Protein AF-A0A819R466-F1 (afdb_monomer)

Structure (mmCIF, N/CA/C/O backbone):
data_AF-A0A819R466-F1
#
_entry.id   AF-A0A819R466-F1
#
loop_
_atom_site.group_PDB
_atom_site.id
_atom_site.type_symbol
_atom_site.label_atom_id
_atom_site.label_alt_id
_atom_site.label_comp_id
_atom_site.label_asym_id
_atom_site.label_entity_id
_atom_site.label_seq_id
_atom_site.pdbx_PDB_ins_code
_atom_site.Cartn_x
_atom_site.Cartn_y
_atom_site.Cartn_z
_atom_site.occupancy
_atom_site.B_iso_or_equiv
_atom_site.auth_seq_id
_atom_site.auth_comp_id
_atom_site.auth_asym_id
_atom_site.auth_atom_id
_atom_site.pdbx_PDB_model_num
ATOM 1 N N . MET A 1 1 ? 31.190 7.623 -62.936 1.00 30.92 1 MET A N 1
ATOM 2 C CA . MET A 1 1 ? 31.562 7.771 -61.512 1.00 30.92 1 MET A CA 1
ATOM 3 C C . MET A 1 1 ? 30.711 8.898 -60.920 1.00 30.92 1 MET A C 1
ATOM 5 O O . MET A 1 1 ? 31.070 10.056 -61.054 1.00 30.92 1 MET A O 1
ATOM 9 N N . ARG A 1 2 ? 29.511 8.604 -60.396 1.00 23.11 2 ARG A N 1
ATOM 10 C CA . ARG A 1 2 ? 28.681 9.605 -59.698 1.00 23.11 2 ARG A CA 1
ATOM 11 C C . ARG A 1 2 ? 28.936 9.449 -58.200 1.00 23.11 2 ARG A C 1
ATOM 13 O O . ARG A 1 2 ? 28.529 8.449 -57.615 1.00 23.11 2 ARG A O 1
ATOM 20 N N . GLN A 1 3 ? 29.655 10.401 -57.609 1.00 28.00 3 GLN A N 1
ATOM 21 C CA . GLN A 1 3 ? 29.701 10.578 -56.160 1.00 28.00 3 GLN A CA 1
ATOM 22 C C . GLN A 1 3 ? 28.304 11.005 -55.702 1.00 28.00 3 GLN A C 1
ATOM 24 O O . GLN A 1 3 ? 27.872 12.122 -55.964 1.00 28.00 3 GLN A O 1
ATOM 29 N N . PHE A 1 4 ? 27.582 10.095 -55.056 1.00 26.78 4 PHE A N 1
ATOM 30 C CA . PHE A 1 4 ? 26.364 10.436 -54.332 1.00 26.78 4 PHE A CA 1
ATOM 31 C C . PHE A 1 4 ? 26.754 10.831 -52.909 1.00 26.78 4 PHE A C 1
ATOM 33 O O . PHE A 1 4 ? 27.153 9.983 -52.106 1.00 26.78 4 PHE A O 1
ATOM 40 N N . PHE A 1 5 ? 26.673 12.132 -52.636 1.00 25.42 5 PHE A N 1
ATOM 41 C CA . PHE A 1 5 ? 26.693 12.686 -51.290 1.00 25.42 5 PHE A CA 1
ATOM 42 C C . PHE A 1 5 ? 25.450 12.197 -50.541 1.00 25.42 5 PHE A C 1
ATOM 44 O O . PHE A 1 5 ? 24.325 12.371 -51.006 1.00 25.42 5 PHE A O 1
ATOM 51 N N . LEU A 1 6 ? 25.661 11.555 -49.392 1.00 30.84 6 LEU A N 1
ATOM 52 C CA . LEU A 1 6 ? 24.593 11.226 -48.459 1.00 30.84 6 LEU A CA 1
ATOM 53 C C . LEU A 1 6 ? 24.305 12.495 -47.650 1.00 30.84 6 LEU A C 1
ATOM 55 O O . LEU A 1 6 ? 25.136 12.919 -46.848 1.00 30.84 6 LEU A O 1
ATOM 59 N N . TYR A 1 7 ? 23.149 13.111 -47.878 1.00 25.81 7 TYR A N 1
ATOM 60 C CA . TYR A 1 7 ? 22.618 14.115 -46.965 1.00 25.81 7 TYR A CA 1
ATOM 61 C C . TYR A 1 7 ? 22.241 13.404 -45.659 1.00 25.81 7 TYR A C 1
ATOM 63 O O . TYR A 1 7 ? 21.220 12.721 -45.594 1.00 25.81 7 TYR A O 1
ATOM 71 N N . LEU A 1 8 ? 23.043 13.578 -44.606 1.00 32.59 8 LEU A N 1
ATOM 72 C CA . LEU A 1 8 ? 22.478 13.601 -43.259 1.00 32.59 8 LEU A CA 1
ATOM 73 C C . LEU A 1 8 ? 21.580 14.840 -43.231 1.00 32.59 8 LEU A C 1
ATOM 75 O O . LEU A 1 8 ? 22.066 15.968 -43.153 1.00 32.59 8 LEU A O 1
ATOM 79 N N . LEU A 1 9 ? 20.275 14.639 -43.420 1.00 27.42 9 LEU A N 1
ATOM 80 C CA . LEU A 1 9 ? 19.294 15.700 -43.244 1.00 27.42 9 LEU A CA 1
ATOM 81 C C . LEU A 1 9 ? 19.503 16.322 -41.862 1.00 27.42 9 LEU A C 1
ATOM 83 O O . LEU A 1 9 ? 19.554 15.629 -40.847 1.00 27.42 9 LEU A O 1
ATOM 87 N N . VAL A 1 10 ? 19.650 17.642 -41.887 1.00 26.00 10 VAL A N 1
ATOM 88 C CA . VAL A 1 10 ? 19.719 18.560 -40.757 1.00 26.00 10 VAL A CA 1
ATOM 89 C C . VAL A 1 10 ? 18.804 18.080 -39.626 1.00 26.00 10 VAL A C 1
ATOM 91 O O . VAL A 1 10 ? 17.595 17.929 -39.794 1.00 26.00 10 VAL A O 1
ATOM 94 N N . PHE A 1 11 ? 19.410 17.813 -38.472 1.00 33.75 11 PHE A N 1
ATOM 95 C CA . PHE A 1 11 ? 18.768 17.350 -37.249 1.00 33.75 11 PHE A CA 1
ATOM 96 C C . PHE A 1 11 ? 17.707 18.346 -36.742 1.00 33.75 11 PHE A C 1
ATOM 98 O O . PHE A 1 11 ? 18.005 19.206 -35.918 1.00 33.75 11 PHE A O 1
ATOM 105 N N . SER A 1 12 ? 16.449 18.206 -37.165 1.00 27.16 12 SER A N 1
ATOM 106 C CA . SER A 1 12 ? 15.299 18.842 -36.496 1.00 27.16 12 SER A CA 1
ATOM 107 C C . SER A 1 12 ? 14.375 17.840 -35.795 1.00 27.16 12 SER A C 1
ATOM 109 O O . SER A 1 12 ? 13.474 18.243 -35.062 1.00 27.16 12 SER A O 1
ATOM 111 N N . SER A 1 13 ? 14.587 16.526 -35.945 1.00 31.91 13 SER A N 1
ATOM 112 C CA . SER A 1 13 ? 13.724 15.507 -35.323 1.00 31.91 13 SER A CA 1
ATOM 113 C C . SER A 1 13 ? 14.481 14.202 -35.049 1.00 31.91 13 SER A C 1
ATOM 115 O O . SER A 1 13 ? 14.438 13.267 -35.849 1.00 31.91 13 SER A O 1
ATOM 117 N N . VAL A 1 14 ? 15.200 14.146 -33.923 1.00 33.19 14 VAL A N 1
ATOM 118 C CA . VAL A 1 14 ? 15.726 12.888 -33.359 1.00 33.19 14 VAL A CA 1
ATOM 119 C C . VAL A 1 14 ? 14.929 12.545 -32.124 1.00 33.19 14 VAL A C 1
ATOM 121 O O . VAL A 1 14 ? 14.734 13.396 -31.257 1.00 33.19 14 VAL A O 1
ATOM 124 N N . TYR A 1 15 ? 14.469 11.302 -32.091 1.00 39.06 15 TYR A N 1
ATOM 125 C CA . TYR A 1 15 ? 13.592 10.756 -31.073 1.00 39.06 15 TYR A CA 1
ATOM 126 C C . TYR A 1 15 ? 14.402 9.940 -30.073 1.00 39.06 15 TYR A C 1
ATOM 128 O O . TYR A 1 15 ? 15.310 9.207 -30.466 1.00 39.06 15 TYR A O 1
ATOM 136 N N . PHE A 1 16 ? 14.085 10.098 -28.786 1.00 40.47 16 PHE A N 1
ATOM 137 C CA . PHE A 1 16 ? 14.688 9.304 -27.718 1.00 40.47 16 PHE A CA 1
ATOM 138 C C . PHE A 1 16 ? 14.243 7.836 -27.865 1.00 40.47 16 PHE A C 1
ATOM 140 O O . PHE A 1 16 ? 13.286 7.587 -28.581 1.00 40.47 16 PHE A O 1
ATOM 147 N N . SER A 1 17 ? 14.913 6.851 -27.263 1.00 44.97 17 SER A N 1
ATOM 148 C CA . SER A 1 17 ? 14.400 5.458 -27.247 1.00 44.97 17 SER A CA 1
ATOM 149 C C . SER A 1 17 ? 14.129 4.939 -25.834 1.00 44.97 17 SER A C 1
ATOM 151 O O . SER A 1 17 ? 13.893 3.752 -25.622 1.00 44.97 17 SER A O 1
ATOM 153 N N . SER A 1 18 ? 14.219 5.796 -24.837 1.00 46.72 18 SER A N 1
ATOM 154 C CA . SER A 1 18 ? 13.922 5.467 -23.454 1.00 46.72 18 SER A CA 1
ATOM 155 C C . SER A 1 18 ? 13.869 6.777 -22.698 1.00 46.72 18 SER A C 1
ATOM 157 O O . SER A 1 18 ? 14.590 7.721 -23.038 1.00 46.72 18 SER A O 1
ATOM 159 N N . ASN A 1 19 ? 13.029 6.844 -21.671 1.00 52.81 19 ASN A N 1
ATOM 160 C CA . ASN A 1 19 ? 13.079 7.924 -20.699 1.00 52.81 19 ASN A CA 1
ATOM 161 C C . ASN A 1 19 ? 14.421 7.831 -19.969 1.00 52.81 19 ASN A C 1
ATOM 163 O O . ASN A 1 19 ? 14.511 7.250 -18.901 1.00 52.81 19 ASN A O 1
ATOM 167 N N . ASN A 1 20 ? 15.495 8.381 -20.538 1.00 54.16 20 ASN A N 1
ATOM 168 C CA . ASN A 1 20 ? 16.818 8.387 -19.902 1.00 54.16 20 ASN A CA 1
ATOM 169 C C . ASN A 1 20 ? 16.851 9.281 -18.654 1.00 54.16 20 ASN A C 1
ATOM 171 O O . ASN A 1 20 ? 17.826 9.280 -17.908 1.00 54.16 20 ASN A O 1
ATOM 175 N N . ALA A 1 21 ? 15.753 9.994 -18.398 1.00 53.75 21 ALA A N 1
ATOM 176 C CA . ALA A 1 21 ? 15.408 10.611 -17.133 1.00 53.75 21 ALA A CA 1
ATOM 177 C C . ALA A 1 21 ? 14.287 9.824 -16.420 1.00 53.75 21 ALA A C 1
ATOM 179 O O . ALA A 1 21 ? 13.226 10.383 -16.146 1.00 53.75 21 ALA A O 1
ATOM 180 N N . ILE A 1 22 ? 14.500 8.539 -16.109 1.00 63.03 22 ILE A N 1
ATOM 181 C CA . ILE A 1 22 ? 13.562 7.783 -15.265 1.00 63.03 22 ILE A CA 1
ATOM 182 C C . ILE A 1 22 ? 13.498 8.493 -13.902 1.00 63.03 22 ILE A C 1
ATOM 184 O O . ILE A 1 22 ? 14.496 8.568 -13.177 1.00 63.03 22 ILE A O 1
ATOM 188 N N . LYS A 1 23 ? 12.338 9.066 -13.557 1.00 63.47 23 LYS A N 1
ATOM 189 C CA . LYS A 1 23 ? 12.085 9.638 -12.222 1.00 63.47 23 LYS A CA 1
ATOM 190 C C . LYS A 1 23 ? 12.341 8.561 -11.159 1.00 63.47 23 LYS A C 1
ATOM 192 O O . LYS A 1 23 ? 12.247 7.386 -11.479 1.00 63.47 23 LYS A O 1
ATOM 197 N N . VAL A 1 24 ? 12.682 8.961 -9.929 1.00 62.78 24 VAL A N 1
ATOM 198 C CA . VAL A 1 24 ? 13.004 8.054 -8.805 1.00 62.78 24 VAL A CA 1
ATOM 199 C C . VAL A 1 24 ? 12.184 6.761 -8.870 1.00 62.78 24 VAL A C 1
ATOM 201 O O . VAL A 1 24 ? 10.961 6.799 -8.732 1.00 62.78 24 VAL A O 1
ATOM 204 N N . GLY A 1 25 ? 12.848 5.640 -9.142 1.00 59.53 25 GLY A N 1
ATOM 205 C CA . GLY A 1 25 ? 12.200 4.347 -9.266 1.00 59.53 25 GLY A CA 1
ATOM 206 C C . GLY A 1 25 ? 11.762 3.822 -7.901 1.00 59.53 25 GLY A C 1
ATOM 207 O O . GLY A 1 25 ? 12.145 4.329 -6.843 1.00 59.53 25 GLY A O 1
ATOM 208 N N . CYS A 1 26 ? 10.938 2.780 -7.910 1.00 72.31 26 CYS A N 1
ATOM 209 C CA . CYS A 1 26 ? 10.247 2.345 -6.705 1.00 72.31 26 CYS A CA 1
ATOM 210 C C . CYS A 1 26 ? 10.959 1.201 -5.998 1.00 72.31 26 CYS A C 1
ATOM 212 O O . CYS A 1 26 ? 11.387 0.222 -6.607 1.00 72.31 26 CYS A O 1
ATOM 214 N N . ARG A 1 27 ? 11.018 1.285 -4.665 1.00 69.50 27 ARG A N 1
ATOM 215 C CA . ARG A 1 27 ? 11.611 0.226 -3.834 1.00 69.50 27 ARG A CA 1
ATOM 216 C C . ARG A 1 27 ? 10.704 -0.988 -3.644 1.00 69.50 27 ARG A C 1
ATOM 218 O O . ARG A 1 27 ? 11.173 -2.031 -3.205 1.00 69.50 27 ARG A O 1
ATOM 225 N N . SER A 1 28 ? 9.421 -0.855 -3.967 1.00 71.25 28 SER A N 1
ATOM 226 C CA . SER A 1 28 ? 8.444 -1.941 -3.949 1.00 71.25 28 SER A CA 1
ATOM 227 C C . SER A 1 28 ? 7.397 -1.711 -5.036 1.00 71.25 28 SER A C 1
ATOM 229 O O . SER A 1 28 ? 7.090 -0.564 -5.374 1.00 71.25 28 SER A O 1
ATOM 231 N N . TYR A 1 29 ? 6.843 -2.799 -5.558 1.00 76.75 29 TYR A N 1
ATOM 232 C CA . TYR A 1 29 ? 5.811 -2.811 -6.593 1.00 76.75 29 TYR A CA 1
ATOM 233 C C . TYR A 1 29 ? 4.640 -3.707 -6.172 1.00 76.75 29 TYR A C 1
ATOM 235 O O . TYR A 1 29 ? 4.771 -4.516 -5.252 1.00 76.75 29 TYR A O 1
ATOM 243 N N . GLU A 1 30 ? 3.493 -3.563 -6.844 1.00 73.81 30 GLU A N 1
ATOM 244 C CA . GLU A 1 30 ? 2.370 -4.510 -6.734 1.00 73.81 30 GLU A CA 1
ATOM 245 C C . GLU A 1 30 ? 2.868 -5.969 -6.878 1.00 73.81 30 GLU A C 1
ATOM 247 O O . GLU A 1 30 ? 3.672 -6.253 -7.768 1.00 73.81 30 GLU A O 1
ATOM 252 N N . PRO A 1 31 ? 2.402 -6.924 -6.049 1.00 65.56 31 PRO A N 1
ATOM 253 C CA . PRO A 1 31 ? 2.847 -8.319 -6.144 1.00 65.56 31 PRO A CA 1
ATOM 254 C C . PRO A 1 31 ? 2.406 -8.987 -7.456 1.00 65.56 31 PRO A C 1
ATOM 256 O O . PRO A 1 31 ? 3.050 -9.927 -7.927 1.00 65.56 31 PRO A O 1
ATOM 259 N N . THR A 1 32 ? 1.330 -8.488 -8.072 1.00 71.62 32 THR A N 1
ATOM 260 C CA . THR A 1 32 ? 0.786 -8.973 -9.342 1.00 71.62 32 THR A CA 1
ATOM 261 C C . THR A 1 32 ? 0.703 -7.845 -10.361 1.00 71.62 32 THR A C 1
ATOM 263 O O . THR A 1 32 ? 0.022 -6.850 -10.127 1.00 71.62 32 THR A O 1
ATOM 266 N N . GLY A 1 33 ? 1.344 -8.020 -11.517 1.00 78.56 33 GLY A N 1
ATOM 267 C CA . GLY A 1 33 ? 1.248 -7.065 -12.617 1.00 78.56 33 GLY A CA 1
ATOM 268 C C . GLY A 1 33 ? -0.075 -7.200 -13.373 1.00 78.56 33 GLY A C 1
ATOM 269 O O . GLY A 1 33 ? -0.581 -8.307 -13.572 1.00 78.56 33 GLY A O 1
ATOM 270 N N . LYS A 1 34 ? -0.624 -6.077 -13.838 1.00 85.38 34 LYS A N 1
ATOM 271 C CA . LYS A 1 34 ? -1.797 -6.044 -14.722 1.00 85.38 34 LYS A CA 1
ATOM 272 C C . LYS A 1 34 ? -1.356 -6.237 -16.172 1.00 85.38 34 LYS A C 1
ATOM 274 O O . LYS A 1 34 ? -0.475 -5.519 -16.633 1.00 85.38 34 LYS A O 1
ATOM 279 N N . ILE A 1 35 ? -1.996 -7.139 -16.918 1.00 86.88 35 ILE A N 1
ATOM 280 C CA . ILE A 1 35 ? -1.770 -7.255 -18.369 1.00 86.88 35 ILE A CA 1
ATOM 281 C C . ILE A 1 35 ? -2.273 -5.974 -19.048 1.00 86.88 35 ILE A C 1
ATOM 283 O O . ILE A 1 35 ? -3.430 -5.587 -18.873 1.00 86.88 35 ILE A O 1
ATOM 287 N N . VAL A 1 36 ? -1.392 -5.311 -19.795 1.00 90.00 36 VAL A N 1
ATOM 288 C CA . VAL A 1 36 ? -1.672 -4.051 -20.508 1.00 90.00 36 VAL A CA 1
ATOM 289 C C . VAL A 1 36 ? -1.484 -4.157 -22.022 1.00 90.00 36 VAL A C 1
ATOM 291 O O . VAL A 1 36 ? -1.984 -3.303 -22.742 1.00 90.00 36 VAL A O 1
ATOM 294 N N . ALA A 1 37 ? -0.818 -5.206 -22.508 1.00 89.50 37 ALA A N 1
ATOM 295 C CA . ALA A 1 37 ? -0.760 -5.555 -23.925 1.00 89.50 37 ALA A CA 1
ATOM 296 C C . ALA A 1 37 ? -0.530 -7.064 -24.098 1.00 89.50 37 ALA A C 1
ATOM 298 O O . ALA A 1 37 ? 0.047 -7.716 -23.219 1.00 89.50 37 ALA A O 1
ATOM 299 N N . GLY A 1 38 ? -0.940 -7.597 -25.249 1.00 84.88 38 GLY A N 1
ATOM 300 C CA . GLY A 1 38 ? -0.800 -9.013 -25.596 1.00 84.88 38 GLY A CA 1
ATOM 301 C C . GLY A 1 38 ? -1.982 -9.885 -25.196 1.00 84.88 38 GLY A C 1
ATOM 302 O O . GLY A 1 38 ? -3.013 -9.403 -24.723 1.00 84.88 38 GLY A O 1
ATOM 303 N N . GLY A 1 39 ? -1.848 -11.178 -25.459 1.00 76.38 39 GLY A N 1
ATOM 304 C CA . GLY A 1 39 ? -2.935 -12.143 -25.371 1.00 76.38 39 GLY A CA 1
ATOM 305 C C . GLY A 1 39 ? -2.435 -13.581 -25.437 1.00 76.38 39 GLY A C 1
ATOM 306 O O . GLY A 1 39 ? -1.250 -13.853 -25.283 1.00 76.38 39 GLY A O 1
ATOM 307 N N . ASP A 1 40 ? -3.359 -14.510 -25.619 1.00 72.31 40 ASP A N 1
ATOM 308 C CA . ASP A 1 40 ? -3.102 -15.939 -25.795 1.00 72.31 40 ASP A CA 1
ATOM 309 C C . ASP A 1 40 ? -3.417 -16.401 -27.231 1.00 72.31 40 ASP A C 1
ATOM 311 O O . ASP A 1 40 ? -3.771 -15.613 -28.116 1.00 72.31 40 ASP A O 1
ATOM 315 N N . SER A 1 41 ? -3.336 -17.711 -27.465 1.00 67.31 41 SER A N 1
ATOM 316 C CA . SER A 1 41 ? -3.661 -18.332 -28.753 1.00 67.31 41 SER A CA 1
ATOM 317 C C . SER A 1 41 ? -5.119 -18.134 -29.204 1.00 67.31 41 SER A C 1
ATOM 319 O O . SER A 1 41 ? -5.410 -18.329 -30.386 1.00 67.31 41 SER A O 1
ATOM 321 N N . ASN A 1 42 ? -6.024 -17.659 -28.341 1.00 75.62 42 ASN A N 1
ATOM 322 C CA . ASN A 1 42 ? -7.417 -17.342 -28.679 1.00 75.62 42 ASN A CA 1
ATOM 323 C C . ASN A 1 42 ? -7.650 -15.846 -28.944 1.00 75.62 42 ASN A C 1
ATOM 325 O O . ASN A 1 42 ? -8.718 -15.457 -29.410 1.00 75.62 42 ASN A O 1
ATOM 329 N N . SER A 1 43 ? -6.651 -15.001 -28.693 1.00 79.44 43 SER A N 1
ATOM 330 C CA . SER A 1 43 ? -6.768 -13.547 -28.820 1.00 79.44 43 SER A CA 1
ATOM 331 C C . SER A 1 43 ? -6.792 -13.061 -30.286 1.00 79.44 43 SER A C 1
ATOM 333 O O . SER A 1 43 ? -6.409 -13.808 -31.198 1.00 79.44 43 SER A O 1
ATOM 335 N N . PRO A 1 44 ? -7.221 -11.808 -30.556 1.00 84.00 44 PRO A N 1
ATOM 336 C CA . PRO A 1 44 ? -7.125 -11.204 -31.888 1.00 84.00 44 PRO A CA 1
ATOM 337 C C . PRO A 1 44 ? -5.689 -11.222 -32.431 1.00 84.00 44 PRO A C 1
ATOM 339 O O . PRO A 1 44 ? -4.731 -11.185 -31.662 1.00 84.00 44 PRO A O 1
ATOM 342 N N . LEU A 1 45 ? -5.523 -11.225 -33.759 1.00 82.69 45 LEU A N 1
ATOM 343 C CA . LEU A 1 45 ? -4.208 -11.332 -34.414 1.00 82.69 45 LEU A CA 1
ATOM 344 C C . LEU A 1 45 ? -3.210 -10.247 -33.973 1.00 82.69 45 LEU A C 1
ATOM 346 O O . LEU A 1 45 ? -2.013 -10.513 -33.877 1.00 82.69 45 LEU A O 1
ATOM 350 N N . LEU A 1 46 ? -3.695 -9.035 -33.690 1.00 85.25 46 LEU A N 1
ATOM 351 C CA . LEU A 1 46 ? -2.852 -7.938 -33.206 1.00 85.25 46 LEU A CA 1
ATOM 352 C C . LEU A 1 46 ? -2.396 -8.142 -31.757 1.00 85.25 46 LEU A C 1
ATOM 354 O O . LEU A 1 46 ? -1.379 -7.589 -31.378 1.00 85.25 46 LEU A O 1
ATOM 358 N N . ASN A 1 47 ? -3.069 -8.987 -30.973 1.00 87.06 47 ASN A N 1
ATOM 359 C CA . ASN A 1 47 ? -2.665 -9.330 -29.605 1.00 87.06 47 ASN A CA 1
ATOM 360 C C . ASN A 1 47 ? -1.810 -10.607 -29.535 1.00 87.06 47 ASN A C 1
ATOM 362 O O . ASN A 1 47 ? -1.307 -10.935 -28.463 1.00 87.06 47 ASN A O 1
ATOM 366 N N . LYS A 1 48 ? -1.641 -11.314 -30.658 1.00 84.25 48 LYS A N 1
ATOM 367 C CA . LYS A 1 48 ? -0.797 -12.507 -30.791 1.00 84.25 48 LYS A CA 1
ATOM 368 C C . LYS A 1 48 ? 0.571 -12.108 -31.301 1.00 84.25 48 LYS A C 1
ATOM 370 O O . LYS A 1 48 ? 0.706 -11.784 -32.483 1.00 84.25 48 LYS A O 1
ATOM 375 N N . PHE A 1 49 ? 1.573 -12.122 -30.433 1.00 79.62 49 PHE A N 1
ATOM 376 C CA . PHE A 1 49 ? 2.910 -11.676 -30.793 1.00 79.62 49 PHE A CA 1
ATOM 377 C C . PHE A 1 49 ? 4.019 -12.406 -30.044 1.00 79.62 49 PHE A C 1
ATOM 379 O O . PHE A 1 49 ? 3.849 -12.852 -28.910 1.00 79.62 49 PHE A O 1
ATOM 386 N N . ILE A 1 50 ? 5.188 -12.471 -30.681 1.00 78.31 50 ILE A N 1
ATOM 387 C CA . ILE A 1 50 ? 6.469 -12.713 -30.015 1.00 78.31 50 ILE A CA 1
ATOM 388 C C . ILE A 1 50 ? 7.230 -11.401 -30.118 1.00 78.31 50 ILE A C 1
ATOM 390 O O . ILE A 1 50 ? 7.823 -11.097 -31.150 1.00 78.31 50 ILE A O 1
ATOM 394 N N . ALA A 1 51 ? 7.134 -10.583 -29.075 1.00 77.06 51 ALA A N 1
ATOM 395 C CA . ALA A 1 51 ? 7.794 -9.296 -29.066 1.00 77.06 51 ALA A CA 1
ATOM 396 C C . ALA A 1 51 ? 9.271 -9.486 -28.782 1.00 77.06 51 ALA A C 1
ATOM 398 O O . ALA A 1 51 ? 9.655 -10.170 -27.831 1.00 77.06 51 ALA A O 1
ATOM 399 N N . ASP A 1 52 ? 10.085 -8.844 -29.603 1.00 71.62 52 ASP A N 1
ATOM 400 C CA . ASP A 1 52 ? 11.497 -8.721 -29.305 1.00 71.62 52 ASP A CA 1
ATOM 401 C C . ASP A 1 52 ? 11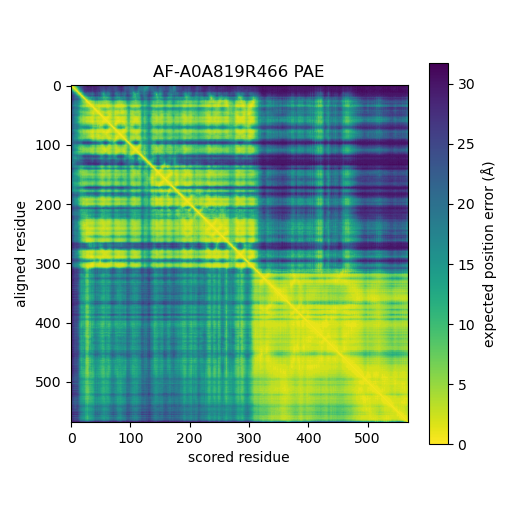.721 -7.537 -28.365 1.00 71.62 52 ASP A C 1
ATOM 403 O O . ASP A 1 52 ? 12.585 -7.615 -27.488 1.00 71.62 52 ASP A O 1
ATOM 407 N N . ARG A 1 53 ? 10.960 -6.443 -28.549 1.00 76.69 53 ARG A N 1
ATOM 408 C CA . ARG A 1 53 ? 11.151 -5.172 -27.838 1.00 76.69 53 ARG A CA 1
ATOM 409 C C . ARG A 1 53 ? 9.868 -4.376 -27.679 1.00 76.69 53 ARG A C 1
ATOM 411 O O . ARG A 1 53 ? 8.944 -4.486 -28.484 1.00 76.69 53 ARG A O 1
ATOM 418 N N . PHE A 1 54 ? 9.862 -3.523 -26.661 1.00 84.44 54 PHE A N 1
ATOM 419 C CA . PHE A 1 54 ? 8.804 -2.548 -26.456 1.00 84.44 54 PHE A CA 1
ATOM 420 C C . PHE A 1 54 ? 9.319 -1.261 -25.803 1.00 84.44 54 PHE A C 1
ATOM 422 O O . PHE A 1 54 ? 10.355 -1.249 -25.127 1.00 84.44 54 PHE A O 1
ATOM 429 N N . TYR A 1 55 ? 8.548 -0.198 -25.997 1.00 83.81 55 TYR A N 1
ATOM 430 C CA . TYR A 1 55 ? 8.781 1.147 -25.490 1.00 83.81 55 TYR A CA 1
ATOM 431 C C . TYR A 1 55 ? 7.493 1.684 -24.873 1.00 83.81 55 TYR A C 1
ATOM 433 O O . TYR A 1 55 ? 6.400 1.334 -25.320 1.00 83.81 55 TYR A O 1
ATOM 441 N N . VAL A 1 56 ? 7.625 2.521 -23.848 1.00 85.88 56 VAL A N 1
ATOM 442 C CA . VAL A 1 56 ? 6.500 3.193 -23.192 1.00 85.88 56 VAL A CA 1
ATOM 443 C C . VAL A 1 56 ? 6.754 4.691 -23.253 1.00 85.88 56 VAL A C 1
ATOM 445 O O . VAL A 1 56 ? 7.822 5.130 -22.834 1.00 85.88 56 VAL A O 1
ATOM 448 N N . ASP A 1 57 ? 5.807 5.450 -23.803 1.00 84.00 57 ASP A N 1
ATOM 449 C CA . ASP A 1 57 ? 5.899 6.913 -23.859 1.00 84.00 57 ASP A CA 1
ATOM 450 C C . ASP A 1 57 ? 5.350 7.578 -22.582 1.00 84.00 57 ASP A C 1
ATOM 452 O O . ASP A 1 57 ? 4.800 6.921 -21.691 1.00 84.00 57 ASP A O 1
ATOM 456 N N . ASP A 1 58 ? 5.460 8.904 -22.489 1.00 82.62 58 ASP A N 1
ATOM 457 C CA . ASP A 1 58 ? 5.004 9.670 -21.320 1.00 82.62 58 ASP A CA 1
ATOM 458 C C . ASP A 1 58 ? 3.479 9.667 -21.166 1.00 82.62 58 ASP A C 1
ATOM 460 O O . ASP A 1 58 ? 2.948 9.855 -20.067 1.00 82.62 58 ASP A O 1
ATOM 464 N N . SER A 1 59 ? 2.764 9.399 -22.260 1.00 87.06 59 SER A N 1
ATOM 465 C CA . SER A 1 59 ? 1.315 9.202 -22.268 1.00 87.06 59 SER A CA 1
ATOM 466 C C . SER A 1 59 ? 0.908 7.780 -21.871 1.00 87.06 59 SER A C 1
ATOM 468 O O . SER A 1 59 ? -0.292 7.514 -21.769 1.00 87.06 59 SER A O 1
ATOM 470 N N . LYS A 1 60 ? 1.878 6.902 -21.568 1.00 88.62 60 LYS A N 1
ATOM 471 C CA . LYS A 1 60 ? 1.734 5.483 -21.191 1.00 88.62 60 LYS A CA 1
ATOM 472 C C . LYS A 1 60 ? 1.272 4.585 -22.337 1.00 88.62 60 LYS A C 1
ATOM 474 O O . LYS A 1 60 ? 0.806 3.469 -22.086 1.00 88.62 60 LYS A O 1
ATOM 479 N N . ASN A 1 61 ? 1.416 5.045 -23.577 1.00 90.94 61 ASN A N 1
ATOM 480 C CA . ASN A 1 61 ? 1.198 4.202 -24.738 1.00 90.94 61 ASN A CA 1
ATOM 481 C C . ASN A 1 61 ? 2.368 3.230 -24.888 1.00 90.94 61 ASN A C 1
ATOM 483 O O . ASN A 1 61 ? 3.518 3.567 -24.603 1.00 90.94 61 ASN A O 1
ATOM 487 N N . ILE A 1 62 ? 2.066 2.023 -25.350 1.00 91.25 62 ILE A N 1
ATOM 488 C CA . ILE A 1 62 ? 3.039 0.948 -25.516 1.00 91.25 62 ILE A CA 1
ATOM 489 C C . ILE A 1 62 ? 3.282 0.741 -27.004 1.00 91.25 62 ILE A C 1
ATOM 491 O O . ILE A 1 62 ? 2.362 0.409 -27.747 1.00 91.25 62 ILE A O 1
ATOM 495 N N . TYR A 1 63 ? 4.532 0.878 -27.420 1.00 88.56 63 TYR A N 1
ATOM 496 C CA . TYR A 1 63 ? 4.980 0.633 -28.784 1.00 88.56 63 TYR A CA 1
ATOM 497 C C . TYR A 1 63 ? 5.769 -0.660 -28.798 1.00 88.56 63 TYR A C 1
ATOM 499 O O . TYR A 1 63 ? 6.629 -0.872 -27.943 1.00 88.56 63 TYR A O 1
ATOM 507 N N . LEU A 1 64 ? 5.483 -1.533 -29.747 1.00 85.62 64 LEU A N 1
ATOM 508 C CA . LEU A 1 64 ? 5.968 -2.902 -29.719 1.00 85.62 64 LEU A CA 1
ATOM 509 C C . LEU A 1 64 ? 6.483 -3.306 -31.088 1.00 85.62 64 LEU A C 1
ATOM 511 O O . LEU A 1 64 ? 5.789 -3.139 -32.088 1.00 85.62 64 LEU A O 1
ATOM 515 N N . PHE A 1 65 ? 7.687 -3.865 -31.106 1.00 80.19 65 PHE A N 1
ATOM 516 C CA . PHE A 1 65 ? 8.256 -4.503 -32.281 1.00 80.19 65 PHE A CA 1
ATOM 517 C C . PHE A 1 65 ? 8.243 -6.017 -32.082 1.00 80.19 65 PHE A C 1
ATOM 519 O O . PHE A 1 65 ? 8.833 -6.536 -31.123 1.00 80.19 65 PHE A O 1
ATOM 526 N N . ASP A 1 66 ? 7.552 -6.724 -32.971 1.00 79.44 66 ASP A N 1
ATOM 527 C CA . ASP A 1 66 ? 7.346 -8.162 -32.853 1.00 79.44 66 ASP A CA 1
ATOM 528 C C . ASP A 1 66 ? 7.614 -8.950 -34.122 1.00 79.44 66 ASP A C 1
ATOM 530 O O . ASP A 1 66 ? 7.795 -8.406 -35.216 1.00 79.44 66 ASP A O 1
ATOM 534 N N . ARG A 1 67 ? 7.595 -10.272 -33.932 1.00 74.88 67 ARG A N 1
ATOM 535 C CA . ARG A 1 67 ? 7.392 -11.222 -35.006 1.00 74.88 67 ARG A CA 1
ATOM 536 C C . ARG A 1 67 ? 5.902 -11.492 -35.219 1.00 74.88 67 ARG A C 1
ATOM 538 O O . ARG A 1 67 ? 5.202 -11.907 -34.290 1.00 74.88 67 ARG A O 1
ATOM 545 N N . SER A 1 68 ? 5.455 -11.336 -36.462 1.00 70.69 68 SER A N 1
ATOM 546 C CA . SER A 1 68 ? 4.109 -11.704 -36.906 1.00 70.69 68 SER A CA 1
ATOM 547 C C . SER A 1 68 ? 3.937 -13.226 -36.970 1.00 70.69 68 SER A C 1
ATOM 549 O O . SER A 1 68 ? 4.875 -13.925 -37.359 1.00 70.69 68 SER A O 1
ATOM 551 N N . PRO A 1 69 ? 2.728 -13.756 -36.711 1.00 71.00 69 PRO A N 1
ATOM 552 C CA . PRO A 1 69 ? 2.372 -15.129 -37.074 1.00 71.00 69 PRO A CA 1
ATOM 553 C C . PRO A 1 69 ? 2.356 -15.392 -38.592 1.00 71.00 69 PRO A C 1
ATOM 555 O O . PRO A 1 69 ? 2.290 -16.544 -39.011 1.00 71.00 69 PRO A O 1
ATOM 558 N N . SER A 1 70 ? 2.372 -14.343 -39.424 1.00 68.69 70 SER A N 1
ATOM 559 C CA . SER A 1 70 ? 2.384 -14.457 -40.887 1.00 68.69 70 SER A CA 1
ATOM 560 C C . SER A 1 70 ? 3.776 -14.793 -41.427 1.00 68.69 70 SER A C 1
ATOM 562 O O . SER A 1 70 ? 4.744 -14.089 -41.144 1.00 68.69 70 SER A O 1
ATOM 564 N N . ASN A 1 71 ? 3.859 -15.806 -42.296 1.00 65.38 71 ASN A N 1
ATOM 565 C CA . ASN A 1 71 ? 5.101 -16.189 -42.981 1.00 65.38 71 ASN A CA 1
ATOM 566 C C . ASN A 1 71 ? 5.569 -15.163 -44.035 1.00 65.38 71 ASN A C 1
ATOM 568 O O . ASN A 1 71 ? 6.745 -15.156 -44.392 1.00 65.38 71 ASN A O 1
ATOM 572 N N . ASN A 1 72 ? 4.675 -14.295 -44.530 1.00 66.06 72 ASN A N 1
ATOM 573 C CA . ASN A 1 72 ? 4.992 -13.333 -45.597 1.00 66.06 72 ASN A CA 1
ATOM 574 C C . ASN A 1 72 ? 5.487 -11.980 -45.064 1.00 66.06 72 ASN A C 1
ATOM 576 O O . ASN A 1 72 ? 6.296 -11.323 -45.715 1.00 66.06 72 ASN A O 1
ATOM 580 N N . CYS A 1 73 ? 5.026 -11.576 -43.878 1.00 67.25 73 CYS A N 1
ATOM 581 C CA . CYS A 1 73 ? 5.391 -10.307 -43.247 1.00 67.25 73 CYS A CA 1
ATOM 582 C C . CYS A 1 73 ? 5.835 -10.554 -41.809 1.00 67.25 73 CYS A C 1
ATOM 584 O O . CYS A 1 73 ? 5.031 -10.408 -40.888 1.00 67.25 73 CYS A O 1
ATOM 586 N N . PRO A 1 74 ? 7.085 -11.014 -41.609 1.00 69.56 74 PRO A N 1
ATOM 587 C CA . PRO A 1 74 ? 7.520 -11.553 -40.332 1.00 69.56 74 PRO A CA 1
ATOM 588 C C . PRO A 1 74 ? 7.700 -10.492 -39.249 1.00 69.56 74 PRO A C 1
ATOM 590 O O . PRO A 1 74 ? 7.811 -10.890 -38.101 1.00 69.56 74 PRO A O 1
ATOM 593 N N . SER A 1 75 ? 7.713 -9.190 -39.550 1.00 76.00 75 SER A N 1
ATOM 594 C CA . SER A 1 75 ? 7.956 -8.137 -38.551 1.00 76.00 75 SER A CA 1
ATOM 595 C C . SER A 1 75 ? 6.837 -7.105 -38.524 1.00 76.00 75 SER A C 1
ATOM 597 O O . SER A 1 75 ? 6.455 -6.607 -39.583 1.00 76.00 75 SER A O 1
ATOM 599 N N . ARG A 1 76 ? 6.341 -6.748 -37.332 1.00 82.12 76 ARG A N 1
ATOM 600 C CA . ARG A 1 76 ? 5.330 -5.688 -37.158 1.00 82.12 76 ARG A CA 1
ATOM 601 C C . ARG A 1 76 ? 5.762 -4.668 -36.123 1.00 82.12 76 ARG A C 1
ATOM 603 O O . ARG A 1 76 ? 6.438 -4.991 -35.146 1.00 82.12 76 ARG A O 1
ATOM 610 N N . PHE A 1 77 ? 5.296 -3.446 -36.329 1.00 84.06 77 PHE A N 1
ATOM 611 C CA . PHE A 1 77 ? 5.331 -2.375 -35.354 1.00 84.06 77 PHE A CA 1
ATOM 612 C C . PHE A 1 77 ? 3.899 -2.020 -34.947 1.00 84.06 77 PHE A C 1
ATOM 614 O O . PHE A 1 77 ? 3.078 -1.645 -35.789 1.00 84.06 77 PHE A O 1
ATOM 621 N N . LEU A 1 78 ? 3.592 -2.192 -33.664 1.00 87.75 78 LEU A N 1
ATOM 622 C CA . LEU A 1 78 ? 2.252 -2.072 -33.093 1.00 87.75 78 LEU A CA 1
ATOM 623 C C . LEU A 1 78 ? 2.208 -1.007 -31.994 1.00 87.75 78 LEU A C 1
ATOM 625 O O . LEU A 1 78 ? 3.214 -0.743 -31.334 1.00 87.75 78 LEU A O 1
ATOM 629 N N . LEU A 1 79 ? 1.019 -0.453 -31.763 1.00 91.38 79 LEU A N 1
ATOM 630 C CA . LEU A 1 79 ? 0.722 0.523 -30.717 1.00 91.38 79 LEU A CA 1
ATOM 631 C C . LEU A 1 79 ? -0.457 0.063 -29.861 1.00 91.38 79 LEU A C 1
ATOM 633 O O . LEU A 1 79 ? -1.554 -0.160 -30.358 1.00 91.38 79 LEU A O 1
ATOM 637 N N . TRP A 1 80 ? -0.269 0.004 -28.551 1.00 93.25 80 TRP A N 1
ATOM 638 C CA . TRP A 1 80 ? -1.362 0.003 -27.586 1.00 93.25 80 TRP A CA 1
ATOM 639 C C . TRP A 1 80 ? -1.477 1.393 -26.991 1.00 93.25 80 TRP A C 1
ATOM 641 O O . TRP A 1 80 ? -0.663 1.790 -26.155 1.00 93.25 80 TRP A O 1
ATOM 651 N N . SER A 1 81 ? -2.511 2.125 -27.397 1.00 92.25 81 SER A N 1
ATOM 652 C CA . SER A 1 81 ? -2.878 3.352 -26.699 1.00 92.25 81 SER A CA 1
ATOM 653 C C . SER A 1 81 ? -3.266 3.047 -25.254 1.00 92.25 81 SER A C 1
ATOM 655 O O . SER A 1 81 ? -3.773 1.963 -24.948 1.00 92.25 81 SER A O 1
ATOM 657 N N . THR A 1 82 ? -3.053 4.003 -24.359 1.00 87.69 82 THR A N 1
ATOM 658 C CA . THR A 1 82 ? -3.348 3.847 -22.932 1.00 87.69 82 THR A CA 1
ATOM 659 C C . THR A 1 82 ? -4.773 3.343 -22.692 1.00 87.69 82 THR A C 1
ATOM 661 O O . THR A 1 82 ? -5.746 3.941 -23.142 1.00 87.69 82 THR A O 1
ATOM 664 N N . ASN A 1 83 ? -4.886 2.238 -21.947 1.00 83.06 83 ASN A N 1
ATOM 665 C CA . ASN A 1 83 ? -6.127 1.502 -21.656 1.00 83.06 83 ASN A CA 1
ATOM 666 C C . ASN A 1 83 ? -6.801 0.794 -22.849 1.00 83.06 83 ASN A C 1
ATOM 668 O O . ASN A 1 83 ? -7.900 0.266 -22.674 1.00 83.06 83 ASN A O 1
ATOM 672 N N . SER A 1 84 ? -6.170 0.728 -24.024 1.00 88.56 84 SER A N 1
ATOM 673 C CA . SER A 1 84 ? -6.687 -0.068 -25.140 1.00 88.56 84 SER A C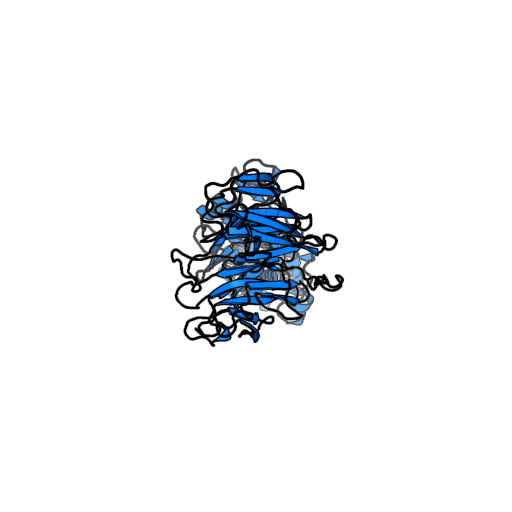A 1
ATOM 674 C C . SER A 1 84 ? -6.641 -1.564 -24.818 1.00 88.56 84 SER A C 1
ATOM 676 O O . SER A 1 84 ? -5.664 -2.066 -24.261 1.00 88.56 84 SER A O 1
ATOM 678 N N . SER A 1 85 ? -7.684 -2.297 -25.206 1.00 86.44 85 SER A N 1
ATOM 679 C CA . SER A 1 85 ? -7.740 -3.761 -25.104 1.00 86.44 85 SER A CA 1
ATOM 680 C C . SER A 1 85 ? -7.030 -4.472 -26.263 1.00 86.44 85 SER A C 1
ATOM 682 O O . SER A 1 85 ? -6.711 -5.659 -26.161 1.00 86.44 85 SER A O 1
ATOM 684 N N . GLN A 1 86 ? -6.765 -3.762 -27.362 1.00 89.44 86 GLN A N 1
ATOM 685 C CA . GLN A 1 86 ? -6.162 -4.316 -28.570 1.00 89.44 86 GLN A CA 1
ATOM 686 C C . GLN A 1 86 ? -5.111 -3.368 -29.153 1.00 89.44 86 GLN A C 1
ATOM 688 O O . GLN A 1 86 ? -5.242 -2.144 -29.066 1.00 89.44 86 GLN A O 1
ATOM 693 N N . GLY A 1 87 ? -4.073 -3.948 -29.751 1.00 87.75 87 GLY A N 1
ATOM 694 C CA . GLY A 1 87 ? -3.069 -3.189 -30.484 1.00 87.75 87 GLY A CA 1
ATOM 695 C C . GLY A 1 87 ? -3.635 -2.629 -31.786 1.00 87.75 87 GLY A C 1
ATOM 696 O O . GLY A 1 87 ? -4.505 -3.239 -32.412 1.00 87.75 87 GLY A O 1
ATOM 697 N N . SER A 1 88 ? -3.124 -1.482 -32.208 1.00 89.69 88 SER A N 1
ATOM 698 C CA . SER A 1 88 ? -3.275 -0.931 -33.548 1.00 89.69 88 SER A CA 1
ATOM 699 C C . SER A 1 88 ? -1.969 -1.084 -34.320 1.00 89.69 88 SER A C 1
ATOM 701 O O . SER A 1 88 ? -0.883 -1.216 -33.755 1.00 89.69 88 SER A O 1
ATOM 703 N N . PHE A 1 89 ? -2.087 -1.134 -35.638 1.00 85.19 89 PHE A N 1
ATOM 704 C CA . PHE A 1 89 ? -0.962 -1.362 -36.526 1.00 85.19 89 PHE A CA 1
ATOM 705 C C . PHE A 1 89 ? -0.316 -0.034 -36.934 1.00 85.19 89 PHE A C 1
ATOM 707 O O . PHE A 1 89 ? -1.031 0.893 -37.315 1.00 85.19 89 PHE A O 1
ATOM 714 N N . LEU A 1 90 ? 1.017 0.050 -36.865 1.00 83.00 90 LEU A N 1
ATOM 715 C CA . LEU A 1 90 ? 1.788 1.213 -37.316 1.00 83.00 90 LEU A CA 1
ATOM 716 C C . LEU A 1 90 ? 2.607 0.916 -38.583 1.00 83.00 90 LEU A C 1
ATOM 718 O O . LEU A 1 90 ? 2.608 1.739 -39.493 1.00 83.00 90 LEU A O 1
ATOM 722 N N . ALA A 1 91 ? 3.289 -0.237 -38.661 1.00 76.19 91 ALA A N 1
ATOM 723 C CA . ALA A 1 91 ? 4.076 -0.645 -39.836 1.00 76.19 91 ALA A CA 1
ATOM 724 C C . ALA A 1 91 ? 4.328 -2.171 -39.898 1.00 76.19 91 ALA A C 1
ATOM 726 O O . ALA A 1 91 ? 4.268 -2.851 -38.872 1.00 76.19 91 ALA A O 1
ATOM 727 N N . GLU A 1 92 ? 4.686 -2.703 -41.076 1.00 74.25 92 GLU A N 1
ATOM 728 C CA . GLU A 1 92 ? 5.180 -4.082 -41.284 1.00 74.25 92 GLU A CA 1
ATOM 729 C C . GLU A 1 92 ? 6.443 -4.132 -42.143 1.00 74.25 92 GLU A C 1
ATOM 731 O O . GLU A 1 92 ? 6.731 -3.206 -42.900 1.00 74.25 92 GLU A O 1
ATOM 736 N N . GLY A 1 93 ? 7.178 -5.240 -42.033 1.00 68.19 93 GLY A N 1
ATOM 737 C CA . GLY A 1 93 ? 8.218 -5.613 -42.984 1.00 68.19 93 GLY A CA 1
ATOM 738 C C . GLY A 1 93 ? 7.961 -6.986 -43.595 1.00 68.19 93 GLY A C 1
ATOM 739 O O . GLY A 1 93 ? 7.728 -7.951 -42.859 1.00 68.19 93 GLY A O 1
ATOM 740 N N . CYS A 1 94 ? 8.025 -7.076 -44.927 1.00 65.75 94 CYS A N 1
ATOM 741 C CA . CYS A 1 94 ? 7.662 -8.268 -45.698 1.00 65.75 94 CYS A CA 1
ATOM 742 C C . CYS A 1 94 ? 8.845 -8.869 -46.471 1.00 65.75 94 CYS A C 1
ATOM 744 O O . CYS A 1 94 ? 9.807 -8.192 -46.821 1.00 65.75 94 CYS A O 1
ATOM 746 N N . THR A 1 95 ? 8.810 -10.182 -46.711 1.00 56.19 95 THR A N 1
ATOM 747 C CA . THR A 1 95 ? 9.921 -10.926 -47.340 1.00 56.19 95 THR A CA 1
ATOM 748 C C . THR A 1 95 ? 9.923 -10.861 -48.866 1.00 56.19 95 THR A C 1
ATOM 750 O O . THR A 1 95 ? 10.946 -11.175 -49.473 1.00 56.19 95 THR A O 1
ATOM 753 N N . SER A 1 96 ? 8.820 -10.437 -49.493 1.00 54.94 96 SER A N 1
ATOM 754 C CA . SER A 1 96 ? 8.715 -10.281 -50.952 1.00 54.94 96 SER A CA 1
ATOM 755 C C . SER A 1 96 ? 9.586 -9.153 -51.504 1.00 54.94 96 SER A C 1
ATOM 757 O O . SER A 1 96 ? 9.986 -9.220 -52.660 1.00 54.94 96 SER A O 1
ATOM 759 N N . ASP A 1 97 ? 9.953 -8.186 -50.659 1.00 52.97 97 ASP A N 1
ATOM 760 C CA . ASP A 1 97 ? 10.889 -7.116 -50.980 1.00 52.97 97 ASP A CA 1
ATOM 761 C C . ASP A 1 97 ? 12.007 -7.109 -49.934 1.00 52.97 97 ASP A C 1
ATOM 763 O O . ASP A 1 97 ? 11.823 -6.640 -48.808 1.00 52.97 97 ASP A O 1
ATOM 767 N N . ALA A 1 98 ? 13.204 -7.581 -50.302 1.00 41.84 98 ALA A N 1
ATOM 768 C CA . ALA A 1 98 ? 14.399 -7.529 -49.444 1.00 41.84 98 ALA A CA 1
ATOM 769 C C . ALA A 1 98 ? 14.743 -6.096 -48.961 1.00 41.84 98 ALA A C 1
ATOM 771 O O . ALA A 1 98 ? 15.549 -5.926 -48.047 1.00 41.84 98 ALA A O 1
ATOM 772 N N . SER A 1 99 ? 14.108 -5.080 -49.558 1.00 47.53 99 SER A N 1
ATOM 773 C CA . SER A 1 99 ? 14.139 -3.661 -49.204 1.00 47.53 99 SER A CA 1
ATOM 774 C C . SER A 1 99 ? 13.036 -3.196 -48.227 1.00 47.53 99 SER A C 1
ATOM 776 O O . SER A 1 99 ? 12.798 -1.993 -48.140 1.00 47.53 99 SER A O 1
ATOM 778 N N . SER A 1 100 ? 12.340 -4.093 -47.518 1.00 51.97 100 SER A N 1
ATOM 779 C CA . SER A 1 100 ? 11.253 -3.720 -46.586 1.00 51.97 100 SER A CA 1
ATOM 780 C C . SER A 1 100 ? 11.359 -4.336 -45.184 1.00 51.97 100 SER A C 1
ATOM 782 O O . SER A 1 100 ? 10.441 -4.219 -44.379 1.00 51.97 100 SER A O 1
ATOM 784 N N . THR A 1 101 ? 12.475 -4.981 -44.835 1.00 57.47 101 THR A N 1
ATOM 785 C CA . THR A 1 101 ? 12.616 -5.606 -43.508 1.00 57.47 101 THR A CA 1
ATOM 786 C C . THR A 1 101 ? 12.878 -4.560 -42.423 1.00 57.47 101 THR A C 1
ATOM 788 O O . THR A 1 101 ? 13.947 -3.948 -42.376 1.00 57.47 101 THR A O 1
ATOM 791 N N . LEU A 1 102 ? 11.895 -4.374 -41.537 1.00 65.25 102 LEU A N 1
ATOM 792 C CA . LEU A 1 102 ? 12.036 -3.593 -40.309 1.00 65.25 102 LEU A CA 1
ATOM 793 C C . LEU A 1 102 ? 13.036 -4.286 -39.368 1.00 65.25 102 LEU A C 1
ATOM 795 O O . LEU A 1 102 ? 12.914 -5.481 -39.103 1.00 65.25 102 LEU A O 1
ATOM 799 N N . GLN A 1 103 ? 14.021 -3.545 -38.864 1.00 64.25 103 GLN A N 1
ATOM 800 C CA . GLN A 1 103 ? 15.042 -4.042 -37.932 1.00 64.25 103 GLN A CA 1
ATOM 801 C C . GLN A 1 103 ? 14.861 -3.527 -36.505 1.00 64.25 103 GLN A C 1
ATOM 803 O O . GLN A 1 103 ? 15.160 -4.239 -35.542 1.00 64.25 103 GLN A O 1
ATOM 808 N N . ASP A 1 104 ? 14.448 -2.269 -36.368 1.00 66.44 104 ASP A N 1
ATOM 809 C CA . ASP A 1 104 ? 14.304 -1.605 -35.080 1.00 66.44 104 ASP A CA 1
ATOM 810 C C . ASP A 1 104 ? 13.382 -0.390 -35.178 1.00 66.44 104 ASP A C 1
ATOM 812 O O . ASP A 1 104 ? 13.030 0.069 -36.270 1.00 66.44 104 ASP A O 1
ATOM 816 N N . VAL A 1 105 ? 13.029 0.163 -34.023 1.00 69.19 105 VAL A N 1
ATOM 817 C CA . VAL A 1 105 ? 12.236 1.384 -33.929 1.00 69.19 105 VAL A CA 1
ATOM 818 C C . VAL A 1 105 ? 12.716 2.254 -32.775 1.00 69.19 105 VAL A C 1
ATOM 820 O O . VAL A 1 105 ? 13.011 1.772 -31.686 1.00 69.19 105 VAL A O 1
ATOM 823 N N . LEU A 1 106 ? 12.801 3.553 -33.029 1.00 69.94 106 LEU A N 1
ATOM 824 C CA . LEU A 1 106 ? 13.080 4.579 -32.033 1.00 69.94 106 LEU A CA 1
ATOM 825 C C . LEU A 1 106 ? 11.772 5.290 -31.718 1.00 69.94 106 LEU A C 1
ATOM 827 O O . LEU A 1 106 ? 11.110 5.732 -32.655 1.00 69.94 106 LEU A O 1
ATOM 831 N N . VAL A 1 107 ? 11.411 5.404 -30.438 1.00 71.00 107 VAL A N 1
ATOM 832 C CA . VAL A 1 107 ? 10.168 6.048 -29.987 1.00 71.00 107 VAL A CA 1
ATOM 833 C C . VAL A 1 107 ? 10.463 7.050 -28.879 1.00 71.00 107 VAL A C 1
ATOM 835 O O . VAL A 1 107 ? 10.913 6.657 -27.801 1.00 71.00 107 VAL A O 1
ATOM 838 N N . SER A 1 108 ? 10.187 8.329 -29.131 1.00 68.69 108 SER A N 1
ATOM 839 C CA . SER A 1 108 ? 10.411 9.408 -28.171 1.00 68.69 108 SER A CA 1
ATOM 840 C C . SER A 1 108 ? 9.367 9.447 -27.050 1.00 68.69 108 SER A C 1
ATOM 842 O O . SER A 1 108 ? 8.281 8.885 -27.193 1.00 68.69 108 SER A O 1
ATOM 844 N N . PRO A 1 109 ? 9.644 10.183 -25.954 1.00 70.19 109 PRO A N 1
ATOM 845 C CA . PRO A 1 109 ? 8.741 10.309 -24.816 1.00 70.19 109 PRO A CA 1
ATOM 846 C C . PRO A 1 109 ? 7.417 10.989 -25.191 1.00 70.19 109 PRO A C 1
ATOM 848 O O . PRO A 1 109 ? 6.391 10.704 -24.587 1.00 70.19 109 PRO A O 1
ATOM 851 N N . ASP A 1 110 ? 7.410 11.835 -26.231 1.00 72.12 110 ASP A N 1
ATOM 852 C CA . ASP A 1 110 ? 6.204 12.452 -26.802 1.00 72.12 110 ASP A CA 1
ATOM 853 C C . ASP A 1 110 ? 5.470 11.560 -27.828 1.00 72.12 110 ASP A C 1
ATOM 855 O O . ASP A 1 110 ? 4.540 12.025 -28.484 1.00 72.12 110 ASP A O 1
ATOM 859 N N . GLY A 1 111 ? 5.868 10.291 -27.980 1.00 71.19 111 GLY A N 1
ATOM 860 C CA . GLY A 1 111 ? 5.163 9.288 -28.788 1.00 71.19 111 GLY A CA 1
ATOM 861 C C . GLY A 1 111 ? 5.447 9.329 -30.294 1.00 71.19 111 GLY A C 1
ATOM 862 O O . GLY A 1 111 ? 4.780 8.655 -31.080 1.00 71.19 111 GLY A O 1
ATOM 863 N N . LYS A 1 112 ? 6.437 10.106 -30.739 1.00 73.31 112 LYS A N 1
ATOM 864 C CA . LYS A 1 112 ? 6.871 10.107 -32.143 1.00 73.31 112 LYS A CA 1
ATOM 865 C C . LYS A 1 112 ? 7.883 8.992 -32.378 1.00 73.31 112 LYS A C 1
ATOM 867 O O . LYS A 1 112 ? 8.643 8.636 -31.484 1.00 73.31 112 LYS A O 1
ATOM 872 N N . TYR A 1 113 ? 7.918 8.444 -33.590 1.00 71.88 113 TYR A N 1
ATOM 873 C CA . TYR A 1 113 ? 8.764 7.290 -33.875 1.00 71.88 113 TYR A CA 1
ATOM 874 C C . TYR A 1 113 ? 9.450 7.334 -35.241 1.00 71.88 113 TYR A C 1
ATOM 876 O O . TYR A 1 113 ? 9.019 8.039 -36.154 1.00 71.88 113 TYR A O 1
ATOM 884 N N . LYS A 1 114 ? 10.532 6.559 -35.373 1.00 69.19 114 LYS A N 1
ATOM 885 C CA . LYS A 1 114 ? 11.206 6.240 -36.641 1.00 69.19 114 LYS A CA 1
ATOM 886 C C . LYS A 1 114 ? 11.617 4.778 -36.677 1.00 69.19 114 LYS A C 1
ATOM 888 O O . LYS A 1 114 ? 12.160 4.267 -35.703 1.00 69.19 114 LYS A O 1
ATOM 893 N N . THR A 1 115 ? 11.423 4.133 -37.818 1.00 65.75 115 THR A N 1
ATOM 894 C CA . THR A 1 115 ? 11.843 2.750 -38.052 1.00 65.75 115 THR A CA 1
ATOM 895 C C . THR A 1 115 ? 13.217 2.686 -38.713 1.00 65.75 115 THR A C 1
ATOM 897 O O . THR A 1 115 ? 13.586 3.553 -39.509 1.00 65.75 115 THR A O 1
ATOM 900 N N . THR A 1 116 ? 13.969 1.630 -38.428 1.00 63.19 116 THR A N 1
ATOM 901 C CA . THR A 1 116 ? 15.192 1.270 -39.154 1.00 63.19 116 THR A CA 1
ATOM 902 C C . THR A 1 116 ? 14.935 0.011 -39.982 1.00 63.19 116 THR A C 1
ATOM 904 O O . THR A 1 116 ? 14.129 -0.838 -39.600 1.00 63.19 116 THR A O 1
ATOM 907 N N . GLY A 1 117 ? 15.586 -0.116 -41.137 1.00 58.75 117 GLY A N 1
ATOM 908 C CA . GLY A 1 117 ? 15.395 -1.257 -42.031 1.00 58.75 117 GLY A CA 1
ATOM 909 C C . GLY A 1 117 ? 16.382 -1.278 -43.195 1.00 58.75 117 GLY A C 1
ATOM 910 O O . GLY A 1 117 ? 17.169 -0.347 -43.376 1.00 58.75 117 GLY A O 1
ATOM 911 N N . PHE A 1 118 ? 16.351 -2.347 -43.990 1.00 51.50 118 PHE A N 1
ATOM 912 C CA . PHE A 1 118 ? 17.072 -2.409 -45.265 1.00 51.50 118 PHE A CA 1
ATOM 913 C C . PHE A 1 118 ? 16.170 -1.834 -46.366 1.00 51.50 118 PHE A C 1
ATOM 915 O O . PHE A 1 118 ? 15.154 -2.452 -46.622 1.00 51.50 118 PHE A O 1
ATOM 922 N N . GLY A 1 119 ? 16.499 -0.710 -47.028 1.00 45.09 119 GLY A N 1
ATOM 923 C CA . GLY A 1 119 ? 15.752 -0.229 -48.214 1.00 45.09 119 GLY A CA 1
ATOM 924 C C . GLY A 1 119 ? 15.751 1.290 -48.442 1.00 45.09 119 GLY A C 1
ATOM 925 O O . GLY A 1 119 ? 15.860 2.035 -47.480 1.00 45.09 119 GLY A O 1
ATOM 926 N N . PHE A 1 120 ? 15.626 1.734 -49.707 1.00 37.97 120 PHE A N 1
ATOM 927 C CA . PHE A 1 120 ? 15.690 3.138 -50.168 1.00 37.97 120 PHE A CA 1
ATOM 928 C C . PHE A 1 120 ? 14.371 3.930 -49.949 1.00 37.97 120 PHE A C 1
ATOM 930 O O . PHE A 1 120 ? 13.700 4.282 -50.914 1.00 37.97 120 PHE A O 1
ATOM 937 N N . GLY A 1 121 ? 13.975 4.197 -48.699 1.00 40.06 121 GLY A N 1
ATOM 938 C CA . GLY A 1 121 ? 12.887 5.126 -48.332 1.00 40.06 121 GLY A CA 1
ATOM 939 C C . GLY A 1 121 ? 13.374 6.408 -47.629 1.00 40.06 121 GLY A C 1
ATOM 940 O O . GLY A 1 121 ? 14.437 6.412 -47.007 1.00 40.06 121 GLY A O 1
ATOM 941 N N . SER A 1 122 ? 12.605 7.501 -47.711 1.00 39.00 122 SER A N 1
ATOM 942 C CA . SER A 1 122 ? 12.921 8.816 -47.112 1.00 39.00 122 SER A CA 1
ATOM 943 C C . SER A 1 122 ? 12.819 8.873 -45.580 1.00 39.00 122 SER A C 1
ATOM 945 O O . SER A 1 122 ? 13.402 9.769 -44.975 1.00 39.00 122 SER A O 1
ATOM 947 N N . ASP A 1 123 ? 12.127 7.915 -44.954 1.00 40.50 123 ASP A N 1
ATOM 948 C CA . ASP A 1 123 ? 11.832 7.909 -43.509 1.00 40.50 123 ASP A CA 1
ATOM 949 C C . ASP A 1 123 ? 12.643 6.885 -42.692 1.00 40.50 123 ASP A C 1
ATOM 951 O O . ASP A 1 123 ? 12.469 6.764 -41.478 1.00 40.50 123 ASP A O 1
ATOM 955 N N . VAL A 1 124 ? 13.574 6.173 -43.335 1.00 46.06 124 VAL A N 1
ATOM 956 C CA . VAL A 1 124 ? 14.442 5.173 -42.695 1.00 46.06 124 VAL A CA 1
ATOM 957 C C . VAL A 1 124 ? 15.738 5.834 -42.217 1.00 46.06 124 VAL A C 1
ATOM 959 O O . VAL A 1 124 ? 16.423 6.512 -42.984 1.00 46.06 124 VAL A O 1
ATOM 962 N N . VAL A 1 125 ? 16.119 5.621 -40.954 1.00 49.06 125 VAL A N 1
ATOM 963 C CA . VAL A 1 125 ? 17.478 5.956 -40.490 1.00 49.06 125 VAL A CA 1
ATOM 964 C C . VAL A 1 125 ? 18.416 4.853 -40.983 1.00 49.06 125 VAL A C 1
ATOM 966 O O . VAL A 1 125 ? 18.325 3.725 -40.507 1.00 49.06 125 VAL A O 1
ATOM 969 N N . TYR A 1 126 ? 19.285 5.157 -41.953 1.00 48.75 126 TYR A N 1
ATOM 970 C CA . TYR A 1 126 ? 20.271 4.214 -42.498 1.00 48.75 126 TYR A CA 1
ATOM 971 C C . TYR A 1 126 ? 21.559 4.233 -41.679 1.00 48.75 126 TYR A C 1
ATOM 973 O O . TYR A 1 126 ? 22.202 5.280 -41.604 1.00 48.75 126 TYR A O 1
ATOM 981 N N . PRO A 1 127 ? 22.027 3.078 -41.192 1.00 46.78 127 PRO A N 1
ATOM 982 C CA . PRO A 1 127 ? 23.384 2.947 -40.685 1.00 46.78 127 PRO A CA 1
ATOM 983 C C . PRO A 1 127 ? 24.238 1.958 -41.494 1.00 46.78 127 PRO A C 1
ATOM 985 O O . PRO A 1 127 ? 25.334 1.629 -41.065 1.00 46.78 127 PRO A O 1
ATOM 988 N N . ILE A 1 128 ? 23.785 1.460 -42.654 1.00 45.75 128 ILE A N 1
ATOM 989 C CA . ILE A 1 128 ? 24.530 0.436 -43.406 1.00 45.75 128 ILE A CA 1
ATOM 990 C C . ILE A 1 128 ? 24.828 0.911 -44.825 1.00 45.75 128 ILE A C 1
ATOM 992 O O . ILE A 1 128 ? 23.927 1.088 -45.645 1.00 45.75 128 ILE A O 1
ATOM 996 N N . ARG A 1 129 ? 26.118 1.022 -45.150 1.00 44.50 129 ARG A N 1
ATOM 997 C CA . ARG A 1 129 ? 26.604 1.073 -46.530 1.00 44.50 129 ARG A CA 1
ATOM 998 C C . ARG A 1 129 ? 27.273 -0.268 -46.849 1.00 44.50 129 ARG A C 1
ATOM 1000 O O . ARG A 1 129 ? 28.173 -0.696 -46.136 1.00 44.50 129 ARG A O 1
ATOM 1007 N N . ARG A 1 130 ? 26.878 -0.921 -47.949 1.00 43.56 130 ARG A N 1
ATOM 1008 C CA . ARG A 1 130 ? 27.784 -1.834 -48.668 1.00 43.56 130 ARG A CA 1
ATOM 1009 C C . ARG A 1 130 ? 28.792 -0.945 -49.390 1.00 43.56 130 ARG A C 1
ATOM 1011 O O . ARG A 1 130 ? 28.426 -0.297 -50.368 1.00 43.56 130 ARG A O 1
ATOM 1018 N N . VAL A 1 131 ? 30.034 -0.883 -48.924 1.00 40.88 131 VAL A N 1
ATOM 1019 C CA . VAL A 1 131 ? 31.123 -0.264 -49.693 1.00 40.88 131 VAL A CA 1
ATOM 1020 C C . VAL A 1 131 ? 32.062 -1.372 -50.147 1.00 40.88 131 VAL A C 1
ATOM 1022 O O . VAL A 1 131 ? 32.694 -2.032 -49.335 1.00 40.88 131 VAL A O 1
ATOM 1025 N N . ASN A 1 132 ? 32.127 -1.587 -51.461 1.00 40.84 132 ASN A N 1
ATOM 1026 C CA . ASN A 1 132 ? 33.181 -2.353 -52.136 1.00 40.84 132 ASN A CA 1
ATOM 1027 C C . ASN A 1 132 ? 33.442 -3.782 -51.617 1.00 40.84 132 ASN A C 1
ATOM 1029 O O . ASN A 1 132 ? 34.588 -4.209 -51.543 1.00 40.84 132 ASN A O 1
ATOM 1033 N N . GLY A 1 133 ? 32.399 -4.541 -51.266 1.00 45.91 133 GLY A N 1
ATOM 1034 C CA . GLY A 1 133 ? 32.552 -5.965 -50.935 1.00 45.91 133 GLY A CA 1
ATOM 1035 C C . GLY A 1 133 ? 33.289 -6.262 -49.622 1.00 45.91 133 GLY A C 1
ATOM 1036 O O . GLY A 1 133 ? 33.584 -7.425 -49.362 1.00 45.91 133 GLY A O 1
ATOM 1037 N N . GLN A 1 134 ? 33.549 -5.254 -48.783 1.00 47.28 134 GLN A N 1
ATOM 1038 C CA . GLN A 1 134 ? 33.993 -5.442 -47.401 1.00 47.28 134 GLN A CA 1
ATOM 1039 C C . GLN A 1 134 ? 32.827 -5.132 -46.454 1.00 47.28 134 GLN A C 1
ATOM 1041 O O . GLN A 1 134 ? 32.141 -4.117 -46.588 1.00 47.28 134 GLN A O 1
ATOM 1046 N N . ASN A 1 135 ? 32.538 -6.063 -45.548 1.00 51.66 135 ASN A N 1
ATOM 1047 C CA . ASN A 1 135 ? 31.367 -6.021 -44.675 1.00 51.66 135 ASN A CA 1
ATOM 1048 C C . ASN A 1 135 ? 31.577 -4.991 -43.536 1.00 51.66 135 ASN A C 1
ATOM 1050 O O . ASN A 1 135 ? 32.563 -5.083 -42.812 1.00 51.66 135 ASN A O 1
ATOM 1054 N N . GLY A 1 136 ? 30.664 -4.018 -43.386 1.00 62.41 136 GLY A N 1
ATOM 1055 C CA . GLY A 1 136 ? 30.704 -2.942 -42.370 1.00 62.41 136 GLY A CA 1
ATOM 1056 C C . GLY A 1 136 ? 30.118 -3.320 -40.995 1.00 62.41 136 GLY A C 1
ATOM 1057 O O . GLY A 1 136 ? 30.054 -4.494 -40.654 1.00 62.41 136 GLY A O 1
ATOM 1058 N N . PHE A 1 137 ? 29.686 -2.349 -40.180 1.00 59.88 137 PHE A N 1
ATOM 1059 C CA . PHE A 1 137 ? 29.016 -2.594 -38.887 1.00 59.88 137 PHE A CA 1
ATOM 1060 C C . PHE A 1 137 ? 27.518 -2.896 -39.080 1.00 59.88 137 PHE A C 1
ATOM 1062 O O . PHE A 1 137 ? 26.791 -2.103 -39.675 1.00 59.88 137 PHE A O 1
ATOM 1069 N N . M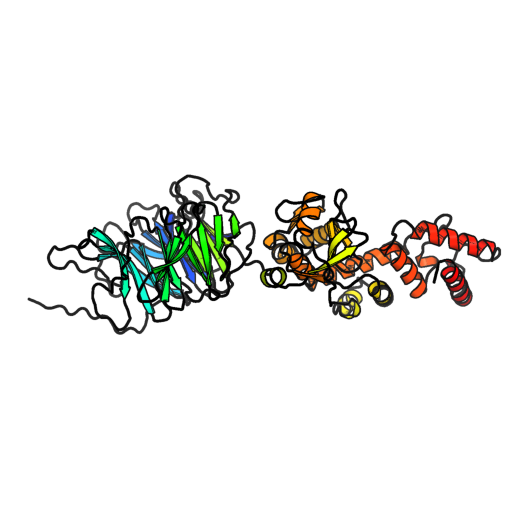ET A 1 138 ? 27.034 -4.037 -38.584 1.00 61.31 138 MET A N 1
ATOM 1070 C CA . MET A 1 138 ? 25.616 -4.417 -38.619 1.00 61.31 138 MET A CA 1
ATOM 1071 C C . MET A 1 138 ? 24.967 -4.175 -37.262 1.00 61.31 138 MET A C 1
ATOM 1073 O O . MET A 1 138 ? 25.346 -4.802 -36.274 1.00 61.31 138 MET A O 1
ATOM 1077 N N . LEU A 1 139 ? 23.929 -3.337 -37.219 1.00 59.97 139 LEU A N 1
ATOM 1078 C CA . LEU A 1 139 ? 23.110 -3.187 -36.017 1.00 59.97 139 LEU A CA 1
ATOM 1079 C C . LEU A 1 139 ? 22.442 -4.521 -35.691 1.00 59.97 139 LEU A C 1
ATOM 1081 O O . LEU A 1 139 ? 21.800 -5.122 -36.550 1.00 59.97 139 LEU A O 1
ATOM 1085 N N . ARG A 1 140 ? 22.611 -5.001 -34.457 1.00 56.62 140 ARG A N 1
ATOM 1086 C CA . ARG A 1 140 ? 22.062 -6.302 -34.065 1.00 56.62 140 ARG A CA 1
ATOM 1087 C C . ARG A 1 140 ? 20.776 -6.145 -33.281 1.00 56.62 140 ARG A C 1
ATOM 1089 O O . ARG A 1 140 ? 19.839 -6.897 -33.525 1.00 56.62 140 ARG A O 1
ATOM 1096 N N . SER A 1 141 ? 20.736 -5.197 -32.346 1.00 56.47 141 SER A N 1
ATOM 1097 C CA . SER A 1 141 ? 19.556 -4.999 -31.512 1.00 56.47 141 SER A CA 1
ATOM 1098 C C . SER A 1 141 ? 19.780 -3.935 -30.445 1.00 56.47 141 SER A C 1
ATOM 1100 O O . SER A 1 141 ? 20.358 -4.280 -29.434 1.00 56.47 141 SER A O 1
ATOM 1102 N N . ILE A 1 142 ? 19.289 -2.709 -30.598 1.00 59.91 142 ILE A N 1
ATOM 1103 C CA . ILE A 1 142 ? 19.003 -1.707 -29.545 1.00 59.91 142 ILE A CA 1
ATOM 1104 C C . ILE A 1 142 ? 19.801 -0.458 -29.865 1.00 59.91 142 ILE A C 1
ATOM 1106 O O . ILE A 1 142 ? 20.995 -0.395 -29.584 1.00 59.91 142 ILE A O 1
ATOM 1110 N N . ALA A 1 143 ? 19.116 0.522 -30.446 1.00 65.38 143 ALA A N 1
ATOM 1111 C CA . ALA A 1 143 ? 19.579 1.893 -30.477 1.00 65.38 143 ALA A CA 1
ATOM 1112 C C . ALA A 1 143 ? 18.950 2.650 -29.292 1.00 65.38 143 ALA A C 1
ATOM 1114 O O . ALA A 1 143 ? 17.730 2.727 -29.230 1.00 65.38 143 ALA A O 1
ATOM 1115 N N . ILE A 1 144 ? 19.760 3.171 -28.362 1.00 71.25 144 ILE A N 1
ATOM 1116 C CA . ILE A 1 144 ? 19.339 4.067 -27.268 1.00 71.25 144 ILE A CA 1
ATOM 1117 C C . ILE A 1 144 ? 19.744 5.486 -27.608 1.00 71.25 144 ILE A C 1
ATOM 1119 O O . ILE A 1 144 ? 20.845 5.710 -28.096 1.00 71.25 144 ILE A O 1
ATOM 1123 N N . VAL A 1 145 ? 18.872 6.448 -27.331 1.00 72.88 145 VAL A N 1
ATOM 1124 C CA . VAL A 1 145 ? 19.143 7.857 -27.614 1.00 72.88 145 VAL A CA 1
ATOM 1125 C C . VAL A 1 145 ? 19.123 8.666 -26.327 1.00 72.88 145 VAL A C 1
ATOM 1127 O O . VAL A 1 145 ? 18.095 8.700 -25.654 1.00 72.88 145 VAL A O 1
ATOM 1130 N N . ASP A 1 146 ? 20.250 9.291 -25.981 1.00 72.25 146 ASP A N 1
ATOM 1131 C CA . ASP A 1 146 ? 20.409 10.101 -24.764 1.00 72.25 146 ASP A CA 1
ATOM 1132 C C . ASP A 1 146 ? 19.770 11.497 -24.858 1.00 72.25 146 ASP A C 1
ATOM 1134 O O . ASP A 1 146 ? 19.260 11.903 -25.902 1.00 72.25 146 ASP A O 1
ATOM 1138 N N . ASN A 1 147 ? 19.795 12.240 -23.745 1.00 72.19 147 ASN A N 1
ATOM 1139 C CA . ASN A 1 147 ? 19.229 13.591 -23.652 1.00 72.19 147 ASN A CA 1
ATOM 1140 C C . ASN A 1 147 ? 19.905 14.600 -24.603 1.00 72.19 147 ASN A C 1
ATOM 1142 O O . ASN A 1 147 ? 19.295 15.601 -24.980 1.00 72.19 147 ASN A O 1
ATOM 1146 N N . GLU A 1 148 ? 21.140 14.325 -25.023 1.00 73.44 148 GLU A N 1
ATOM 1147 C CA . GLU A 1 148 ? 21.904 15.117 -25.991 1.00 73.44 148 GLU A CA 1
ATOM 1148 C C . GLU A 1 148 ? 21.646 14.676 -27.442 1.00 73.44 148 GLU A C 1
ATOM 1150 O O . GLU A 1 148 ? 22.248 15.214 -28.373 1.00 73.44 148 GLU A O 1
ATOM 1155 N N . LYS A 1 149 ? 20.716 13.733 -27.655 1.00 72.88 149 LYS A N 1
ATOM 1156 C CA . LYS A 1 149 ? 20.372 13.124 -28.950 1.00 72.88 149 LYS A CA 1
ATOM 1157 C C . LYS A 1 149 ? 21.504 12.283 -29.541 1.00 72.88 149 LYS A C 1
ATOM 1159 O O . LYS A 1 149 ? 21.522 12.039 -30.750 1.00 72.88 149 LYS A O 1
ATOM 1164 N N . ASN A 1 150 ? 22.438 11.823 -28.713 1.00 75.56 150 ASN A N 1
ATOM 1165 C CA . ASN A 1 150 ? 23.423 10.849 -29.142 1.00 75.56 150 ASN A CA 1
ATOM 1166 C C . ASN A 1 150 ? 22.759 9.476 -29.255 1.00 75.56 150 ASN A C 1
ATOM 1168 O O . ASN A 1 150 ? 22.049 9.056 -28.345 1.00 75.56 150 ASN A O 1
ATOM 1172 N N . ILE A 1 151 ? 23.022 8.763 -30.346 1.00 75.50 151 ILE A N 1
ATOM 1173 C CA . ILE A 1 151 ? 22.524 7.409 -30.589 1.00 75.50 151 ILE A CA 1
ATOM 1174 C C . ILE A 1 151 ? 23.601 6.418 -30.157 1.00 75.50 151 ILE A C 1
ATOM 1176 O O . ILE A 1 151 ? 24.754 6.553 -30.548 1.00 75.50 151 ILE A O 1
ATOM 1180 N N . TYR A 1 152 ? 23.231 5.406 -29.390 1.00 77.88 152 TYR A N 1
ATOM 1181 C CA . TYR A 1 152 ? 24.089 4.319 -28.937 1.00 77.88 152 TYR A CA 1
ATOM 1182 C C . TYR A 1 152 ? 23.537 3.026 -29.493 1.00 77.88 152 TYR A C 1
ATOM 1184 O O . TYR A 1 152 ? 22.363 2.763 -29.275 1.00 77.88 152 TYR A O 1
ATOM 1192 N N . SER A 1 153 ? 24.337 2.202 -30.163 1.00 76.12 153 SER A N 1
ATOM 1193 C CA . SER A 1 153 ? 23.847 0.913 -30.653 1.00 76.12 153 SER A CA 1
ATOM 1194 C C . SER A 1 153 ? 24.852 -0.206 -30.505 1.00 76.12 153 SER A C 1
ATOM 1196 O O . SER A 1 153 ? 26.038 -0.037 -30.789 1.00 76.12 153 SER A O 1
ATOM 1198 N N . LEU A 1 154 ? 24.344 -1.375 -30.112 1.00 75.62 154 LEU A N 1
ATOM 1199 C CA . LEU A 1 154 ? 25.084 -2.631 -30.135 1.00 75.62 154 LEU A CA 1
ATOM 1200 C C . LEU A 1 154 ? 24.921 -3.301 -31.505 1.00 75.62 154 LEU A C 1
ATOM 1202 O O . LEU A 1 154 ? 23.807 -3.461 -32.019 1.00 75.62 154 LEU A O 1
ATOM 1206 N N . GLY A 1 155 ? 26.031 -3.722 -32.093 1.00 72.75 155 GLY A N 1
ATOM 1207 C CA . GLY A 1 155 ? 26.047 -4.347 -33.410 1.00 72.75 155 GLY A CA 1
ATOM 1208 C C . GLY A 1 155 ? 27.224 -5.287 -33.594 1.00 72.75 155 GLY A C 1
ATOM 1209 O O . GLY A 1 155 ? 28.129 -5.329 -32.769 1.00 72.75 155 GLY A O 1
ATOM 1210 N N . TYR A 1 156 ? 27.180 -6.088 -34.649 1.00 72.31 156 TYR A N 1
ATOM 1211 C CA . TYR A 1 156 ? 28.275 -6.958 -35.049 1.00 72.31 156 TYR A CA 1
ATOM 1212 C C . TYR A 1 156 ? 29.136 -6.245 -36.088 1.00 72.31 156 TYR A C 1
ATOM 1214 O O . TYR A 1 156 ? 28.649 -5.859 -37.150 1.00 72.31 156 TYR A O 1
ATOM 1222 N N . SER A 1 157 ? 30.416 -6.077 -35.789 1.00 72.94 157 SER A N 1
ATOM 1223 C CA . SER A 1 157 ? 31.390 -5.576 -36.747 1.00 72.94 157 SER A CA 1
ATOM 1224 C C . SER A 1 157 ? 31.955 -6.745 -37.530 1.00 72.94 157 SER A C 1
ATOM 1226 O O . SER A 1 157 ? 32.596 -7.631 -36.968 1.00 72.94 157 SER A O 1
ATOM 1228 N N . TYR A 1 158 ? 31.735 -6.760 -38.842 1.00 69.88 158 TYR A N 1
ATOM 1229 C CA . TYR A 1 158 ? 32.335 -7.781 -39.698 1.00 69.88 158 TYR A CA 1
ATOM 1230 C C . TYR A 1 158 ? 33.822 -7.529 -39.976 1.00 69.88 158 TYR A C 1
ATOM 1232 O O . TYR A 1 158 ? 34.510 -8.437 -40.435 1.00 69.88 158 TYR A O 1
ATOM 1240 N N . ILE A 1 159 ? 34.319 -6.324 -39.681 1.00 70.62 159 ILE A N 1
ATOM 1241 C CA . ILE A 1 159 ? 35.738 -5.972 -39.803 1.00 70.62 159 ILE A CA 1
ATOM 1242 C C . ILE A 1 159 ? 36.529 -6.637 -38.675 1.00 70.62 159 ILE A C 1
ATOM 1244 O O . ILE A 1 159 ? 37.532 -7.301 -38.914 1.00 70.62 159 ILE A O 1
ATOM 1248 N N . THR A 1 160 ? 36.058 -6.485 -37.439 1.00 71.31 160 THR A N 1
ATOM 1249 C CA . THR A 1 160 ? 36.729 -7.012 -36.239 1.00 71.31 160 THR A CA 1
ATOM 1250 C C . THR A 1 160 ? 36.187 -8.380 -35.818 1.00 71.31 160 THR A C 1
ATOM 1252 O O . THR A 1 160 ? 36.746 -9.025 -34.936 1.00 71.31 160 THR A O 1
ATOM 1255 N N . SER A 1 161 ? 35.110 -8.849 -36.458 1.00 75.19 161 SER A N 1
ATOM 1256 C CA . SER A 1 161 ? 34.403 -10.098 -36.150 1.00 75.19 161 SER A CA 1
ATOM 1257 C C . SER A 1 161 ? 33.901 -10.202 -34.702 1.00 75.19 161 SER A C 1
ATOM 1259 O O . SER A 1 161 ? 33.681 -11.306 -34.192 1.00 75.19 161 SER A O 1
ATOM 1261 N N . VAL A 1 162 ? 33.675 -9.065 -34.040 1.00 73.75 162 VAL A N 1
ATOM 1262 C CA . VAL A 1 162 ? 33.158 -8.987 -32.668 1.00 73.75 162 VAL A CA 1
ATOM 1263 C C . VAL A 1 162 ? 31.901 -8.124 -32.591 1.00 73.75 162 VAL A C 1
ATOM 1265 O O . VAL A 1 162 ? 31.601 -7.324 -33.478 1.00 73.75 162 VAL A O 1
ATOM 1268 N N . LEU A 1 163 ? 31.129 -8.309 -31.518 1.00 74.19 163 LEU A N 1
ATOM 1269 C CA . LEU A 1 163 ? 30.126 -7.318 -31.146 1.00 74.19 163 LEU A CA 1
ATOM 1270 C C . LEU A 1 163 ? 30.854 -6.029 -30.738 1.00 74.19 163 LEU A C 1
ATOM 1272 O O . LEU A 1 163 ? 31.903 -6.098 -30.102 1.00 74.19 163 LEU A O 1
ATOM 1276 N N . GLU A 1 164 ? 30.281 -4.874 -31.055 1.00 78.12 164 GLU A N 1
ATOM 1277 C CA . GLU A 1 164 ? 30.769 -3.559 -30.642 1.00 78.12 164 GLU A CA 1
ATOM 1278 C C . GLU A 1 164 ? 29.585 -2.670 -30.240 1.00 78.12 164 GLU A C 1
ATOM 1280 O O . GLU A 1 164 ? 28.502 -2.752 -30.828 1.00 78.12 164 GLU A O 1
ATOM 1285 N N . LEU A 1 165 ? 29.792 -1.814 -29.238 1.00 79.19 165 LEU A N 1
ATOM 1286 C CA . LEU A 1 165 ? 28.881 -0.721 -28.907 1.00 79.19 165 LEU A CA 1
ATOM 1287 C C . LEU A 1 165 ? 29.440 0.557 -29.521 1.00 79.19 165 LEU A C 1
ATOM 1289 O O . LEU A 1 165 ? 30.613 0.878 -29.330 1.00 79.19 165 LEU A O 1
ATOM 1293 N N . ARG A 1 166 ? 28.604 1.294 -30.242 1.00 78.94 166 ARG A N 1
ATOM 1294 C CA . ARG A 1 166 ? 29.023 2.514 -30.933 1.00 78.94 166 ARG A CA 1
ATOM 1295 C C . ARG A 1 166 ? 28.110 3.687 -30.600 1.00 78.94 166 ARG A C 1
ATOM 1297 O O . ARG A 1 166 ? 26.925 3.478 -30.341 1.00 78.94 166 ARG A O 1
ATOM 1304 N N . LYS A 1 167 ? 28.675 4.898 -30.594 1.00 79.44 167 LYS A N 1
ATOM 1305 C CA . LYS A 1 167 ? 27.996 6.175 -30.326 1.00 79.44 167 LYS A CA 1
ATOM 1306 C C . LYS A 1 167 ? 28.030 7.078 -31.561 1.00 79.44 167 LYS A C 1
ATOM 1308 O O . LYS A 1 167 ? 29.097 7.325 -32.120 1.00 79.44 167 LYS A O 1
ATOM 1313 N N . TRP A 1 168 ? 26.891 7.643 -31.935 1.00 76.88 168 TRP A N 1
ATOM 1314 C CA . TRP A 1 168 ? 26.756 8.696 -32.941 1.00 76.88 168 TRP A CA 1
ATOM 1315 C C . TRP A 1 168 ? 26.259 9.964 -32.262 1.00 76.88 168 TRP A C 1
ATOM 1317 O O . TRP A 1 168 ? 25.334 9.904 -31.458 1.00 76.88 168 TRP A O 1
ATOM 1327 N N . THR A 1 169 ? 26.855 11.109 -32.580 1.00 73.88 169 THR A N 1
ATOM 1328 C CA . THR A 1 169 ? 26.404 12.414 -32.079 1.00 73.88 169 THR A CA 1
ATOM 1329 C C . THR A 1 169 ? 25.716 13.186 -33.204 1.00 73.88 169 THR A C 1
ATOM 1331 O O . THR A 1 169 ? 26.021 12.937 -34.374 1.00 73.88 169 THR A O 1
ATOM 1334 N N . PRO A 1 170 ? 24.850 14.168 -32.898 1.00 67.75 170 PRO A N 1
ATOM 1335 C CA . PRO A 1 170 ? 24.259 15.026 -33.927 1.00 67.75 170 PRO A CA 1
ATOM 1336 C C . PRO A 1 170 ? 25.291 15.786 -34.778 1.00 67.75 170 PRO A C 1
ATOM 1338 O O . PRO A 1 170 ? 25.001 16.170 -35.908 1.00 67.75 170 PRO A O 1
ATOM 1341 N N . ALA A 1 171 ? 26.495 16.012 -34.238 1.00 62.38 171 ALA A N 1
ATOM 1342 C CA . ALA A 1 171 ? 27.579 16.736 -34.900 1.00 62.38 171 ALA A CA 1
ATOM 1343 C C . ALA A 1 171 ? 28.513 15.835 -35.735 1.00 62.38 171 ALA A C 1
ATOM 1345 O O . ALA A 1 171 ? 29.238 16.340 -36.591 1.00 62.38 171 ALA A O 1
ATOM 1346 N N . ASN A 1 172 ? 28.512 14.515 -35.513 1.00 54.75 172 ASN A N 1
ATOM 1347 C CA . ASN A 1 172 ? 29.423 13.592 -36.188 1.00 54.75 172 ASN A CA 1
ATOM 1348 C C . ASN A 1 172 ? 28.784 13.018 -37.461 1.00 54.75 172 ASN A C 1
ATOM 1350 O O . ASN A 1 172 ? 27.910 12.159 -37.400 1.00 54.75 172 ASN A O 1
ATOM 1354 N N . SER A 1 173 ? 29.297 13.409 -38.631 1.00 49.62 173 SER A N 1
ATOM 1355 C CA . SER A 1 173 ? 28.956 12.828 -39.942 1.00 49.62 173 SER A CA 1
ATOM 1356 C C . SER A 1 173 ? 29.714 11.524 -40.259 1.00 49.62 173 SER A C 1
ATOM 1358 O O . SER A 1 173 ? 29.826 11.136 -41.423 1.00 49.62 173 SER A O 1
ATOM 1360 N N . ILE A 1 174 ? 30.304 10.868 -39.252 1.00 51.06 174 ILE A N 1
ATOM 1361 C CA . ILE A 1 174 ? 31.082 9.635 -39.433 1.00 51.06 174 ILE A CA 1
ATOM 1362 C C . ILE A 1 174 ? 30.104 8.481 -39.671 1.00 51.06 174 ILE A C 1
ATOM 1364 O O . ILE A 1 174 ? 29.272 8.189 -38.814 1.00 51.06 174 ILE A O 1
ATOM 1368 N N . GLN A 1 175 ? 30.231 7.814 -40.824 1.00 56.06 175 GLN A N 1
ATOM 1369 C CA . GLN A 1 175 ? 29.337 6.729 -41.267 1.00 56.06 175 GLN A CA 1
ATOM 1370 C C . GLN A 1 175 ? 29.243 5.568 -40.264 1.00 56.06 175 GLN A C 1
ATOM 1372 O O . GLN A 1 175 ? 28.213 4.911 -40.180 1.00 56.06 175 GLN A O 1
ATOM 1377 N N . ASP A 1 176 ? 30.285 5.383 -39.457 1.00 58.19 176 ASP A N 1
ATOM 1378 C CA . ASP A 1 176 ? 30.488 4.193 -38.644 1.00 58.19 176 ASP A CA 1
ATOM 1379 C C . ASP A 1 176 ? 30.326 4.427 -37.130 1.00 58.19 176 ASP A C 1
ATOM 1381 O O . ASP A 1 176 ? 30.285 3.458 -36.379 1.00 58.19 176 ASP A O 1
ATOM 1385 N N . GLY A 1 177 ? 30.189 5.674 -36.661 1.00 68.62 177 GLY A N 1
ATOM 1386 C CA . GLY A 1 177 ? 30.090 5.995 -35.227 1.00 68.62 177 GLY A CA 1
ATOM 1387 C C . GLY A 1 177 ? 31.394 5.777 -34.445 1.00 68.62 177 GLY A C 1
ATOM 1388 O O . GLY A 1 177 ? 32.322 5.113 -34.905 1.00 68.62 177 GLY A O 1
ATOM 1389 N N . THR A 1 178 ? 31.480 6.352 -33.246 1.00 77.38 178 THR A N 1
ATOM 1390 C CA . THR A 1 178 ? 32.636 6.194 -32.352 1.00 77.38 178 THR A CA 1
ATOM 1391 C C . THR A 1 178 ? 32.509 4.885 -31.579 1.00 77.38 178 THR A C 1
ATOM 1393 O O . THR A 1 178 ? 31.505 4.673 -30.897 1.00 77.38 178 THR A O 1
ATOM 1396 N N . LEU A 1 179 ? 33.518 4.013 -31.668 1.00 78.25 179 LEU A N 1
ATOM 1397 C CA . LEU A 1 179 ? 33.599 2.800 -30.854 1.00 78.25 179 LEU A CA 1
ATOM 1398 C C . LEU A 1 179 ? 33.678 3.173 -29.370 1.00 78.25 179 LEU A C 1
ATOM 1400 O O . LEU A 1 179 ? 34.546 3.944 -28.967 1.00 78.25 179 LEU A O 1
ATOM 1404 N N . ILE A 1 180 ? 32.787 2.606 -28.560 1.00 78.81 180 ILE A N 1
ATOM 1405 C CA . ILE A 1 180 ? 32.932 2.607 -27.107 1.00 78.81 180 ILE A CA 1
ATOM 1406 C C . ILE A 1 180 ? 33.765 1.377 -26.774 1.00 78.81 180 ILE A C 1
ATOM 1408 O O . ILE A 1 180 ? 33.253 0.258 -26.772 1.00 78.81 180 ILE A O 1
ATOM 1412 N N . ASP A 1 181 ? 35.065 1.597 -26.586 1.00 69.94 181 ASP A N 1
ATOM 1413 C CA . ASP A 1 181 ? 36.021 0.514 -26.391 1.00 69.94 181 ASP A CA 1
ATOM 1414 C C . ASP A 1 181 ? 35.783 -0.206 -25.058 1.00 69.94 181 ASP A C 1
ATOM 1416 O O . ASP A 1 181 ? 35.564 0.405 -24.004 1.00 69.94 181 ASP A O 1
ATOM 1420 N N . PHE A 1 182 ? 35.820 -1.531 -25.118 1.00 66.56 182 PHE A N 1
ATOM 1421 C CA . PHE A 1 182 ? 35.716 -2.394 -23.960 1.00 66.56 182 PHE A CA 1
ATOM 1422 C C . PHE A 1 182 ? 37.078 -3.042 -23.743 1.00 66.56 182 PHE A C 1
ATOM 1424 O O . PHE A 1 182 ? 37.537 -3.817 -24.571 1.00 66.56 182 PHE A O 1
ATOM 1431 N N . ASP A 1 183 ? 37.650 -2.846 -22.556 1.00 58.38 183 ASP A N 1
ATOM 1432 C CA . ASP A 1 183 ? 38.898 -3.488 -22.101 1.00 58.38 183 ASP A CA 1
ATOM 1433 C C . ASP A 1 183 ? 38.846 -5.044 -22.131 1.00 58.38 183 ASP A C 1
ATOM 1435 O O . ASP A 1 183 ? 39.819 -5.734 -21.843 1.00 58.38 183 ASP A O 1
ATOM 1439 N N . GLN A 1 184 ? 37.688 -5.648 -22.447 1.00 58.00 184 GLN A N 1
ATOM 1440 C CA . GLN A 1 184 ? 37.488 -7.096 -22.545 1.00 58.00 184 GLN A CA 1
ATOM 1441 C C . GLN A 1 184 ? 36.449 -7.469 -23.612 1.00 58.00 184 GLN A C 1
ATOM 1443 O O . GLN A 1 184 ? 35.541 -6.698 -23.914 1.00 58.00 184 GLN A O 1
ATOM 1448 N N . SER A 1 185 ? 36.521 -8.722 -24.079 1.00 59.28 185 SER A N 1
ATOM 1449 C CA . SER A 1 185 ? 35.525 -9.356 -24.951 1.00 59.28 185 SER A CA 1
ATOM 1450 C C . SER A 1 185 ? 34.086 -9.123 -24.464 1.00 59.28 185 SER A C 1
ATOM 1452 O O . SER A 1 185 ? 33.734 -9.470 -23.331 1.00 59.28 185 SER A O 1
ATOM 1454 N N . ILE A 1 186 ? 33.246 -8.570 -25.346 1.00 63.53 186 ILE A N 1
ATOM 1455 C CA . ILE A 1 186 ? 31.813 -8.337 -25.105 1.00 63.53 186 ILE A CA 1
ATOM 1456 C C . ILE A 1 186 ? 30.906 -9.494 -25.554 1.00 63.53 186 ILE A C 1
ATOM 1458 O O . ILE A 1 186 ? 29.692 -9.346 -25.731 1.00 63.53 186 ILE A O 1
ATOM 1462 N N . TRP A 1 187 ? 31.496 -10.676 -25.740 1.00 58.34 187 TRP A N 1
ATOM 1463 C CA . TRP A 1 187 ? 30.753 -11.899 -26.014 1.00 58.34 187 TRP A CA 1
ATOM 1464 C C . TRP A 1 187 ? 29.828 -12.253 -24.841 1.00 58.34 187 TRP A C 1
ATOM 1466 O O . TRP A 1 187 ? 30.266 -12.677 -23.774 1.00 58.34 187 TRP A O 1
ATOM 1476 N N . GLY A 1 188 ? 28.519 -12.123 -25.072 1.00 62.31 188 GLY A N 1
ATOM 1477 C CA . GLY A 1 188 ? 27.478 -12.495 -24.112 1.00 62.31 188 GLY A CA 1
ATOM 1478 C C . GLY A 1 188 ? 26.725 -11.326 -23.481 1.00 62.31 188 GLY A C 1
ATOM 1479 O O . GLY A 1 188 ? 26.015 -11.562 -22.507 1.00 62.31 188 GLY A O 1
ATOM 1480 N N . ILE A 1 189 ? 26.875 -10.088 -23.979 1.00 71.56 189 ILE A N 1
ATOM 1481 C CA . ILE A 1 189 ? 26.014 -8.965 -23.574 1.00 71.56 189 ILE A CA 1
ATOM 1482 C C . ILE A 1 189 ? 24.620 -9.235 -24.139 1.00 71.56 189 ILE A C 1
ATOM 1484 O O . ILE A 1 189 ? 24.481 -9.561 -25.319 1.00 71.56 189 ILE A O 1
ATOM 1488 N N . SER A 1 190 ? 23.590 -9.115 -23.302 1.00 68.31 190 SER A N 1
ATOM 1489 C CA . SER A 1 190 ? 22.194 -9.254 -23.730 1.00 68.31 190 SER A CA 1
ATOM 1490 C C . SER A 1 190 ? 21.474 -7.917 -23.860 1.00 68.31 190 SER A C 1
ATOM 1492 O O . SER A 1 190 ? 20.561 -7.818 -24.672 1.00 68.31 190 SER A O 1
ATOM 1494 N N . ALA A 1 191 ? 21.849 -6.914 -23.059 1.00 75.94 191 ALA A N 1
ATOM 1495 C CA . ALA A 1 191 ? 21.228 -5.593 -23.063 1.00 75.94 191 ALA A CA 1
ATOM 1496 C C . ALA A 1 191 ? 22.174 -4.522 -22.505 1.00 75.94 191 ALA A C 1
ATOM 1498 O O . ALA A 1 191 ? 23.110 -4.822 -21.758 1.00 75.94 191 ALA A O 1
ATOM 1499 N N . PHE A 1 192 ? 21.888 -3.266 -22.841 1.00 80.06 192 PHE A N 1
ATOM 1500 C CA . PHE A 1 192 ? 22.531 -2.098 -22.254 1.00 80.06 192 PHE A CA 1
ATOM 1501 C C . PHE A 1 192 ? 21.503 -0.994 -21.975 1.00 80.06 192 PHE A C 1
ATOM 1503 O O . PHE A 1 192 ? 20.395 -1.033 -22.505 1.00 80.06 192 PHE A O 1
ATOM 1510 N N . PHE A 1 193 ? 21.881 -0.031 -21.138 1.00 82.38 193 PHE A N 1
ATOM 1511 C CA . PHE A 1 193 ? 21.124 1.179 -20.819 1.00 82.38 193 PHE A CA 1
ATOM 1512 C C . PHE A 1 193 ? 22.065 2.383 -20.784 1.00 82.38 193 PHE A C 1
ATOM 1514 O O . PHE A 1 193 ? 23.243 2.231 -20.455 1.00 82.38 193 PHE A O 1
ATOM 1521 N N . VAL A 1 194 ? 21.554 3.570 -21.107 1.00 80.62 194 VAL A N 1
ATOM 1522 C CA . VAL A 1 194 ? 22.303 4.831 -21.035 1.00 80.62 194 VAL A CA 1
ATOM 1523 C C . VAL A 1 194 ? 21.542 5.788 -20.125 1.00 80.62 194 VAL A C 1
ATOM 1525 O O . VAL A 1 194 ? 20.377 6.071 -20.385 1.00 80.62 194 VAL A O 1
ATOM 1528 N N . ASP A 1 195 ? 22.171 6.262 -19.047 1.00 78.44 195 ASP A N 1
ATOM 1529 C CA . ASP A 1 195 ? 21.525 7.214 -18.131 1.00 78.44 195 ASP A CA 1
ATOM 1530 C C . ASP A 1 195 ? 21.521 8.655 -18.670 1.00 78.44 195 ASP A C 1
ATOM 1532 O O . ASP A 1 195 ? 22.164 8.978 -19.670 1.00 78.44 195 ASP A O 1
ATOM 1536 N N . SER A 1 196 ? 20.814 9.554 -17.978 1.00 74.69 196 SER A N 1
ATOM 1537 C CA . SER A 1 196 ? 20.735 10.986 -18.311 1.00 74.69 196 SER A CA 1
ATOM 1538 C C . SER A 1 196 ? 22.084 11.712 -18.348 1.00 74.69 196 SER A C 1
ATOM 1540 O O . SER A 1 196 ? 22.145 12.828 -18.861 1.00 74.69 196 SER A O 1
ATOM 1542 N N . LYS A 1 197 ? 23.154 11.104 -17.819 1.00 76.50 197 LYS A N 1
ATOM 1543 C CA . LYS A 1 197 ? 24.526 11.634 -17.822 1.00 76.50 197 LYS A CA 1
ATOM 1544 C C . LYS A 1 197 ? 25.391 11.012 -18.926 1.00 76.50 197 LYS A C 1
ATOM 1546 O O . LYS A 1 197 ? 26.589 11.276 -18.969 1.00 76.50 197 LYS A O 1
ATOM 1551 N N . GLY A 1 198 ? 24.816 10.169 -19.788 1.00 75.69 198 GLY A N 1
ATOM 1552 C CA . GLY A 1 198 ? 25.525 9.480 -20.868 1.00 75.69 198 GLY A CA 1
ATOM 1553 C C . GLY A 1 198 ? 26.335 8.265 -20.409 1.00 75.69 198 GLY A C 1
ATOM 1554 O O . GLY A 1 198 ? 27.125 7.726 -21.190 1.00 75.69 198 GLY A O 1
ATOM 1555 N N . SER A 1 199 ? 26.155 7.817 -19.162 1.00 79.19 199 SER A N 1
ATOM 1556 C CA . SER A 1 199 ? 26.856 6.645 -18.639 1.00 79.19 199 SER A CA 1
ATOM 1557 C C . SER A 1 199 ? 26.215 5.370 -19.169 1.00 79.19 199 SER A C 1
ATOM 1559 O O . SER A 1 199 ? 24.997 5.208 -19.096 1.00 79.19 199 SER A O 1
ATOM 1561 N N . VAL A 1 200 ? 27.036 4.438 -19.651 1.00 80.06 200 VAL A N 1
ATOM 1562 C CA . VAL A 1 200 ? 26.560 3.175 -20.233 1.00 80.06 200 VAL A CA 1
ATOM 1563 C C . VAL A 1 200 ? 26.617 2.053 -19.205 1.00 80.06 200 VAL A C 1
ATOM 1565 O O . VAL A 1 200 ? 27.685 1.796 -18.651 1.00 80.06 200 VAL A O 1
ATOM 1568 N N . TYR A 1 201 ? 25.496 1.356 -19.022 1.00 81.31 201 TYR A N 1
ATOM 1569 C CA . TYR A 1 201 ? 25.325 0.176 -18.176 1.00 81.31 201 TYR A CA 1
ATOM 1570 C C . TYR A 1 201 ? 25.087 -1.046 -19.055 1.00 81.31 201 TYR A C 1
ATOM 1572 O O . TYR A 1 201 ? 24.243 -1.004 -19.942 1.00 81.31 201 TYR A O 1
ATOM 1580 N N . ILE A 1 202 ? 25.797 -2.144 -18.807 1.00 78.00 202 ILE A N 1
ATOM 1581 C CA . ILE A 1 202 ? 25.664 -3.387 -19.583 1.00 78.00 202 ILE A CA 1
ATOM 1582 C C . ILE A 1 202 ? 25.302 -4.567 -18.685 1.00 78.00 202 ILE A C 1
ATOM 1584 O O . ILE A 1 202 ? 25.767 -4.653 -17.545 1.00 78.00 202 ILE A O 1
ATOM 1588 N N . VAL A 1 203 ? 24.513 -5.496 -19.222 1.00 77.31 203 VAL A N 1
ATOM 1589 C CA . VAL A 1 203 ? 24.195 -6.783 -18.591 1.00 77.31 203 VAL A CA 1
ATOM 1590 C C . VAL A 1 203 ? 24.234 -7.916 -19.610 1.00 77.31 203 VAL A C 1
ATOM 1592 O O . VAL A 1 203 ? 24.046 -7.717 -20.813 1.00 77.31 203 VAL A O 1
ATOM 1595 N N . GLY A 1 204 ? 24.456 -9.134 -19.128 1.00 71.06 204 GLY A N 1
ATOM 1596 C CA . GLY A 1 204 ? 24.314 -10.326 -19.949 1.00 71.06 204 GLY A CA 1
ATOM 1597 C C . GLY A 1 204 ? 24.426 -11.621 -19.158 1.00 71.06 204 GLY A C 1
ATOM 1598 O O . GLY A 1 204 ? 24.924 -11.606 -18.034 1.00 71.06 204 GLY A O 1
ATOM 1599 N N . PRO A 1 205 ? 23.989 -12.757 -19.726 1.00 63.44 205 PRO A N 1
ATOM 1600 C CA . PRO A 1 205 ? 23.953 -14.053 -19.046 1.00 63.44 205 PRO A CA 1
ATOM 1601 C C . PRO A 1 205 ? 25.304 -14.514 -18.485 1.00 63.44 205 PRO A C 1
ATOM 1603 O O . PRO A 1 205 ? 25.320 -15.247 -17.504 1.00 63.44 205 PRO A O 1
ATOM 1606 N N . ASN A 1 206 ? 26.415 -14.058 -19.074 1.00 60.88 206 ASN A N 1
ATOM 1607 C CA . ASN A 1 206 ? 27.775 -14.350 -18.608 1.00 60.88 206 ASN A CA 1
ATOM 1608 C C . ASN A 1 206 ? 28.400 -13.185 -17.811 1.00 60.88 206 ASN A C 1
ATOM 1610 O O . ASN A 1 206 ? 29.516 -13.304 -17.306 1.00 60.88 206 ASN A O 1
ATOM 1614 N N . TYR A 1 207 ? 27.691 -12.057 -17.688 1.00 61.03 207 TYR A N 1
ATOM 1615 C CA . TYR A 1 207 ? 28.123 -10.872 -16.954 1.00 61.03 207 TYR A CA 1
ATOM 1616 C C . TYR A 1 207 ? 27.385 -10.783 -15.625 1.00 61.03 207 TYR A C 1
ATOM 1618 O O . TYR A 1 207 ? 26.279 -10.266 -15.516 1.00 61.03 207 TYR A O 1
ATOM 1626 N N . VAL A 1 208 ? 28.074 -11.207 -14.574 1.00 53.75 208 VAL A N 1
ATOM 1627 C CA . VAL A 1 208 ? 27.678 -10.993 -13.175 1.00 53.75 208 VAL A CA 1
ATOM 1628 C C . VAL A 1 208 ? 27.987 -9.569 -12.694 1.00 53.75 208 VAL A C 1
ATOM 1630 O O . VAL A 1 208 ? 28.032 -9.333 -11.487 1.00 53.75 208 VAL A O 1
ATOM 1633 N N . SER A 1 209 ? 28.258 -8.626 -13.612 1.00 56.59 209 SER A N 1
ATOM 1634 C CA . SER A 1 209 ? 28.643 -7.259 -13.268 1.00 56.59 209 SER A CA 1
ATOM 1635 C C . SER A 1 209 ? 28.022 -6.173 -14.132 1.00 56.59 209 SER A C 1
ATOM 1637 O O . SER A 1 209 ? 28.181 -6.197 -15.351 1.00 56.59 209 SER A O 1
ATOM 1639 N N . ILE A 1 210 ? 27.451 -5.164 -13.476 1.00 64.38 210 ILE A N 1
ATOM 1640 C CA . ILE A 1 210 ? 27.094 -3.898 -14.111 1.00 64.38 210 ILE A CA 1
ATOM 1641 C C . ILE A 1 210 ? 28.373 -3.074 -14.223 1.00 64.38 210 ILE A C 1
ATOM 1643 O O . ILE A 1 210 ? 29.021 -2.797 -13.211 1.00 64.38 210 ILE A O 1
ATOM 1647 N N . LYS A 1 211 ? 28.766 -2.721 -15.446 1.00 65.81 211 LYS A N 1
ATOM 1648 C CA . LYS A 1 211 ? 29.891 -1.813 -15.694 1.00 65.81 211 LYS A CA 1
ATOM 1649 C C . LYS A 1 211 ? 29.352 -0.453 -16.118 1.00 65.81 211 LYS A C 1
ATOM 1651 O O . LYS A 1 211 ? 28.408 -0.427 -16.897 1.00 65.81 211 LYS A O 1
ATOM 1656 N N . LYS A 1 212 ? 29.955 0.628 -15.624 1.00 66.50 212 LYS A N 1
ATOM 1657 C CA . LYS A 1 212 ? 29.636 2.014 -15.980 1.00 66.50 212 LYS A CA 1
ATOM 1658 C C . LYS A 1 212 ? 30.775 2.600 -16.806 1.00 66.50 212 LYS A C 1
ATOM 1660 O O . LYS A 1 212 ? 31.901 2.640 -16.319 1.00 66.50 212 LYS A O 1
ATOM 1665 N N . TRP A 1 213 ? 30.499 3.054 -18.022 1.00 70.62 213 TRP A N 1
ATOM 1666 C CA . TRP A 1 213 ? 31.457 3.855 -18.793 1.00 70.62 213 TRP A CA 1
ATOM 1667 C C . TRP A 1 213 ? 31.340 5.333 -18.418 1.00 70.62 213 TRP A C 1
ATOM 1669 O O . TRP A 1 213 ? 30.226 5.858 -18.389 1.00 70.62 213 TRP A O 1
ATOM 1679 N N . THR A 1 214 ? 32.464 5.994 -18.131 1.00 64.69 214 THR A N 1
ATOM 1680 C CA . THR A 1 214 ? 32.513 7.416 -17.728 1.00 64.69 214 THR A CA 1
ATOM 1681 C C . THR A 1 214 ? 33.277 8.312 -18.709 1.00 64.69 214 THR A C 1
ATOM 1683 O O . THR A 1 214 ? 33.679 9.405 -18.327 1.00 64.69 214 THR A O 1
ATOM 1686 N N . GLY A 1 215 ? 33.516 7.860 -19.944 1.00 64.00 215 GLY A N 1
ATOM 1687 C CA . GLY A 1 215 ? 34.281 8.604 -20.957 1.00 64.00 215 GLY A CA 1
ATOM 1688 C C . GLY A 1 215 ? 35.621 7.956 -21.309 1.00 64.00 215 GLY A C 1
ATOM 1689 O O . GLY A 1 215 ? 35.932 7.825 -22.487 1.00 64.00 215 GLY A O 1
ATOM 1690 N N . ASP A 1 216 ? 36.350 7.452 -20.306 1.00 66.19 216 ASP A N 1
ATOM 1691 C CA . ASP A 1 216 ? 37.729 6.963 -20.499 1.00 66.19 216 ASP A CA 1
ATOM 1692 C C . ASP A 1 216 ? 37.914 5.472 -20.174 1.00 66.19 216 ASP A C 1
ATOM 1694 O O . ASP A 1 216 ? 38.770 4.801 -20.744 1.00 66.19 216 ASP A O 1
ATOM 1698 N N . LYS A 1 217 ? 37.122 4.928 -19.242 1.00 66.56 217 LYS A N 1
ATOM 1699 C CA . LYS A 1 217 ? 37.202 3.527 -18.800 1.00 66.56 217 LYS A CA 1
ATOM 1700 C C . LYS A 1 217 ? 35.849 3.016 -18.315 1.00 66.56 217 LYS A C 1
ATOM 1702 O O . LYS A 1 217 ? 34.959 3.797 -17.972 1.00 66.56 217 LYS A O 1
ATOM 1707 N N . PHE A 1 218 ? 35.711 1.694 -18.243 1.00 68.88 218 PHE A N 1
ATOM 1708 C CA . PHE A 1 218 ? 34.593 1.049 -17.559 1.00 68.88 218 PHE A CA 1
ATOM 1709 C C . PHE A 1 218 ? 34.937 0.766 -16.096 1.00 68.88 218 PHE A C 1
ATOM 1711 O O . PHE A 1 218 ? 35.879 0.033 -15.798 1.00 68.88 218 PHE A O 1
ATOM 1718 N N . GLU A 1 219 ? 34.116 1.264 -15.179 1.00 72.75 219 GLU A N 1
ATOM 1719 C CA . GLU A 1 219 ? 34.188 0.923 -13.761 1.00 72.75 219 GLU A CA 1
ATOM 1720 C C . GLU A 1 219 ? 33.213 -0.213 -13.445 1.00 72.75 219 GLU A C 1
ATOM 1722 O O . GLU A 1 219 ? 32.057 -0.207 -13.876 1.00 72.75 219 GLU A O 1
ATOM 1727 N N . ARG A 1 220 ? 33.671 -1.228 -12.705 1.00 71.12 220 ARG A N 1
ATOM 1728 C CA . ARG A 1 220 ? 32.811 -2.331 -12.261 1.00 71.12 220 ARG A CA 1
ATOM 1729 C C . ARG A 1 220 ? 31.988 -1.862 -11.061 1.00 71.12 220 ARG A C 1
ATOM 1731 O O . ARG A 1 220 ? 32.541 -1.702 -9.981 1.00 71.12 220 ARG A O 1
ATOM 1738 N N . LEU A 1 221 ? 30.687 -1.670 -11.257 1.00 69.81 221 LEU A N 1
ATOM 1739 C CA . LEU A 1 221 ? 29.789 -1.079 -10.265 1.00 69.81 221 LEU A CA 1
ATOM 1740 C C . LEU A 1 221 ? 29.225 -2.120 -9.288 1.00 69.81 221 LEU A C 1
ATOM 1742 O O . LEU A 1 221 ? 29.207 -1.909 -8.083 1.00 69.81 221 LEU A O 1
ATOM 1746 N N . ILE A 1 222 ? 28.778 -3.262 -9.813 1.00 70.50 222 ILE A N 1
ATOM 1747 C CA . ILE A 1 222 ? 28.157 -4.349 -9.041 1.00 70.50 222 ILE A CA 1
ATOM 1748 C C . ILE A 1 222 ? 28.811 -5.663 -9.458 1.00 70.50 222 ILE A C 1
ATOM 1750 O O . ILE A 1 222 ? 29.094 -5.849 -10.639 1.00 70.50 222 ILE A O 1
ATOM 1754 N N . ARG A 1 223 ? 29.051 -6.585 -8.517 1.00 70.56 223 ARG A N 1
ATOM 1755 C CA . ARG A 1 223 ? 29.379 -7.989 -8.810 1.00 70.56 223 ARG A CA 1
ATOM 1756 C C . ARG A 1 223 ? 28.484 -8.888 -7.969 1.00 70.56 223 ARG A C 1
ATOM 1758 O O . ARG A 1 223 ? 28.746 -9.054 -6.783 1.00 70.56 223 ARG A O 1
ATOM 1765 N N . ASN A 1 224 ? 27.467 -9.486 -8.580 1.00 71.81 224 ASN A N 1
ATOM 1766 C CA . ASN A 1 224 ? 26.601 -10.444 -7.900 1.00 71.81 224 ASN A CA 1
ATOM 1767 C C . ASN A 1 224 ? 26.556 -11.763 -8.689 1.00 71.81 224 ASN A C 1
ATOM 1769 O O . ASN A 1 224 ? 25.901 -11.826 -9.731 1.00 71.81 224 ASN A O 1
ATOM 1773 N N . PRO A 1 225 ? 27.247 -12.819 -8.215 1.00 67.44 225 PRO A N 1
ATOM 1774 C CA . PRO A 1 225 ? 27.271 -14.110 -8.894 1.00 67.44 225 PRO A CA 1
ATOM 1775 C C . PRO A 1 225 ? 25.916 -14.831 -8.881 1.00 67.44 225 PRO A C 1
ATOM 1777 O O . PRO A 1 225 ? 25.759 -15.814 -9.595 1.00 67.44 225 PRO A O 1
ATOM 1780 N N . MET A 1 226 ? 24.950 -14.351 -8.092 1.00 73.94 226 MET A N 1
ATOM 1781 C CA . MET A 1 226 ? 23.623 -14.951 -7.946 1.00 73.94 226 MET A CA 1
ATOM 1782 C C . MET A 1 226 ? 22.590 -14.410 -8.946 1.00 73.94 226 MET A C 1
ATOM 1784 O O . MET A 1 226 ? 21.450 -14.867 -8.916 1.00 73.94 226 MET A O 1
ATOM 1788 N N . LEU A 1 227 ? 22.953 -13.458 -9.822 1.00 79.75 227 LEU A N 1
ATOM 1789 C CA . LEU A 1 227 ? 22.040 -12.973 -10.865 1.00 79.75 227 LEU A CA 1
ATOM 1790 C C . LEU A 1 227 ? 21.686 -14.104 -11.845 1.00 79.75 227 LEU A C 1
ATOM 1792 O O . LEU A 1 227 ? 22.558 -14.738 -12.441 1.00 79.75 227 LEU A O 1
ATOM 1796 N N . ASN A 1 228 ? 20.395 -14.335 -12.051 1.00 80.88 228 ASN A N 1
ATOM 1797 C CA . ASN A 1 228 ? 19.861 -15.427 -12.851 1.00 80.88 228 ASN A CA 1
ATOM 1798 C C . ASN A 1 228 ? 19.534 -14.974 -14.279 1.00 80.88 228 ASN A C 1
ATOM 1800 O O . ASN A 1 228 ? 18.403 -14.579 -14.581 1.00 80.88 228 ASN A O 1
ATOM 1804 N N . ARG A 1 229 ? 20.527 -15.088 -15.173 1.00 79.56 229 ARG A N 1
ATOM 1805 C CA . ARG A 1 229 ? 20.435 -14.709 -16.598 1.00 79.56 229 ARG A CA 1
ATOM 1806 C C . ARG A 1 229 ? 19.848 -13.296 -16.760 1.00 79.56 229 ARG A C 1
ATOM 1808 O O . ARG A 1 229 ? 18.720 -13.171 -17.235 1.00 79.56 229 ARG A O 1
ATOM 1815 N N . PRO A 1 230 ? 20.571 -12.238 -16.360 1.00 81.75 230 PRO A N 1
ATOM 1816 C CA . PRO A 1 230 ? 20.076 -10.879 -16.530 1.00 81.75 230 PRO A CA 1
ATOM 1817 C C . PRO A 1 230 ? 19.893 -10.583 -18.024 1.00 81.75 230 PRO A C 1
ATOM 1819 O O . PRO A 1 230 ? 20.790 -10.848 -18.827 1.00 81.75 230 PRO A O 1
ATOM 1822 N N . THR A 1 231 ? 18.721 -10.071 -18.395 1.00 79.50 231 THR A N 1
ATOM 1823 C CA . THR A 1 231 ? 18.320 -9.812 -19.788 1.00 79.50 231 THR A CA 1
ATOM 1824 C C . THR A 1 231 ? 17.994 -8.350 -20.064 1.00 79.50 231 THR A C 1
ATOM 1826 O O . THR A 1 231 ? 17.912 -7.974 -21.228 1.00 79.50 231 THR A O 1
ATOM 1829 N N . SER A 1 232 ? 17.833 -7.518 -19.033 1.00 82.94 232 SER A N 1
ATOM 1830 C CA . SER A 1 232 ? 17.493 -6.099 -19.167 1.00 82.94 232 SER A CA 1
ATOM 1831 C C . SER A 1 232 ? 17.996 -5.301 -17.961 1.00 82.94 232 SER A C 1
ATOM 1833 O O . SER A 1 232 ? 18.140 -5.857 -16.871 1.00 82.94 232 SER A O 1
ATOM 1835 N N . VAL A 1 233 ? 18.294 -4.017 -18.160 1.00 85.31 233 VAL A N 1
ATOM 1836 C CA . VAL A 1 233 ? 18.779 -3.100 -17.121 1.00 85.31 233 VAL A CA 1
ATOM 1837 C C . VAL A 1 233 ? 18.169 -1.714 -17.321 1.00 85.31 233 VAL A C 1
ATOM 1839 O O . VAL A 1 233 ? 18.043 -1.270 -18.458 1.00 85.31 233 VAL A O 1
ATOM 1842 N N . LEU A 1 234 ? 17.800 -1.047 -16.227 1.00 86.19 234 LEU A N 1
ATOM 1843 C CA . LEU A 1 234 ? 17.349 0.349 -16.183 1.00 86.19 234 LEU A CA 1
ATOM 1844 C C . LEU A 1 234 ? 18.018 1.058 -15.005 1.00 86.19 234 LEU A C 1
ATOM 1846 O O . LEU A 1 234 ? 18.268 0.428 -13.974 1.00 86.19 234 LEU A O 1
ATOM 1850 N N . VAL A 1 235 ? 18.270 2.359 -15.134 1.00 84.00 235 VAL A N 1
ATOM 1851 C CA . VAL A 1 235 ? 18.828 3.185 -14.054 1.00 84.00 235 VAL A CA 1
ATOM 1852 C C . VAL A 1 235 ? 17.985 4.439 -13.886 1.00 84.00 235 VAL A C 1
ATOM 1854 O O . VAL A 1 235 ? 17.713 5.131 -14.865 1.00 84.00 235 VAL A O 1
ATOM 1857 N N . ASP A 1 236 ? 17.568 4.719 -12.653 1.00 83.00 236 ASP A N 1
ATOM 1858 C CA . ASP A 1 236 ? 16.802 5.925 -12.339 1.00 83.00 236 ASP A CA 1
ATOM 1859 C C . ASP A 1 236 ? 17.672 7.150 -12.029 1.00 83.00 236 ASP A C 1
ATOM 1861 O O . ASP A 1 236 ? 18.895 7.067 -11.905 1.00 83.00 236 ASP A O 1
ATOM 1865 N N . ASN A 1 237 ? 17.034 8.315 -11.899 1.00 78.62 237 ASN A N 1
ATOM 1866 C CA . ASN A 1 237 ? 17.711 9.585 -11.634 1.00 78.62 237 ASN A CA 1
ATOM 1867 C C . ASN A 1 237 ? 18.418 9.648 -10.263 1.00 78.62 237 ASN A C 1
ATOM 1869 O O . ASN A 1 237 ? 19.257 10.530 -10.061 1.00 78.62 237 ASN A O 1
ATOM 1873 N N . GLU A 1 238 ? 18.126 8.734 -9.332 1.00 78.94 238 GLU A N 1
ATOM 1874 C CA . GLU A 1 238 ? 18.875 8.587 -8.073 1.00 78.94 238 GLU A CA 1
ATOM 1875 C C . GLU A 1 238 ? 20.090 7.662 -8.216 1.00 78.94 238 GLU A C 1
ATOM 1877 O O . GLU A 1 238 ? 20.969 7.654 -7.349 1.00 78.94 238 GLU A O 1
ATOM 1882 N N . GLY A 1 239 ? 20.172 6.913 -9.316 1.00 81.56 239 GLY A N 1
ATOM 1883 C CA . GLY A 1 239 ? 21.187 5.897 -9.560 1.00 81.56 239 GLY A CA 1
ATOM 1884 C C . GLY A 1 239 ? 20.815 4.526 -9.000 1.00 81.56 239 GLY A C 1
ATOM 1885 O O . GLY A 1 239 ? 21.707 3.691 -8.834 1.00 81.56 239 GLY A O 1
ATOM 1886 N N . ASN A 1 240 ? 19.540 4.279 -8.680 1.00 84.50 240 ASN A N 1
ATOM 1887 C CA . ASN A 1 240 ? 19.082 2.928 -8.377 1.00 84.50 240 ASN A CA 1
ATOM 1888 C C . ASN A 1 240 ? 19.010 2.119 -9.679 1.00 84.50 240 ASN A C 1
ATOM 1890 O O . ASN A 1 240 ? 18.611 2.635 -10.725 1.00 84.50 240 ASN A O 1
ATOM 1894 N N . ILE A 1 241 ? 19.391 0.845 -9.613 1.00 87.38 241 ILE A N 1
ATOM 1895 C CA . ILE A 1 241 ? 19.531 -0.012 -10.792 1.00 87.38 241 ILE A CA 1
ATOM 1896 C C . ILE A 1 241 ? 18.533 -1.158 -10.726 1.00 87.38 241 ILE A C 1
ATOM 1898 O O . ILE A 1 241 ? 18.531 -1.929 -9.769 1.00 87.38 241 ILE A O 1
ATOM 1902 N N . TYR A 1 242 ? 17.717 -1.294 -11.765 1.00 88.56 242 TYR A N 1
ATOM 1903 C CA . TYR A 1 242 ? 16.732 -2.360 -11.917 1.00 88.56 242 TYR A CA 1
ATOM 1904 C C . TYR A 1 242 ? 17.246 -3.356 -12.944 1.00 88.56 242 TYR A C 1
ATOM 1906 O O . TYR A 1 242 ? 17.619 -2.974 -14.052 1.00 88.56 242 TYR A O 1
ATOM 1914 N N . ILE A 1 243 ? 17.263 -4.633 -12.585 1.00 87.62 243 ILE A N 1
ATOM 1915 C CA . ILE A 1 243 ? 17.753 -5.720 -13.428 1.00 87.62 243 ILE A CA 1
ATOM 1916 C C . ILE A 1 243 ? 16.596 -6.675 -13.682 1.00 87.62 243 ILE A C 1
ATOM 1918 O O . ILE A 1 243 ? 16.060 -7.273 -12.748 1.00 87.62 243 ILE A O 1
ATOM 1922 N N . GLY A 1 244 ? 16.222 -6.826 -14.950 1.00 84.94 244 GLY A N 1
ATOM 1923 C CA . GLY A 1 244 ? 15.314 -7.876 -15.391 1.00 84.94 244 GLY A CA 1
ATOM 1924 C C . GLY A 1 244 ? 16.066 -9.199 -15.481 1.00 84.94 244 GLY A C 1
ATOM 1925 O O . GLY A 1 244 ? 17.021 -9.320 -16.250 1.00 84.94 244 GLY A O 1
ATOM 1926 N N . GLU A 1 245 ? 15.637 -10.185 -14.704 1.00 83.12 245 GLU A N 1
ATOM 1927 C CA . GLU A 1 245 ? 16.189 -11.540 -14.666 1.00 83.12 245 GLU A CA 1
ATOM 1928 C C . GLU A 1 245 ? 15.151 -12.548 -15.159 1.00 83.12 245 GLU A C 1
ATOM 1930 O O . GLU A 1 245 ? 13.979 -12.217 -15.353 1.00 83.12 245 GLU A O 1
ATOM 1935 N N . ARG A 1 246 ? 15.548 -13.812 -15.334 1.00 78.75 246 ARG A N 1
ATOM 1936 C CA . ARG A 1 246 ? 14.651 -14.860 -15.849 1.00 78.75 246 ARG A CA 1
ATOM 1937 C C . ARG A 1 246 ? 13.356 -15.022 -15.039 1.00 78.75 246 ARG A C 1
ATOM 1939 O O . ARG A 1 246 ? 12.313 -15.310 -15.618 1.00 78.75 246 ARG A O 1
ATOM 1946 N N . ASN A 1 247 ? 13.422 -14.899 -13.718 1.00 79.31 247 ASN A N 1
ATOM 1947 C CA . ASN A 1 247 ? 12.319 -15.212 -12.802 1.00 79.31 247 ASN A CA 1
ATOM 1948 C C . ASN A 1 247 ? 11.976 -14.071 -11.835 1.00 79.31 247 ASN A C 1
ATOM 1950 O O . ASN A 1 247 ? 11.134 -14.252 -10.955 1.00 79.31 247 ASN A O 1
ATOM 1954 N N . GLN A 1 248 ? 12.624 -12.916 -11.954 1.00 84.19 248 GLN A N 1
ATOM 1955 C CA . GLN A 1 248 ? 12.397 -11.789 -11.060 1.00 84.19 248 GLN A CA 1
ATOM 1956 C C . GLN A 1 248 ? 12.917 -10.482 -11.652 1.00 84.19 248 GLN A C 1
ATOM 1958 O O . GLN A 1 248 ? 13.590 -10.468 -12.682 1.00 84.19 248 GLN A O 1
ATOM 1963 N N . ILE A 1 249 ? 12.617 -9.391 -10.962 1.00 87.19 249 ILE A N 1
ATOM 1964 C CA . ILE A 1 249 ? 13.253 -8.098 -11.161 1.00 87.19 249 ILE A CA 1
ATOM 1965 C C . ILE A 1 249 ? 13.932 -7.726 -9.855 1.00 87.19 249 ILE A C 1
ATOM 1967 O O . ILE A 1 249 ? 13.295 -7.725 -8.795 1.00 87.19 249 ILE A O 1
ATOM 1971 N N . THR A 1 250 ? 15.219 -7.421 -9.940 1.00 86.94 250 THR A N 1
ATOM 1972 C CA . THR A 1 250 ? 16.048 -7.055 -8.794 1.00 86.94 250 THR A CA 1
ATOM 1973 C C . THR A 1 250 ? 16.362 -5.572 -8.826 1.00 86.94 250 THR A C 1
ATOM 1975 O O . THR A 1 250 ? 16.776 -5.044 -9.854 1.00 86.94 250 THR A O 1
ATOM 1978 N N . LEU A 1 251 ? 16.185 -4.913 -7.687 1.00 86.38 251 LEU A N 1
ATOM 1979 C CA . LEU A 1 251 ? 16.615 -3.551 -7.428 1.00 86.38 251 LEU A CA 1
ATOM 1980 C C . LEU A 1 251 ? 17.934 -3.557 -6.663 1.00 86.38 251 LEU A C 1
ATOM 1982 O O . LEU A 1 251 ? 18.067 -4.207 -5.623 1.00 86.38 251 LEU A O 1
ATOM 1986 N N . TRP A 1 252 ? 18.871 -2.755 -7.143 1.00 86.38 252 TRP A N 1
ATOM 1987 C CA . TRP A 1 252 ? 20.070 -2.355 -6.432 1.00 86.38 252 TRP A CA 1
ATOM 1988 C C . TRP A 1 252 ? 19.974 -0.866 -6.087 1.00 86.38 252 TRP A C 1
ATOM 1990 O O . TRP A 1 252 ? 20.121 -0.028 -6.982 1.00 86.38 252 TRP A O 1
ATOM 2000 N N . PRO A 1 253 ? 19.693 -0.499 -4.826 1.00 81.19 253 PRO A N 1
ATOM 2001 C CA . PRO A 1 253 ? 19.600 0.903 -4.455 1.00 81.19 253 PRO A CA 1
ATOM 2002 C C . PRO A 1 253 ? 20.937 1.630 -4.621 1.00 81.19 253 PRO A C 1
ATOM 2004 O O . PRO A 1 253 ? 22.010 1.058 -4.403 1.00 81.19 253 PRO A O 1
ATOM 2007 N N . ALA A 1 254 ? 20.875 2.918 -4.945 1.00 78.31 254 ALA A N 1
ATOM 2008 C CA . ALA A 1 254 ? 22.043 3.777 -5.007 1.00 78.31 254 ALA A CA 1
ATOM 2009 C C . ALA A 1 254 ? 22.795 3.742 -3.667 1.00 78.31 254 ALA A C 1
ATOM 2011 O O . ALA A 1 254 ? 22.190 3.853 -2.598 1.00 78.31 254 ALA A O 1
ATOM 2012 N N . LYS A 1 255 ? 24.127 3.606 -3.724 1.00 73.75 255 LYS A N 1
ATOM 2013 C CA . LYS A 1 255 ? 25.018 3.574 -2.545 1.00 73.75 255 LYS A CA 1
ATOM 2014 C C . LYS A 1 255 ? 24.760 2.399 -1.575 1.00 73.75 255 LYS A C 1
ATOM 2016 O O . LYS A 1 255 ? 25.251 2.435 -0.450 1.00 73.75 255 LYS A O 1
ATOM 2021 N N . SER A 1 256 ? 24.015 1.372 -1.992 1.00 72.69 256 SER A N 1
ATOM 2022 C CA . SER A 1 256 ? 23.802 0.129 -1.238 1.00 72.69 256 SER A CA 1
ATOM 2023 C C . SER A 1 256 ? 24.731 -0.983 -1.730 1.00 72.69 256 SER A C 1
ATOM 2025 O O . SER A 1 256 ? 25.018 -1.074 -2.923 1.00 72.69 256 SER A O 1
ATOM 2027 N N . ASN A 1 257 ? 25.142 -1.875 -0.825 1.00 72.38 257 ASN A N 1
ATOM 2028 C CA . ASN A 1 257 ? 25.798 -3.144 -1.173 1.00 72.38 257 ASN A CA 1
ATOM 2029 C C . ASN A 1 257 ? 24.818 -4.329 -1.209 1.00 72.38 257 ASN A C 1
ATOM 2031 O O . ASN A 1 257 ? 25.205 -5.438 -1.568 1.00 72.38 257 ASN A O 1
ATOM 2035 N N . GLU A 1 258 ? 23.563 -4.097 -0.830 1.00 76.00 258 GLU A N 1
ATOM 2036 C CA . GLU A 1 258 ? 22.495 -5.092 -0.816 1.00 76.00 258 GLU A CA 1
ATOM 2037 C C . GLU A 1 258 ? 21.512 -4.863 -1.962 1.00 76.00 258 GLU A C 1
ATOM 2039 O O . GLU A 1 258 ? 21.258 -3.724 -2.369 1.00 76.00 258 GLU A O 1
ATOM 2044 N N . SER A 1 259 ? 20.930 -5.962 -2.438 1.00 81.19 259 SER A N 1
ATOM 2045 C CA . SER A 1 259 ? 19.940 -5.999 -3.511 1.00 81.19 259 SER A CA 1
ATOM 2046 C C . SER A 1 259 ? 18.636 -6.625 -3.036 1.00 81.19 259 SER A C 1
ATOM 2048 O O . SER A 1 259 ? 18.657 -7.548 -2.220 1.00 81.19 259 SER A O 1
ATOM 2050 N N . PHE A 1 260 ? 17.518 -6.207 -3.621 1.00 78.44 260 PHE A N 1
ATOM 2051 C CA . PHE A 1 260 ? 16.182 -6.660 -3.242 1.00 78.44 260 PHE A CA 1
ATOM 2052 C C . PHE A 1 260 ? 15.411 -7.133 -4.469 1.00 78.44 260 PHE A C 1
ATOM 2054 O O . PHE A 1 260 ? 15.434 -6.486 -5.512 1.00 78.44 260 PHE A O 1
ATOM 2061 N N . THR A 1 261 ? 14.676 -8.234 -4.349 1.00 82.88 261 THR A N 1
ATOM 2062 C CA . THR A 1 261 ? 13.692 -8.605 -5.368 1.00 82.88 261 THR A CA 1
ATOM 2063 C C . THR A 1 261 ? 12.477 -7.689 -5.246 1.00 82.88 261 THR A C 1
ATOM 2065 O O . THR A 1 261 ? 11.802 -7.712 -4.218 1.00 82.88 261 THR A O 1
ATOM 2068 N N . VAL A 1 262 ? 12.176 -6.922 -6.294 1.00 79.25 262 VAL A N 1
ATOM 2069 C CA . VAL A 1 262 ? 11.035 -5.992 -6.320 1.00 79.25 262 VAL A CA 1
ATOM 2070 C C . VAL A 1 262 ? 9.814 -6.551 -7.043 1.00 79.25 262 VAL A C 1
ATOM 2072 O O . VAL A 1 262 ? 8.693 -6.163 -6.738 1.00 79.25 262 VAL A O 1
ATOM 2075 N N . VAL A 1 263 ? 10.018 -7.505 -7.954 1.00 81.75 263 VAL A N 1
ATOM 2076 C CA . VAL A 1 263 ? 8.948 -8.269 -8.609 1.00 81.75 263 VAL A CA 1
ATOM 2077 C C . VAL A 1 263 ? 9.389 -9.724 -8.713 1.00 81.75 263 VAL A C 1
ATOM 2079 O O . VAL A 1 263 ? 10.472 -10.002 -9.225 1.00 81.75 263 VAL A O 1
ATOM 2082 N N . LYS A 1 264 ? 8.555 -10.666 -8.262 1.00 80.44 264 LYS A N 1
ATOM 2083 C CA . LYS A 1 264 ? 8.746 -12.100 -8.532 1.00 80.44 264 LYS A CA 1
ATOM 2084 C C . LYS A 1 264 ? 7.904 -12.520 -9.727 1.00 80.44 264 LYS A C 1
ATOM 2086 O O . LYS A 1 264 ? 6.699 -12.292 -9.753 1.00 80.44 264 LYS A O 1
ATOM 2091 N N . ILE A 1 265 ? 8.530 -13.190 -10.686 1.00 76.94 265 ILE A N 1
ATOM 2092 C CA . ILE A 1 265 ? 7.879 -13.740 -11.874 1.00 76.94 265 ILE A CA 1
ATOM 2093 C C . ILE A 1 265 ? 7.578 -15.217 -11.578 1.00 76.94 265 ILE A C 1
ATOM 2095 O O . ILE A 1 265 ? 8.217 -16.134 -12.091 1.00 76.94 265 ILE A O 1
ATOM 2099 N N . ASN A 1 266 ? 6.640 -15.445 -10.655 1.00 62.16 266 ASN A N 1
ATOM 2100 C CA . ASN A 1 266 ? 6.095 -16.772 -10.366 1.00 62.16 266 ASN A CA 1
ATOM 2101 C C . ASN A 1 266 ? 4.934 -17.002 -11.334 1.00 62.16 266 ASN A C 1
ATOM 2103 O O . ASN A 1 266 ? 4.062 -16.147 -11.392 1.00 62.16 266 ASN A O 1
ATOM 2107 N N . GLY A 1 267 ? 4.895 -18.119 -12.066 1.00 56.16 267 GLY A N 1
ATOM 2108 C CA . GLY A 1 267 ? 3.994 -18.345 -13.214 1.00 56.16 267 GLY A CA 1
ATOM 2109 C C . GLY A 1 267 ? 2.468 -18.248 -13.004 1.00 56.16 267 GLY A C 1
ATOM 2110 O O . GLY A 1 267 ? 1.687 -18.553 -13.902 1.00 56.16 267 GLY A O 1
ATOM 2111 N N . THR A 1 268 ? 2.014 -17.794 -11.843 1.00 46.47 268 THR A N 1
ATOM 2112 C CA . THR A 1 268 ? 0.699 -17.183 -11.626 1.00 46.47 268 THR A CA 1
ATOM 2113 C C . THR A 1 268 ? 0.527 -15.936 -12.508 1.00 46.47 268 THR A C 1
ATOM 2115 O O . THR A 1 268 ? 1.379 -15.054 -12.501 1.00 46.47 268 THR A O 1
ATOM 2118 N N . ASN A 1 269 ? -0.585 -15.868 -13.251 1.00 50.19 269 ASN A N 1
ATOM 2119 C CA . ASN A 1 269 ? -0.943 -14.887 -14.304 1.00 50.19 269 ASN A CA 1
ATOM 2120 C C . ASN A 1 269 ? -0.563 -15.279 -15.744 1.00 50.19 269 ASN A C 1
ATOM 2122 O O . ASN A 1 269 ? -0.573 -14.447 -16.656 1.00 50.19 269 ASN A O 1
ATOM 2126 N N . GLY A 1 270 ? -0.289 -16.565 -15.983 1.00 48.75 270 GLY A N 1
ATOM 2127 C CA . GLY A 1 270 ? -0.042 -17.077 -17.333 1.00 48.75 270 GLY A CA 1
ATOM 2128 C C . GLY A 1 270 ? 1.288 -16.600 -17.913 1.00 48.75 270 GLY A C 1
ATOM 2129 O O . GLY A 1 270 ? 1.406 -16.486 -19.131 1.00 48.75 270 GLY A O 1
ATOM 2130 N N . ILE A 1 271 ? 2.246 -16.295 -17.033 1.00 53.56 271 ILE A N 1
ATOM 2131 C CA . ILE A 1 271 ? 3.665 -16.208 -17.361 1.00 53.56 271 ILE A CA 1
ATOM 2132 C C . ILE A 1 271 ? 4.212 -17.628 -17.265 1.00 53.56 271 ILE A C 1
ATOM 2134 O O . ILE A 1 271 ? 4.227 -18.240 -16.200 1.00 53.56 271 ILE A O 1
ATOM 2138 N N . LEU A 1 272 ? 4.611 -18.188 -18.393 1.00 50.25 272 LEU A N 1
ATOM 2139 C CA . LEU A 1 272 ? 5.136 -19.543 -18.447 1.00 50.25 272 LEU A CA 1
ATOM 2140 C C . LEU A 1 272 ? 6.559 -19.576 -17.848 1.00 50.25 272 LEU A C 1
ATOM 2142 O O . LEU A 1 272 ? 7.361 -18.670 -18.048 1.00 50.25 272 LEU A O 1
ATOM 2146 N N . SER A 1 273 ? 6.880 -20.618 -17.077 1.00 46.66 273 SER A N 1
ATOM 2147 C CA . SER A 1 273 ? 8.153 -20.784 -16.344 1.00 46.66 273 SER A CA 1
ATOM 2148 C C . SER A 1 273 ? 9.243 -21.544 -17.125 1.00 46.66 273 SER A C 1
ATOM 2150 O O . SER A 1 273 ? 10.271 -21.946 -16.566 1.00 46.66 273 SER A O 1
ATOM 2152 N N . ASN A 1 274 ? 9.031 -21.776 -18.422 1.00 50.84 274 ASN A N 1
ATOM 2153 C CA . ASN A 1 274 ? 9.933 -22.529 -19.305 1.00 50.84 274 ASN A CA 1
ATOM 2154 C C . ASN A 1 274 ? 11.345 -21.877 -19.477 1.00 50.84 274 ASN A C 1
ATOM 2156 O O . ASN A 1 274 ? 11.675 -20.817 -18.938 1.00 50.84 274 ASN A O 1
ATOM 2160 N N . LYS A 1 275 ? 12.259 -22.565 -20.169 1.00 50.72 275 LYS A N 1
ATOM 2161 C CA . LYS A 1 275 ? 13.716 -22.343 -20.175 1.00 50.72 275 LYS A CA 1
ATOM 2162 C C . LYS A 1 275 ? 14.227 -21.152 -21.010 1.00 50.72 275 LYS A C 1
ATOM 2164 O O . LYS A 1 275 ? 15.396 -20.795 -20.844 1.00 50.72 275 LYS A O 1
ATOM 2169 N N . ASN A 1 276 ? 13.387 -20.483 -21.811 1.00 52.75 276 ASN A N 1
ATOM 2170 C CA . ASN A 1 276 ? 13.836 -19.553 -22.867 1.00 52.75 276 ASN A CA 1
ATOM 2171 C C . ASN A 1 276 ? 13.253 -18.115 -22.845 1.00 52.75 276 ASN A C 1
ATOM 2173 O O . ASN A 1 276 ? 13.395 -17.406 -23.837 1.00 52.75 276 ASN A O 1
ATOM 2177 N N . TYR A 1 277 ? 12.649 -17.636 -21.747 1.00 58.75 277 TYR A N 1
ATOM 2178 C CA . TYR A 1 277 ? 12.118 -16.257 -21.691 1.00 58.75 277 TYR A CA 1
ATOM 2179 C C . TYR A 1 277 ? 13.228 -15.204 -21.779 1.00 58.75 277 TYR A C 1
ATOM 2181 O O . TYR A 1 277 ? 14.192 -15.234 -21.009 1.00 58.75 277 TYR A O 1
ATOM 2189 N N . ARG A 1 278 ? 13.049 -14.237 -22.686 1.00 66.88 278 ARG A N 1
ATOM 2190 C CA . ARG A 1 278 ? 13.686 -12.919 -22.600 1.00 66.88 278 ARG A CA 1
ATOM 2191 C C . ARG A 1 278 ? 12.720 -11.985 -21.887 1.00 66.88 278 ARG A C 1
ATOM 2193 O O . ARG A 1 278 ? 11.662 -11.671 -22.432 1.00 66.88 278 ARG A O 1
ATOM 2200 N N . ASN A 1 279 ? 13.095 -11.579 -20.677 1.00 76.56 279 ASN A N 1
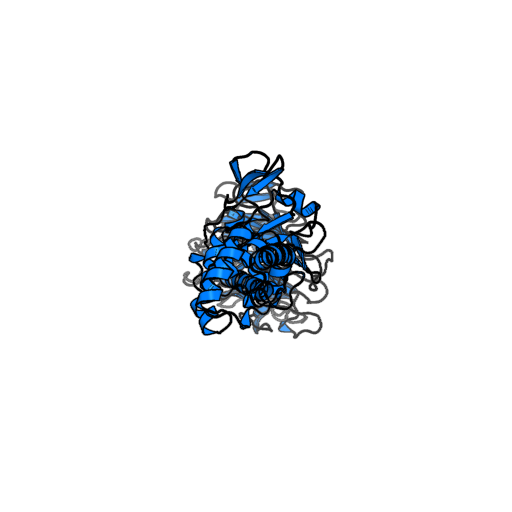ATOM 2201 C CA . ASN A 1 279 ? 12.377 -10.561 -19.928 1.00 76.56 279 ASN A CA 1
ATOM 2202 C C . ASN A 1 279 ? 13.002 -9.205 -20.236 1.00 76.56 279 ASN A C 1
ATOM 2204 O O . ASN A 1 279 ? 14.200 -8.998 -20.021 1.00 76.56 279 ASN A O 1
ATOM 2208 N N . MET A 1 280 ? 12.195 -8.289 -20.746 1.00 81.69 280 MET A N 1
ATOM 2209 C CA . MET A 1 280 ? 12.598 -6.903 -20.941 1.00 81.69 280 MET A CA 1
ATOM 2210 C C . MET A 1 280 ? 11.793 -6.035 -19.991 1.00 81.69 280 MET A C 1
ATOM 2212 O O . MET A 1 280 ? 10.591 -6.252 -19.835 1.00 81.69 280 MET A O 1
ATOM 2216 N N . ILE A 1 281 ? 12.457 -5.076 -19.354 1.00 86.56 281 ILE A N 1
ATOM 2217 C CA . ILE A 1 281 ? 11.799 -4.117 -18.476 1.00 86.56 281 ILE A CA 1
ATOM 2218 C C . ILE A 1 281 ? 11.857 -2.712 -19.077 1.00 86.56 281 ILE A C 1
ATOM 2220 O O . ILE A 1 281 ? 12.833 -2.349 -19.729 1.00 86.56 281 ILE A O 1
ATOM 2224 N N . GLN A 1 282 ? 10.801 -1.939 -18.847 1.00 87.00 282 GLN A N 1
ATOM 2225 C CA . GLN A 1 282 ? 10.719 -0.495 -19.088 1.00 87.00 282 GLN A CA 1
ATOM 2226 C C . GLN A 1 282 ? 10.117 0.170 -17.848 1.00 87.00 282 GLN A C 1
ATOM 2228 O O . GLN A 1 282 ? 9.457 -0.497 -17.048 1.00 87.00 282 GLN A O 1
ATOM 2233 N N . MET A 1 283 ? 10.320 1.473 -17.682 1.00 85.19 283 MET A N 1
ATOM 2234 C CA . MET A 1 283 ? 9.706 2.241 -16.597 1.00 85.19 283 MET A CA 1
ATOM 2235 C C . MET A 1 283 ? 9.102 3.527 -17.153 1.00 85.19 283 MET A C 1
ATOM 2237 O O . MET A 1 283 ? 9.741 4.196 -17.962 1.00 85.19 283 MET A O 1
ATOM 2241 N N . ASP A 1 284 ? 7.876 3.856 -16.737 1.00 81.56 284 ASP A N 1
ATOM 2242 C CA . ASP A 1 284 ? 7.266 5.149 -17.070 1.00 81.56 284 ASP A CA 1
ATOM 2243 C C . ASP A 1 284 ? 7.714 6.258 -16.104 1.00 81.56 284 ASP A C 1
ATOM 2245 O O . ASP A 1 284 ? 8.341 6.008 -15.073 1.00 81.56 284 ASP A O 1
ATOM 2249 N N . ASN A 1 285 ? 7.377 7.509 -16.426 1.00 75.81 285 ASN A N 1
ATOM 2250 C CA . ASN A 1 285 ? 7.751 8.675 -15.613 1.00 75.81 285 ASN A CA 1
ATOM 2251 C C . ASN A 1 285 ? 7.089 8.729 -14.227 1.00 75.81 285 ASN A C 1
ATOM 2253 O O . ASN A 1 285 ? 7.502 9.539 -13.392 1.00 75.81 285 ASN A O 1
ATOM 2257 N N . ASP A 1 286 ? 6.100 7.871 -13.966 1.00 74.69 286 ASP A N 1
ATOM 2258 C CA . ASP A 1 286 ? 5.476 7.710 -12.650 1.00 74.69 286 ASP A CA 1
ATOM 2259 C C . ASP A 1 286 ? 6.171 6.614 -11.818 1.00 74.69 286 ASP A C 1
ATOM 2261 O O . ASP A 1 286 ? 5.720 6.285 -10.720 1.00 74.69 286 ASP A O 1
ATOM 2265 N N . GLY A 1 287 ? 7.246 6.014 -12.339 1.00 79.50 287 GLY A N 1
ATOM 2266 C CA . GLY A 1 287 ? 7.977 4.929 -11.692 1.00 79.50 287 GLY A CA 1
ATOM 2267 C C . GLY A 1 287 ? 7.298 3.564 -11.823 1.00 79.50 287 GLY A C 1
ATOM 2268 O O . GLY A 1 287 ? 7.759 2.602 -11.205 1.00 79.50 287 GLY A O 1
ATOM 2269 N N . SER A 1 288 ? 6.217 3.434 -12.607 1.00 84.88 288 SER A N 1
ATOM 2270 C CA . SER A 1 288 ? 5.586 2.131 -12.854 1.00 84.88 288 SER A CA 1
ATOM 2271 C C . SER A 1 288 ? 6.476 1.290 -13.754 1.00 84.88 288 SER A C 1
ATOM 2273 O O . SER A 1 288 ? 6.963 1.762 -14.781 1.00 84.88 288 SER A O 1
ATOM 2275 N N . LEU A 1 289 ? 6.639 0.021 -13.400 1.00 88.19 289 LEU A N 1
ATOM 2276 C CA . LEU A 1 289 ? 7.483 -0.904 -14.132 1.00 88.19 289 LEU A CA 1
ATOM 2277 C C . LEU A 1 289 ? 6.644 -1.714 -15.117 1.00 88.19 289 LEU A C 1
ATOM 2279 O O . LEU A 1 289 ? 5.590 -2.238 -14.769 1.00 88.19 289 LEU A O 1
ATOM 2283 N N . TYR A 1 290 ? 7.138 -1.865 -16.336 1.00 89.75 290 TYR A N 1
ATOM 2284 C CA . TYR A 1 290 ? 6.552 -2.712 -17.363 1.00 89.75 290 TYR A CA 1
ATOM 2285 C C . TYR A 1 290 ? 7.491 -3.877 -17.621 1.00 89.75 290 TYR A C 1
ATOM 2287 O O . TYR A 1 290 ? 8.691 -3.683 -17.789 1.00 89.75 290 TYR A O 1
ATOM 2295 N N . LEU A 1 291 ? 6.940 -5.081 -17.658 1.00 88.31 291 LEU A N 1
ATOM 2296 C CA . LEU A 1 291 ? 7.654 -6.317 -17.930 1.00 88.31 291 LEU A CA 1
ATOM 2297 C C . LEU A 1 291 ? 7.069 -6.943 -19.189 1.00 88.31 291 LEU A C 1
ATOM 2299 O O . LEU A 1 291 ? 5.909 -7.354 -19.188 1.00 88.31 291 LEU A O 1
ATOM 2303 N N . LEU A 1 292 ? 7.882 -7.072 -20.230 1.00 85.06 292 LEU A N 1
ATOM 2304 C CA . LEU A 1 292 ? 7.590 -7.972 -21.336 1.00 85.06 292 LEU A CA 1
ATOM 2305 C C . LEU A 1 292 ? 7.983 -9.390 -20.928 1.00 85.06 292 LEU A C 1
ATOM 2307 O O . LEU A 1 292 ? 9.159 -9.669 -20.685 1.00 85.06 292 LEU A O 1
ATOM 2311 N N . SER A 1 293 ? 6.994 -10.277 -20.883 1.00 76.19 293 SER A N 1
ATOM 2312 C CA . SER A 1 293 ? 7.187 -11.711 -20.711 1.00 76.19 293 SER A CA 1
ATOM 2313 C C . SER A 1 293 ? 6.927 -12.409 -22.041 1.00 76.19 293 SER A C 1
ATOM 2315 O O . SER A 1 293 ? 5.810 -12.370 -22.562 1.00 76.19 293 SER A O 1
ATOM 2317 N N . THR A 1 294 ? 7.979 -13.002 -22.611 1.00 69.56 294 THR A N 1
ATOM 2318 C CA . THR A 1 294 ? 7.949 -13.493 -23.994 1.00 69.56 294 THR A CA 1
ATOM 2319 C C . THR A 1 294 ? 7.772 -15.002 -24.074 1.00 69.56 294 THR A C 1
ATOM 2321 O O . THR A 1 294 ? 8.734 -15.731 -23.834 1.00 69.56 294 THR A O 1
ATOM 2324 N N . ASP A 1 295 ? 6.596 -15.477 -24.480 1.00 63.09 295 ASP A N 1
ATOM 2325 C CA . ASP A 1 295 ? 6.399 -16.891 -24.803 1.00 63.09 295 ASP A CA 1
ATOM 2326 C C . ASP A 1 295 ? 6.916 -17.196 -26.214 1.00 63.09 295 ASP A C 1
ATOM 2328 O O . ASP A 1 295 ? 6.297 -16.829 -27.212 1.00 63.09 295 ASP A O 1
ATOM 2332 N N . GLN A 1 296 ? 8.087 -17.830 -26.287 1.00 56.53 296 GLN A N 1
ATOM 2333 C CA . GLN A 1 296 ? 8.793 -18.095 -27.546 1.00 56.53 296 GLN A CA 1
ATOM 2334 C C . GLN A 1 296 ? 8.096 -19.147 -28.423 1.00 56.53 296 GLN A C 1
ATOM 2336 O O . GLN A 1 296 ? 8.401 -19.216 -29.611 1.00 56.53 296 GLN A O 1
ATOM 2341 N N . ASP A 1 297 ? 7.158 -19.927 -27.873 1.00 56.28 297 ASP A N 1
ATOM 2342 C CA . ASP A 1 297 ? 6.633 -21.114 -28.552 1.00 56.28 297 ASP A CA 1
ATOM 2343 C C . ASP A 1 297 ? 5.192 -20.943 -29.095 1.00 56.28 297 ASP A C 1
ATOM 2345 O O . ASP A 1 297 ? 4.770 -21.760 -29.912 1.00 56.28 297 ASP A O 1
ATOM 2349 N N . GLN A 1 298 ? 4.422 -19.908 -28.696 1.00 64.88 298 GLN A N 1
ATOM 2350 C CA . GLN A 1 298 ? 2.980 -19.806 -29.046 1.00 64.88 298 GLN A CA 1
ATOM 2351 C C . GLN A 1 298 ? 2.416 -18.399 -29.357 1.00 64.88 298 GLN A C 1
ATOM 2353 O O . GLN A 1 298 ? 1.198 -18.223 -29.337 1.00 64.88 298 GLN A O 1
ATOM 2358 N N . PHE A 1 299 ? 3.239 -17.382 -29.655 1.00 71.75 299 PHE A N 1
ATOM 2359 C CA . PHE A 1 299 ? 2.752 -15.996 -29.863 1.00 71.75 299 PHE A CA 1
ATOM 2360 C C . PHE A 1 299 ? 1.897 -15.458 -28.691 1.00 71.75 299 PHE A C 1
ATOM 2362 O O . PHE A 1 299 ? 0.998 -14.639 -28.887 1.00 71.75 299 PHE A O 1
ATOM 2369 N N . GLY A 1 300 ? 2.177 -15.933 -27.472 1.00 74.25 300 GLY A N 1
ATOM 2370 C CA . GLY A 1 300 ? 1.432 -15.631 -26.245 1.00 74.25 300 GLY A CA 1
ATOM 2371 C C . GLY A 1 300 ? 2.097 -14.587 -25.346 1.00 74.25 300 GLY A C 1
ATOM 2372 O O . GLY A 1 300 ? 1.883 -14.595 -24.131 1.00 74.25 300 GLY A O 1
ATOM 2373 N N . SER A 1 301 ? 2.969 -13.739 -25.900 1.00 80.31 301 SER A N 1
ATOM 2374 C CA . SER A 1 301 ? 3.686 -12.735 -25.115 1.00 80.31 301 SER A CA 1
ATOM 2375 C C . SER A 1 301 ? 2.737 -11.698 -24.522 1.00 80.31 301 SER A C 1
ATOM 2377 O O . SER A 1 301 ? 1.747 -11.294 -25.134 1.00 80.31 301 SER A O 1
ATOM 2379 N N . LYS A 1 302 ? 3.067 -11.239 -23.313 1.00 84.88 302 LYS A N 1
ATOM 2380 C CA . LYS A 1 302 ? 2.281 -10.254 -22.562 1.00 84.88 302 LYS A CA 1
ATOM 2381 C C . LYS A 1 302 ? 3.184 -9.169 -22.011 1.00 84.88 302 LYS A C 1
ATOM 2383 O O . LYS A 1 302 ? 4.301 -9.449 -21.574 1.00 84.88 302 LYS A O 1
ATOM 2388 N N . ILE A 1 303 ? 2.662 -7.950 -21.959 1.00 87.69 303 ILE A N 1
ATOM 2389 C CA . ILE A 1 303 ? 3.266 -6.865 -21.188 1.00 87.69 303 ILE A CA 1
ATOM 2390 C C . ILE A 1 303 ? 2.452 -6.683 -19.917 1.00 87.69 303 ILE A C 1
ATOM 2392 O O . ILE A 1 303 ? 1.245 -6.432 -19.967 1.00 87.69 303 ILE A O 1
ATOM 2396 N N . LEU A 1 304 ? 3.125 -6.820 -18.780 1.00 88.19 304 LEU A N 1
ATOM 2397 C CA . LEU A 1 304 ? 2.559 -6.587 -17.462 1.00 88.19 304 LEU A CA 1
ATOM 2398 C C . LEU A 1 304 ? 3.023 -5.233 -16.938 1.00 88.19 304 LEU A C 1
ATOM 2400 O O . LEU A 1 304 ? 4.216 -4.952 -16.947 1.00 88.19 304 LEU A O 1
ATOM 2404 N N . LYS A 1 305 ? 2.090 -4.425 -16.440 1.00 88.81 305 LYS A N 1
ATOM 2405 C CA . LYS A 1 305 ? 2.367 -3.191 -15.706 1.00 88.81 305 LYS A CA 1
ATOM 2406 C C . LYS A 1 305 ? 2.271 -3.454 -14.207 1.00 88.81 305 LYS A C 1
ATOM 2408 O O . LYS A 1 305 ? 1.240 -3.918 -13.726 1.00 88.81 305 LYS A O 1
ATOM 2413 N N . TYR A 1 306 ? 3.320 -3.092 -13.489 1.00 85.19 306 TYR A N 1
ATOM 2414 C CA . TYR A 1 306 ? 3.432 -3.100 -12.039 1.00 85.19 306 TYR A CA 1
ATOM 2415 C C . TYR A 1 306 ? 3.443 -1.657 -11.549 1.00 85.19 306 TYR A C 1
ATOM 2417 O O . TYR A 1 306 ? 4.321 -0.876 -11.934 1.00 85.19 306 TYR A O 1
ATOM 2425 N N . ARG A 1 307 ? 2.483 -1.270 -10.708 1.00 81.19 307 ARG A N 1
ATOM 2426 C CA . ARG A 1 307 ? 2.506 0.083 -10.139 1.00 81.19 307 ARG A CA 1
ATOM 2427 C C . ARG A 1 307 ? 3.525 0.199 -9.017 1.00 81.19 307 ARG A C 1
ATOM 2429 O O . ARG A 1 307 ? 3.724 -0.732 -8.236 1.00 81.19 307 ARG A O 1
ATOM 2436 N N . CYS A 1 308 ? 4.128 1.380 -8.951 1.00 76.06 308 CYS A N 1
ATOM 2437 C CA . CYS A 1 308 ? 4.944 1.815 -7.836 1.00 76.06 308 CYS A CA 1
ATOM 2438 C C . CYS A 1 308 ? 4.169 1.736 -6.518 1.00 76.06 308 CYS A C 1
ATOM 2440 O O . CYS A 1 308 ? 3.044 2.230 -6.421 1.00 76.06 308 CYS A O 1
ATOM 2442 N N . SER A 1 309 ? 4.785 1.168 -5.488 1.00 70.69 309 S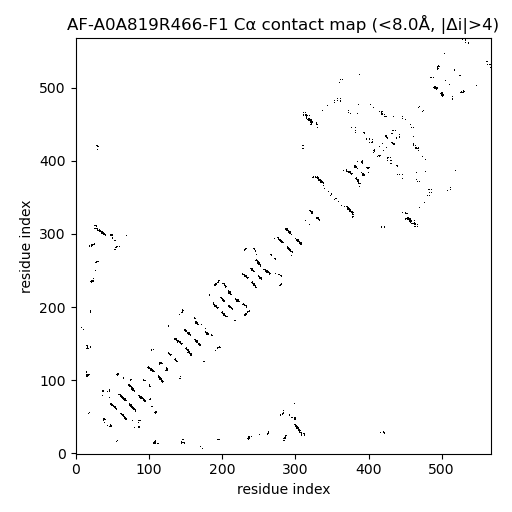ER A N 1
ATOM 2443 C CA . SER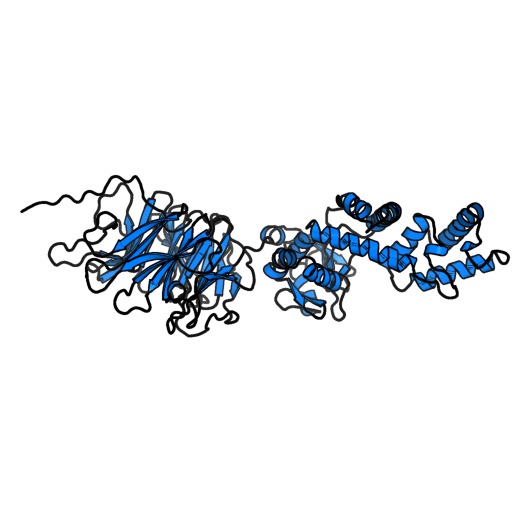 A 1 309 ? 4.257 1.232 -4.132 1.00 70.69 309 SER A CA 1
ATOM 2444 C C . SER A 1 309 ? 4.562 2.595 -3.503 1.00 70.69 309 SER A C 1
ATOM 2446 O O . SER A 1 309 ? 5.725 2.981 -3.359 1.00 70.69 309 SER A O 1
ATOM 2448 N N . ASN A 1 310 ? 3.530 3.309 -3.048 1.00 67.12 310 ASN A N 1
ATOM 2449 C CA . ASN A 1 310 ? 3.656 4.630 -2.412 1.00 67.12 310 ASN A CA 1
ATOM 2450 C C . ASN A 1 310 ? 4.187 4.576 -0.961 1.00 67.12 310 ASN A C 1
ATOM 2452 O O . ASN A 1 310 ? 3.996 5.518 -0.193 1.00 67.12 310 ASN A O 1
ATOM 2456 N N . CYS A 1 311 ? 4.821 3.473 -0.561 1.00 69.75 311 CYS A N 1
ATOM 2457 C CA . CYS A 1 311 ? 5.344 3.266 0.789 1.00 69.75 311 CYS A CA 1
ATOM 2458 C C . CYS A 1 311 ? 6.832 3.617 0.940 1.00 69.75 311 CYS A C 1
ATOM 2460 O O . CYS A 1 311 ? 7.348 3.559 2.054 1.00 69.75 311 CYS A O 1
ATOM 2462 N N . THR A 1 312 ? 7.531 3.978 -0.146 1.00 64.50 312 THR A N 1
ATOM 2463 C CA . THR A 1 312 ? 8.991 4.189 -0.138 1.00 64.50 312 THR A CA 1
ATOM 2464 C C . THR A 1 312 ? 9.443 5.216 0.904 1.00 64.50 312 THR A C 1
ATOM 2466 O O . THR A 1 312 ? 10.343 4.900 1.678 1.00 64.50 312 THR A O 1
ATOM 2469 N N . SER A 1 313 ? 8.798 6.388 0.987 1.00 66.44 313 SER A N 1
ATOM 2470 C CA . SER A 1 313 ? 9.145 7.416 1.985 1.00 66.44 313 SER A CA 1
ATOM 2471 C C . SER A 1 313 ? 9.029 6.872 3.411 1.00 66.44 313 SER A C 1
ATOM 2473 O O . SER A 1 313 ? 9.956 6.962 4.204 1.00 66.44 313 SER A O 1
ATOM 2475 N N . CYS A 1 314 ? 7.936 6.171 3.691 1.00 68.62 314 CYS A N 1
ATOM 2476 C CA . CYS A 1 314 ? 7.601 5.636 5.008 1.00 68.62 314 CYS A CA 1
ATOM 2477 C C . CYS A 1 314 ? 8.525 4.497 5.451 1.00 68.62 314 CYS A C 1
ATOM 2479 O O . CYS A 1 314 ? 8.680 4.254 6.645 1.00 68.62 314 CYS A O 1
ATOM 2481 N N . ILE A 1 315 ? 9.114 3.778 4.491 1.00 70.06 315 ILE A N 1
ATOM 2482 C CA . ILE A 1 315 ? 10.122 2.747 4.747 1.00 70.06 315 ILE A CA 1
ATOM 2483 C C . ILE A 1 315 ? 11.464 3.397 5.081 1.00 70.06 315 ILE A C 1
ATOM 2485 O O . ILE A 1 315 ? 12.166 2.900 5.953 1.00 70.06 315 ILE A O 1
ATOM 2489 N N . THR A 1 316 ? 11.843 4.478 4.395 1.00 61.28 316 THR A N 1
ATOM 2490 C CA . THR A 1 316 ? 13.153 5.123 4.579 1.00 61.28 316 THR A CA 1
ATOM 2491 C C . THR A 1 316 ? 13.199 6.105 5.740 1.00 61.28 316 THR A C 1
ATOM 2493 O O . THR A 1 316 ? 14.286 6.403 6.237 1.00 61.28 316 THR A O 1
ATOM 2496 N N . ASP A 1 317 ? 12.047 6.588 6.192 1.00 74.19 317 ASP A N 1
ATOM 2497 C CA . ASP A 1 317 ? 11.968 7.485 7.331 1.00 74.19 317 ASP A CA 1
ATOM 2498 C C . ASP A 1 317 ? 12.372 6.732 8.612 1.00 74.19 317 ASP A C 1
ATOM 2500 O O . ASP A 1 317 ? 11.825 5.682 8.963 1.00 74.19 317 ASP A O 1
ATOM 2504 N N . ASN A 1 318 ? 13.352 7.271 9.341 1.00 82.69 318 ASN A N 1
ATOM 2505 C CA . ASN A 1 318 ? 13.742 6.775 10.661 1.00 82.69 318 ASN A CA 1
ATOM 2506 C C . ASN A 1 318 ? 12.659 7.162 11.684 1.00 82.69 318 ASN A C 1
ATOM 2508 O O . ASN A 1 318 ? 12.826 8.102 12.457 1.00 82.69 318 ASN A O 1
ATOM 2512 N N . LEU A 1 319 ? 11.519 6.469 11.646 1.00 89.19 319 LEU A N 1
ATOM 2513 C CA . LEU A 1 319 ? 10.320 6.798 12.427 1.00 89.19 319 LEU A CA 1
ATOM 2514 C C . LEU A 1 319 ? 10.257 6.106 13.789 1.00 89.19 319 LEU A C 1
ATOM 2516 O O . LEU A 1 319 ? 9.533 6.570 14.673 1.00 89.19 319 LEU A O 1
ATOM 2520 N N . PHE A 1 320 ? 10.961 4.984 13.953 1.00 95.19 320 PHE A N 1
ATOM 2521 C CA . PHE A 1 320 ? 10.759 4.084 15.084 1.00 95.19 320 PHE A CA 1
ATOM 2522 C C . PHE A 1 320 ? 11.902 4.195 16.077 1.00 95.19 320 PHE A C 1
ATOM 2524 O O . PHE A 1 320 ? 13.047 3.863 15.769 1.00 95.19 320 PHE A O 1
ATOM 2531 N N . LYS A 1 321 ? 11.580 4.611 17.299 1.00 96.25 321 LYS A N 1
ATOM 2532 C CA . LYS A 1 321 ? 12.504 4.587 18.431 1.00 96.25 321 LYS A CA 1
ATOM 2533 C C . LYS A 1 321 ? 12.427 3.224 19.114 1.00 96.25 321 LYS A C 1
ATOM 2535 O O . LYS A 1 321 ? 11.330 2.735 19.381 1.00 96.25 321 LYS A O 1
ATOM 2540 N N . THR A 1 322 ? 13.566 2.627 19.454 1.00 96.94 322 THR A N 1
ATOM 2541 C CA . THR A 1 322 ? 13.588 1.435 20.313 1.00 96.94 322 THR A CA 1
ATOM 2542 C C . THR A 1 322 ? 13.107 1.797 21.717 1.00 96.94 322 THR A C 1
ATOM 2544 O O . THR A 1 322 ? 13.730 2.618 22.404 1.00 96.94 322 THR A O 1
ATOM 2547 N N . TYR A 1 323 ? 12.027 1.156 22.149 1.00 95.25 323 TYR A N 1
ATOM 2548 C CA . TYR A 1 323 ? 11.420 1.282 23.469 1.00 95.25 323 TYR A CA 1
ATOM 2549 C C . TYR A 1 323 ? 11.607 -0.009 24.277 1.00 95.25 323 TYR A C 1
ATOM 2551 O O . TYR A 1 323 ? 11.689 -1.092 23.699 1.00 95.25 323 TYR A O 1
ATOM 2559 N N . ASN A 1 324 ? 11.694 0.112 25.604 1.00 94.12 324 ASN A N 1
ATOM 2560 C CA . ASN A 1 324 ? 11.799 -1.016 26.529 1.00 94.12 324 ASN A CA 1
ATOM 2561 C C . ASN A 1 324 ? 10.547 -1.080 27.404 1.00 94.12 324 ASN A C 1
ATOM 2563 O O . ASN A 1 324 ? 10.331 -0.193 28.229 1.00 94.12 324 ASN A O 1
ATOM 2567 N N . TYR A 1 325 ? 9.765 -2.146 27.247 1.00 91.81 325 TYR A N 1
ATOM 2568 C CA . TYR A 1 325 ? 8.604 -2.433 28.080 1.00 91.81 325 TYR A CA 1
ATOM 2569 C C . TYR A 1 325 ? 8.839 -3.701 28.901 1.00 91.81 325 TYR A C 1
ATOM 2571 O O . TYR A 1 325 ? 8.768 -4.822 28.385 1.00 91.81 325 TYR A O 1
ATOM 2579 N N . SER A 1 326 ? 9.146 -3.523 30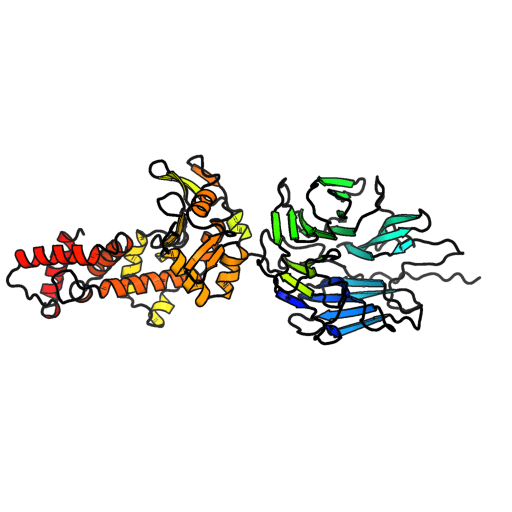.187 1.00 90.12 326 SER A N 1
ATOM 2580 C CA . SER A 1 326 ? 9.405 -4.617 31.136 1.00 90.12 326 SER A CA 1
ATOM 2581 C C . SER A 1 326 ? 10.413 -5.654 30.615 1.00 90.12 326 SER A C 1
ATOM 2583 O O . SER A 1 326 ? 10.192 -6.858 30.717 1.00 90.12 326 SER A O 1
ATOM 2585 N N . GLY A 1 327 ? 11.507 -5.189 30.004 1.00 87.44 327 GLY A N 1
ATOM 2586 C CA . GLY A 1 327 ? 12.565 -6.033 29.437 1.00 87.44 327 GLY A CA 1
ATOM 2587 C C . GLY A 1 327 ? 12.350 -6.433 27.974 1.00 87.44 327 GLY A C 1
ATOM 2588 O O . GLY A 1 327 ? 13.266 -6.971 27.356 1.00 87.44 327 GLY A O 1
ATOM 2589 N N . ASN A 1 328 ? 11.183 -6.146 27.390 1.00 89.56 328 ASN A N 1
ATOM 2590 C CA . ASN A 1 328 ? 10.920 -6.390 25.975 1.00 89.56 328 ASN A CA 1
ATOM 2591 C C . ASN A 1 328 ? 11.282 -5.158 25.151 1.00 89.56 328 ASN A C 1
ATOM 2593 O O . ASN A 1 328 ? 10.651 -4.106 25.270 1.00 89.56 328 ASN A O 1
ATOM 2597 N N . LEU A 1 329 ? 12.287 -5.310 24.292 1.00 94.81 329 LEU A N 1
ATOM 2598 C CA . LEU A 1 329 ? 12.679 -4.278 23.344 1.00 94.81 329 LEU A CA 1
ATOM 2599 C C . LEU A 1 329 ? 11.864 -4.383 22.054 1.00 94.81 329 LEU A C 1
ATOM 2601 O O . LEU A 1 329 ? 11.597 -5.480 21.552 1.00 94.81 329 LEU A O 1
ATOM 2605 N 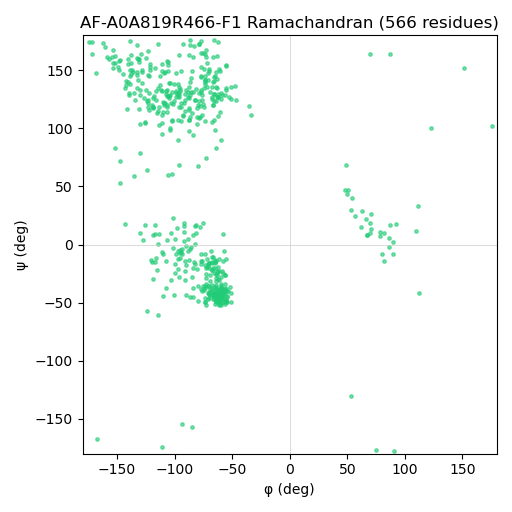N . GLY A 1 330 ? 11.479 -3.234 21.511 1.00 96.44 330 GLY A N 1
ATOM 2606 C CA . GLY A 1 330 ? 10.818 -3.169 20.217 1.00 96.44 330 GLY A CA 1
ATOM 2607 C C . GLY A 1 330 ? 10.589 -1.744 19.723 1.00 96.44 330 GLY A C 1
ATOM 2608 O O . GLY A 1 330 ? 10.863 -0.776 20.435 1.00 96.44 330 GLY A O 1
ATOM 2609 N N . PRO A 1 331 ? 10.102 -1.603 18.486 1.00 97.06 331 PRO A N 1
ATOM 2610 C CA . PRO A 1 331 ? 9.855 -0.309 17.870 1.00 97.06 331 PRO A CA 1
ATOM 2611 C C . PRO A 1 331 ? 8.619 0.382 18.452 1.00 97.06 331 PRO A C 1
ATOM 2613 O O . PRO A 1 331 ? 7.581 -0.247 18.678 1.00 97.06 331 PRO A O 1
ATOM 2616 N N . LEU A 1 332 ? 8.725 1.698 18.616 1.00 96.06 332 LEU A N 1
ATOM 2617 C CA . LEU A 1 332 ? 7.627 2.608 18.921 1.00 96.06 332 LEU A CA 1
ATOM 2618 C C . LEU A 1 332 ? 7.721 3.840 18.015 1.00 96.06 332 LEU A C 1
ATOM 2620 O O . LEU A 1 332 ? 8.734 4.543 18.003 1.00 96.06 332 LEU A O 1
ATOM 2624 N N . HIS A 1 333 ? 6.642 4.107 17.290 1.00 95.12 333 HIS A N 1
ATOM 2625 C CA . HIS A 1 333 ? 6.371 5.371 16.627 1.00 95.12 333 HIS A CA 1
ATOM 2626 C C . HIS A 1 333 ? 5.203 6.053 17.341 1.00 95.12 333 HIS A C 1
ATOM 2628 O O . HIS A 1 333 ? 4.067 5.577 17.288 1.00 95.12 333 HIS A O 1
ATOM 2634 N N . VAL A 1 334 ? 5.493 7.163 18.021 1.00 92.69 334 VAL A N 1
ATOM 2635 C CA . VAL A 1 334 ? 4.460 8.050 18.562 1.00 92.69 334 VAL A CA 1
ATOM 2636 C C . VAL A 1 334 ? 4.087 9.015 17.448 1.00 92.69 334 VAL A C 1
ATOM 2638 O O . VAL A 1 334 ? 4.899 9.857 17.064 1.00 92.69 334 VAL A O 1
ATOM 2641 N N . GLY A 1 335 ? 2.883 8.845 16.912 1.00 91.25 335 GLY A N 1
ATOM 2642 C CA . GLY A 1 335 ? 2.375 9.658 15.818 1.00 91.25 335 GLY A CA 1
ATOM 2643 C C . GLY A 1 335 ? 2.163 11.122 16.210 1.00 91.25 335 GLY A C 1
ATOM 2644 O O . GLY A 1 335 ? 2.322 11.493 17.375 1.00 91.25 335 GLY A O 1
ATOM 2645 N N . THR A 1 336 ? 1.784 11.969 15.257 1.00 91.44 336 THR A N 1
ATOM 2646 C CA . THR A 1 336 ? 1.473 13.390 15.510 1.00 91.44 336 THR A CA 1
ATOM 2647 C C . THR A 1 336 ? 0.023 13.759 15.226 1.00 91.44 336 THR A C 1
ATOM 2649 O O . THR A 1 336 ? -0.398 14.843 15.630 1.00 91.44 336 THR A O 1
ATOM 2652 N N . LEU A 1 337 ? -0.743 12.877 14.576 1.00 91.12 337 LEU A N 1
ATOM 2653 C CA . LEU A 1 337 ? -2.136 13.115 14.213 1.00 91.12 337 LEU A CA 1
ATOM 2654 C C . LEU A 1 337 ? -3.050 12.790 15.390 1.00 91.12 337 LEU A C 1
ATOM 2656 O O . LEU A 1 337 ? -3.468 11.651 15.608 1.00 91.12 337 LEU A O 1
ATOM 2660 N N . LYS A 1 338 ? -3.371 13.825 16.159 1.00 89.44 338 LYS A N 1
ATOM 2661 C CA . LYS A 1 338 ? -4.333 13.743 17.255 1.00 89.44 338 LYS A CA 1
ATOM 2662 C C . LYS A 1 338 ? -5.749 13.598 16.724 1.00 89.44 338 LYS A C 1
ATOM 2664 O O . LYS A 1 338 ? -6.085 14.090 15.649 1.00 89.44 338 LYS A O 1
ATOM 2669 N N . MET A 1 339 ? -6.623 13.043 17.558 1.00 84.69 339 MET A N 1
ATOM 2670 C CA . MET A 1 339 ? -8.037 12.924 17.221 1.00 84.69 339 MET A CA 1
ATOM 2671 C C . MET A 1 339 ? -8.730 14.257 16.958 1.00 84.69 339 MET A C 1
ATOM 2673 O O . MET A 1 339 ? -9.564 14.365 16.061 1.00 84.69 339 MET A O 1
ATOM 2677 N N . SER A 1 340 ? -8.305 15.299 17.670 1.00 83.19 340 SER A N 1
ATOM 2678 C CA . SER A 1 340 ? -8.805 16.666 17.497 1.00 83.19 340 SER A CA 1
ATOM 2679 C C . SER A 1 340 ? -8.476 17.278 16.145 1.00 83.19 340 SER A C 1
ATOM 2681 O O . SER A 1 340 ? -9.073 18.285 15.779 1.00 83.19 340 SER A O 1
ATOM 2683 N N . GLN A 1 341 ? -7.539 16.687 15.407 1.00 87.94 341 GLN A N 1
ATOM 2684 C CA . GLN A 1 341 ? -7.142 17.146 14.083 1.00 87.94 341 GLN A CA 1
ATOM 2685 C C . GLN A 1 341 ? -7.910 16.433 12.966 1.00 87.94 341 GLN A C 1
ATOM 2687 O O . GLN A 1 341 ? -7.729 16.783 11.802 1.00 87.94 341 GLN A O 1
ATOM 2692 N N . TYR A 1 342 ? -8.769 15.458 13.288 1.00 91.25 342 TYR A N 1
ATOM 2693 C CA . TYR A 1 342 ? -9.615 14.823 12.287 1.00 91.25 342 TYR A CA 1
ATOM 2694 C C . TYR A 1 342 ? -10.645 15.823 11.745 1.00 91.25 342 TYR A C 1
ATOM 2696 O O . TYR A 1 342 ? -11.477 16.351 12.483 1.00 91.25 342 TYR A O 1
ATOM 2704 N N . THR A 1 343 ? -10.600 16.076 10.439 1.00 91.06 343 THR A N 1
ATOM 2705 C CA . THR A 1 343 ? -11.419 17.106 9.783 1.00 91.06 343 THR A CA 1
ATOM 2706 C C . THR A 1 343 ? -12.765 16.593 9.268 1.00 91.06 343 THR A C 1
ATOM 2708 O O . THR A 1 343 ? -13.647 17.401 9.002 1.00 91.06 343 THR A O 1
ATOM 2711 N N . GLY A 1 344 ? -12.973 15.274 9.178 1.00 93.25 344 GLY A N 1
ATOM 2712 C CA . GLY A 1 344 ? -14.189 14.668 8.607 1.00 93.25 344 GLY A CA 1
ATOM 2713 C C . GLY A 1 344 ? -15.404 14.594 9.545 1.00 93.25 344 GLY A C 1
ATOM 2714 O O . GLY A 1 344 ? -16.383 13.917 9.236 1.00 93.25 344 GLY A O 1
ATOM 2715 N N . TRP A 1 345 ? -15.369 15.248 10.712 1.00 93.12 345 TRP A N 1
ATOM 2716 C CA . TRP A 1 345 ? -16.475 15.210 11.680 1.00 93.12 345 TRP A CA 1
ATOM 2717 C C . TRP A 1 345 ? -17.769 15.838 11.153 1.00 93.12 345 TRP A C 1
ATOM 2719 O O . TRP A 1 345 ? -18.847 15.356 11.494 1.00 93.12 345 TRP A O 1
ATOM 2729 N N . SER A 1 346 ? -17.677 16.900 10.344 1.00 93.31 346 SER A N 1
ATOM 2730 C CA . SER A 1 346 ? -18.854 17.532 9.731 1.00 93.31 346 SER A CA 1
ATOM 2731 C C . SER A 1 346 ? -19.647 16.536 8.896 1.00 93.31 346 SER A C 1
ATOM 2733 O O . SER A 1 346 ? -20.869 16.496 8.990 1.00 93.31 346 SER A O 1
ATOM 2735 N N . ASP A 1 347 ? -18.946 15.698 8.137 1.00 94.62 347 ASP A N 1
ATOM 2736 C CA . ASP A 1 347 ? -19.555 14.751 7.209 1.00 94.62 347 ASP A CA 1
ATOM 2737 C C . ASP A 1 347 ? -20.174 13.580 7.971 1.00 94.62 347 ASP A C 1
ATOM 2739 O O . ASP A 1 347 ? -21.281 13.147 7.654 1.00 94.62 347 ASP A O 1
ATOM 2743 N N . LEU A 1 348 ? -19.509 13.104 9.029 1.00 95.69 348 LEU A N 1
ATOM 2744 C CA . LEU A 1 348 ? -20.047 12.072 9.920 1.00 95.69 348 LEU A CA 1
ATOM 2745 C C . LEU A 1 348 ? -21.339 12.523 10.610 1.00 95.69 348 LEU A C 1
ATOM 2747 O O . LEU A 1 348 ? -22.292 11.747 10.680 1.00 95.69 348 LEU A O 1
ATOM 2751 N N . VAL A 1 349 ? -21.388 13.770 11.086 1.00 95.62 349 VAL A N 1
ATOM 2752 C CA . VAL A 1 349 ? -22.588 14.326 11.728 1.00 95.62 349 VAL A CA 1
ATOM 2753 C C . VAL A 1 349 ? -23.678 14.626 10.700 1.00 95.62 349 VAL A C 1
ATOM 2755 O O . VAL A 1 349 ? -24.829 14.239 10.887 1.00 95.62 349 VAL A O 1
ATOM 2758 N N . GLY A 1 350 ? -23.324 15.255 9.578 1.00 95.06 350 GLY A N 1
ATOM 2759 C CA . GLY A 1 350 ? -24.268 15.603 8.514 1.00 95.06 350 GLY A CA 1
ATOM 2760 C C . GLY A 1 350 ? -24.901 14.388 7.830 1.00 95.06 350 GLY A C 1
ATOM 2761 O O . GLY A 1 350 ? -26.043 14.465 7.387 1.00 95.06 350 GLY A O 1
ATOM 2762 N N . SER A 1 351 ? -24.195 13.254 7.785 1.00 94.56 351 SER A N 1
ATOM 2763 C CA . SER A 1 351 ? -24.711 11.981 7.257 1.00 94.56 351 SER A CA 1
ATOM 2764 C C . SER A 1 351 ? -25.479 11.140 8.283 1.00 94.56 351 SER A C 1
ATOM 2766 O O . SER A 1 351 ? -25.975 10.070 7.935 1.00 94.56 351 SER A O 1
ATOM 2768 N N . GLY A 1 352 ? -25.581 11.591 9.538 1.00 94.44 352 GLY A N 1
ATOM 2769 C CA . GLY A 1 352 ? -26.256 10.856 10.610 1.00 94.44 352 GLY A CA 1
ATOM 2770 C C . GLY A 1 352 ? -25.511 9.605 11.087 1.00 94.44 352 GLY A C 1
ATOM 2771 O O . GLY A 1 352 ? -26.095 8.790 11.795 1.00 94.44 352 GLY A O 1
ATOM 2772 N N . ILE A 1 353 ? -24.235 9.439 10.715 1.00 94.19 353 ILE A N 1
ATOM 2773 C CA . ILE A 1 353 ? -23.386 8.352 11.227 1.00 94.19 353 ILE A CA 1
ATOM 2774 C C . ILE A 1 353 ? -23.036 8.607 12.698 1.00 94.19 353 ILE A C 1
ATOM 2776 O O . ILE A 1 353 ? -22.956 7.657 13.473 1.00 94.19 353 ILE A O 1
ATOM 2780 N N . ALA A 1 354 ? -22.841 9.874 13.072 1.00 95.56 354 ALA A N 1
ATOM 2781 C CA . ALA A 1 354 ? -22.590 10.307 14.442 1.00 95.56 354 ALA A CA 1
ATOM 2782 C C . ALA A 1 354 ? -23.498 11.474 14.843 1.00 95.56 354 ALA A C 1
ATOM 2784 O O . ALA A 1 354 ? -23.943 12.266 14.016 1.00 95.56 354 ALA A O 1
ATOM 2785 N N . THR A 1 355 ? -23.702 11.633 16.140 1.00 95.75 355 THR A N 1
ATOM 2786 C CA . THR A 1 355 ? -24.298 12.813 16.767 1.00 95.75 355 THR A CA 1
ATOM 2787 C C . THR A 1 355 ? -23.213 13.768 17.274 1.00 95.75 355 THR A C 1
ATOM 2789 O O . THR A 1 355 ? -22.057 13.385 17.466 1.00 95.75 355 THR A O 1
ATOM 2792 N N . ASN A 1 356 ? -23.584 15.025 17.548 1.00 95.50 356 ASN A N 1
ATOM 2793 C CA . ASN A 1 356 ? -22.666 15.981 18.184 1.00 95.50 356 ASN A CA 1
ATOM 2794 C C . ASN A 1 356 ? -22.194 15.500 19.567 1.00 95.50 356 ASN A C 1
ATOM 2796 O O . ASN A 1 356 ? -21.022 15.660 19.893 1.00 95.50 356 ASN A O 1
ATOM 2800 N N . ASN A 1 357 ? -23.065 14.840 20.337 1.00 95.06 357 ASN A N 1
ATOM 2801 C CA . ASN A 1 357 ? -22.698 14.284 21.641 1.00 95.06 357 ASN A CA 1
ATOM 2802 C C . ASN A 1 357 ? -21.679 13.144 21.503 1.00 95.06 357 ASN A C 1
ATOM 2804 O O . ASN A 1 357 ? -20.691 13.121 22.229 1.00 95.06 357 ASN A O 1
ATOM 2808 N N . GLU A 1 358 ? -21.873 12.221 20.552 1.00 95.38 358 GLU A N 1
ATOM 2809 C CA . GLU A 1 358 ? -20.906 11.140 20.298 1.00 95.38 358 GLU A CA 1
ATOM 2810 C C . GLU A 1 358 ? -19.549 11.695 19.862 1.00 95.38 358 GLU A C 1
ATOM 2812 O O . GLU A 1 358 ? -18.518 11.213 20.329 1.00 95.38 358 GLU A O 1
ATOM 2817 N N . LYS A 1 359 ? -19.536 12.742 19.026 1.00 94.25 359 LYS A N 1
ATOM 2818 C CA . LYS A 1 359 ? -18.305 13.463 18.683 1.00 94.25 359 LYS A CA 1
ATOM 2819 C C . LYS A 1 359 ? -17.600 13.977 19.937 1.00 94.25 359 LYS A C 1
ATOM 2821 O O . LYS A 1 359 ? -16.409 13.726 20.086 1.00 94.25 359 LYS A O 1
ATOM 2826 N N . GLU A 1 360 ? -18.299 14.683 20.823 1.00 93.50 360 GLU A N 1
ATOM 2827 C CA . GLU A 1 360 ? -17.705 15.227 22.053 1.00 93.50 360 GLU A CA 1
ATOM 2828 C C . GLU A 1 360 ? -17.169 14.127 22.979 1.00 93.50 360 GLU A C 1
ATOM 2830 O O . GLU A 1 360 ? -16.046 14.236 23.473 1.00 93.50 360 GLU A O 1
ATOM 2835 N N . ILE A 1 361 ? -17.916 13.032 23.141 1.00 93.25 361 ILE A N 1
ATOM 2836 C CA . ILE A 1 361 ? -17.502 11.869 23.941 1.00 93.25 361 ILE A CA 1
ATOM 2837 C C . ILE A 1 361 ? -16.230 11.237 23.373 1.00 93.25 361 ILE A C 1
ATOM 2839 O O . ILE A 1 361 ? -15.254 11.040 24.098 1.00 93.25 361 ILE A O 1
ATOM 2843 N N . ILE A 1 362 ? -16.216 10.934 22.073 1.00 91.69 362 ILE A N 1
ATOM 2844 C CA . ILE A 1 362 ? -15.066 10.304 21.413 1.00 91.69 362 ILE A CA 1
ATOM 2845 C C . ILE A 1 362 ? -13.851 11.224 21.487 1.00 91.69 362 ILE A C 1
ATOM 2847 O O . ILE A 1 362 ? -12.749 10.762 21.764 1.00 91.69 362 ILE A O 1
ATOM 2851 N N . MET A 1 363 ? -14.052 12.526 21.293 1.00 88.12 363 MET A N 1
ATOM 2852 C CA . MET A 1 363 ? -13.000 13.530 21.403 1.00 88.12 363 MET A CA 1
ATOM 2853 C C . MET A 1 363 ? -12.367 13.581 22.797 1.00 88.12 363 MET A C 1
ATOM 2855 O O . MET A 1 363 ? -11.149 13.745 22.892 1.00 88.12 363 MET A O 1
ATOM 2859 N N . ALA A 1 364 ? -13.164 13.415 23.854 1.00 86.56 364 ALA A N 1
ATOM 2860 C CA . ALA A 1 364 ? -12.679 13.380 25.229 1.00 86.56 364 ALA A CA 1
ATOM 2861 C C . ALA A 1 364 ? -11.892 12.094 25.536 1.00 86.56 364 ALA A C 1
ATOM 2863 O O . ALA A 1 364 ? -10.785 12.167 26.064 1.00 86.56 364 ALA A O 1
ATOM 2864 N N . VAL A 1 365 ? -12.423 10.924 25.159 1.00 85.12 365 VAL A N 1
ATOM 2865 C CA . VAL A 1 365 ? -11.774 9.626 25.431 1.00 85.12 365 VAL A CA 1
ATOM 2866 C C . VAL A 1 365 ? -10.504 9.456 24.597 1.00 85.12 365 VAL A C 1
ATOM 2868 O O . VAL A 1 365 ? -9.457 9.062 25.105 1.00 85.12 365 VAL A O 1
ATOM 2871 N N . ALA A 1 366 ? -10.548 9.820 23.315 1.00 78.44 366 ALA A N 1
ATOM 2872 C CA . ALA A 1 366 ? -9.445 9.586 22.390 1.00 78.44 366 ALA A CA 1
ATOM 2873 C C . ALA A 1 366 ? -8.144 10.316 22.761 1.00 78.44 366 ALA A C 1
ATOM 2875 O O . ALA A 1 366 ? -7.075 9.906 22.311 1.00 78.44 366 ALA A O 1
ATOM 2876 N N . GLN A 1 367 ? -8.196 11.367 23.589 1.00 76.81 367 GLN A N 1
ATOM 2877 C CA . GLN A 1 367 ? -6.992 12.054 24.063 1.00 76.81 367 GLN A CA 1
ATOM 2878 C C . GLN A 1 367 ? -6.046 11.118 24.837 1.00 76.81 367 GLN A C 1
ATOM 2880 O O . GLN A 1 367 ? -4.831 11.323 24.794 1.00 76.81 367 GLN A O 1
ATOM 2885 N N . ASN A 1 368 ? -6.589 10.074 25.472 1.00 77.25 368 ASN A N 1
ATOM 2886 C CA . ASN A 1 368 ? -5.829 9.078 26.228 1.00 77.25 368 ASN A CA 1
ATOM 2887 C C . ASN A 1 368 ? -5.532 7.798 25.422 1.00 77.25 368 ASN A C 1
ATOM 2889 O O . ASN A 1 368 ? -4.665 7.019 25.808 1.00 77.25 368 ASN A O 1
ATOM 2893 N N . GLU A 1 369 ? -6.177 7.610 24.266 1.00 82.19 369 GLU A N 1
ATOM 2894 C CA . GLU A 1 369 ? -6.168 6.349 23.501 1.00 82.19 369 GLU A CA 1
ATOM 2895 C C . GLU A 1 369 ? -5.165 6.311 22.335 1.00 82.19 369 GLU A C 1
ATOM 2897 O O . GLU A 1 369 ? -5.204 5.428 21.471 1.00 82.19 369 GLU A O 1
ATOM 2902 N N . GLY A 1 370 ? -4.228 7.260 22.321 1.00 82.94 370 GLY A N 1
ATOM 2903 C CA . GLY A 1 370 ? -3.157 7.359 21.332 1.00 82.94 370 GLY A CA 1
ATOM 2904 C C . GLY A 1 370 ? -3.531 8.130 20.061 1.00 82.94 370 GLY A C 1
ATOM 2905 O O . GLY A 1 370 ? -4.692 8.389 19.755 1.00 82.94 370 GLY A O 1
ATOM 2906 N N . ASN A 1 371 ? -2.500 8.520 19.308 1.00 91.75 371 ASN A N 1
ATOM 2907 C CA . ASN A 1 371 ? -2.660 9.236 18.042 1.00 91.75 371 ASN A CA 1
ATOM 2908 C C . ASN A 1 371 ? -3.077 8.286 16.910 1.00 91.75 371 ASN A C 1
ATOM 2910 O O . ASN A 1 371 ? -2.724 7.105 16.910 1.00 91.75 371 ASN A O 1
ATOM 2914 N N . LEU A 1 372 ? -3.780 8.826 15.911 1.00 92.06 372 LEU A N 1
ATOM 2915 C CA . LEU A 1 372 ? -4.314 8.089 14.756 1.00 92.06 372 LEU A CA 1
ATOM 2916 C C . LEU A 1 372 ? -3.250 7.372 13.930 1.00 92.06 372 LEU A C 1
ATOM 2918 O O . LEU A 1 372 ? -3.567 6.444 13.186 1.00 92.06 372 LEU A O 1
ATOM 2922 N N . ASP A 1 373 ? -2.013 7.844 14.022 1.00 93.62 373 ASP A N 1
ATOM 2923 C CA . ASP A 1 373 ? -0.862 7.380 13.268 1.00 93.62 373 ASP A CA 1
ATOM 2924 C C . ASP A 1 373 ? 0.210 6.695 14.124 1.00 93.62 373 ASP A C 1
ATOM 2926 O O . ASP A 1 373 ? 1.289 6.386 13.620 1.00 93.62 373 ASP A O 1
ATOM 2930 N N . SER A 1 374 ? -0.073 6.426 15.400 1.00 94.44 374 SER A N 1
ATOM 2931 C CA . SER A 1 374 ? 0.847 5.693 16.271 1.00 94.44 374 SER A CA 1
ATOM 2932 C C . SER A 1 374 ? 0.933 4.214 15.896 1.00 94.44 374 SER A C 1
ATOM 2934 O O . SER A 1 374 ? -0.071 3.580 15.569 1.00 94.44 374 SER A O 1
ATOM 2936 N N . VAL A 1 375 ? 2.138 3.646 15.985 1.00 96.50 375 VAL A N 1
ATOM 2937 C CA . VAL A 1 375 ? 2.399 2.219 15.744 1.00 96.50 375 VAL A CA 1
ATOM 2938 C C . VAL A 1 375 ? 3.464 1.718 16.713 1.00 96.50 375 VAL A C 1
ATOM 2940 O O . VAL A 1 375 ? 4.507 2.350 16.882 1.00 96.50 375 VAL A O 1
ATOM 2943 N N . GLN A 1 376 ? 3.248 0.553 17.316 1.00 95.81 376 GLN A N 1
ATOM 2944 C CA . GLN A 1 376 ? 4.219 -0.084 18.205 1.00 95.81 376 GLN A CA 1
ATOM 2945 C C . GLN A 1 376 ? 4.282 -1.599 18.020 1.00 95.81 376 GLN A C 1
ATOM 2947 O O . GLN A 1 376 ? 3.309 -2.221 17.600 1.00 95.81 376 GLN A O 1
ATOM 2952 N N . ALA A 1 377 ? 5.419 -2.203 18.372 1.00 97.06 377 ALA A N 1
ATOM 2953 C CA . ALA A 1 377 ? 5.578 -3.658 18.390 1.00 97.06 377 ALA A CA 1
ATOM 2954 C C . ALA A 1 377 ? 6.548 -4.134 19.488 1.00 97.06 377 ALA A C 1
ATOM 2956 O O . ALA A 1 377 ? 7.484 -4.879 19.209 1.00 97.06 377 ALA A O 1
ATOM 2957 N N . TYR A 1 378 ? 6.337 -3.732 20.745 1.00 94.31 378 TYR A N 1
ATOM 2958 C CA . TYR A 1 378 ? 7.198 -4.117 21.881 1.00 94.31 378 TYR A CA 1
ATOM 2959 C C . TYR A 1 378 ? 6.493 -4.954 22.971 1.00 94.31 378 TYR A C 1
ATOM 2961 O O . TYR A 1 378 ? 7.166 -5.613 23.760 1.00 94.31 378 TYR A O 1
ATOM 2969 N N . ASP A 1 379 ? 5.159 -5.015 22.989 1.00 90.19 379 ASP A N 1
ATOM 2970 C CA . ASP A 1 379 ? 4.338 -5.579 24.077 1.00 90.19 379 ASP A CA 1
ATOM 2971 C C . ASP A 1 379 ? 3.955 -7.074 23.879 1.00 90.19 379 ASP A C 1
ATOM 2973 O O . ASP A 1 379 ? 4.686 -7.860 23.255 1.00 90.19 379 ASP A O 1
ATOM 2977 N N . SER A 1 380 ? 2.843 -7.533 24.464 1.00 91.44 380 SER A N 1
ATOM 2978 C CA . SER A 1 380 ? 2.340 -8.906 24.303 1.00 91.44 380 SER A CA 1
ATOM 2979 C C . SER A 1 380 ? 1.868 -9.216 22.882 1.00 91.44 380 SER A C 1
ATOM 2981 O O . SER A 1 380 ? 1.896 -10.384 22.477 1.00 91.44 380 SER A O 1
ATOM 2983 N N . GLU A 1 381 ? 1.560 -8.203 22.080 1.00 94.75 381 GLU A N 1
ATOM 2984 C CA . GLU A 1 381 ? 0.978 -8.354 20.753 1.00 94.75 381 GLU A CA 1
ATOM 2985 C C . GLU A 1 381 ? 2.042 -8.399 19.649 1.00 94.75 381 GLU A C 1
ATOM 2987 O O . GLU A 1 381 ? 3.249 -8.274 19.894 1.00 94.75 381 GLU A O 1
ATOM 2992 N N . VAL A 1 382 ? 1.609 -8.696 18.421 1.00 97.38 382 VAL A N 1
ATOM 2993 C CA . VAL A 1 382 ? 2.486 -8.682 17.239 1.00 97.38 382 VAL A CA 1
ATOM 2994 C C . VAL A 1 382 ? 2.812 -7.237 16.878 1.00 97.38 382 VAL A C 1
ATOM 2996 O O . VAL A 1 382 ? 3.986 -6.893 16.768 1.00 97.38 382 VAL A O 1
ATOM 2999 N N . LEU A 1 383 ? 1.776 -6.411 16.733 1.00 97.06 383 LEU A N 1
ATOM 3000 C CA . LEU A 1 383 ? 1.855 -4.956 16.650 1.00 97.06 383 LEU A CA 1
ATOM 3001 C C . LEU A 1 383 ? 0.540 -4.343 17.127 1.00 97.06 383 LEU A C 1
ATOM 3003 O O . LEU A 1 383 ? -0.500 -5.004 17.112 1.00 97.06 383 LEU A O 1
ATOM 3007 N N . THR A 1 384 ? 0.599 -3.066 17.464 1.00 96.12 384 THR A N 1
ATOM 3008 C CA . THR A 1 384 ? -0.537 -2.240 17.858 1.00 96.12 384 THR A CA 1
ATOM 3009 C C . THR A 1 384 ? -0.499 -0.953 17.042 1.00 96.12 384 THR A C 1
ATOM 3011 O O . THR A 1 384 ? 0.576 -0.367 16.894 1.00 96.12 384 THR A O 1
ATOM 3014 N N . ALA A 1 385 ? -1.628 -0.537 16.467 1.00 96.06 385 ALA A N 1
ATOM 3015 C CA . ALA A 1 385 ? -1.673 0.572 15.519 1.00 96.06 385 ALA A CA 1
ATOM 3016 C C . ALA A 1 385 ? -2.955 1.407 15.624 1.00 96.06 385 ALA A C 1
ATOM 3018 O O . ALA A 1 385 ? -4.043 0.879 15.864 1.00 96.06 385 ALA A O 1
ATOM 3019 N N . GLY A 1 386 ? -2.798 2.707 15.372 1.00 93.44 386 GLY A N 1
ATOM 3020 C CA . GLY A 1 386 ? -3.879 3.683 15.349 1.00 93.44 386 GLY A CA 1
ATOM 3021 C C . GLY A 1 386 ? -4.397 4.082 16.731 1.00 93.44 386 GLY A C 1
ATOM 3022 O O . GLY A 1 386 ? -3.896 3.645 17.771 1.00 93.44 386 GLY A O 1
ATOM 3023 N N . ALA A 1 387 ? -5.433 4.917 16.722 1.00 83.44 387 ALA A N 1
ATOM 3024 C CA . ALA A 1 387 ? -6.167 5.285 17.926 1.00 83.44 387 ALA A CA 1
ATOM 3025 C C . ALA A 1 387 ? -6.992 4.082 18.442 1.00 83.44 387 ALA A C 1
ATOM 3027 O O . ALA A 1 387 ? -7.391 3.217 17.658 1.00 83.44 387 ALA A O 1
ATOM 3028 N N . MET A 1 388 ? -7.238 4.011 19.757 1.00 85.81 388 MET A N 1
ATOM 3029 C CA . MET A 1 388 ? -7.733 2.817 20.490 1.00 85.81 388 MET A CA 1
ATOM 3030 C C . MET A 1 388 ? -6.750 1.651 20.557 1.00 85.81 388 MET A C 1
ATOM 3032 O O . MET A 1 388 ? -7.138 0.566 20.985 1.00 85.81 388 MET A O 1
ATOM 3036 N N . GLN A 1 389 ? -5.504 1.841 20.112 1.00 85.69 389 GLN A N 1
ATOM 3037 C CA . GLN A 1 389 ? -4.445 0.844 20.263 1.00 85.69 389 GLN A CA 1
ATOM 3038 C C . GLN A 1 389 ? -4.881 -0.548 19.778 1.00 85.69 389 GLN A C 1
ATOM 3040 O O . GLN A 1 389 ? -4.684 -1.569 20.443 1.00 85.69 389 GLN A O 1
ATOM 3045 N N . LYS A 1 390 ? -5.490 -0.605 18.588 1.00 93.56 390 LYS A N 1
ATOM 3046 C CA . LYS A 1 390 ? -5.973 -1.865 18.028 1.00 93.56 390 LYS A CA 1
ATOM 3047 C C . LYS A 1 390 ? -4.804 -2.788 17.713 1.00 93.56 390 LYS A C 1
ATOM 3049 O O . LYS A 1 390 ? -3.770 -2.373 17.194 1.00 93.56 390 LYS A O 1
ATOM 3054 N N . THR A 1 391 ? -4.996 -4.072 17.991 1.00 95.62 391 THR A N 1
ATOM 3055 C CA . THR A 1 391 ? -3.906 -5.054 18.034 1.00 95.62 391 THR A CA 1
ATOM 3056 C C . THR A 1 391 ? -3.940 -6.019 16.853 1.00 95.62 391 THR A C 1
ATOM 3058 O O . THR A 1 391 ? -5.008 -6.392 16.362 1.00 95.62 391 THR A O 1
ATOM 3061 N N . VAL A 1 392 ? -2.764 -6.474 16.426 1.00 97.69 392 VAL A N 1
ATOM 3062 C CA . VAL A 1 392 ? -2.553 -7.719 15.677 1.00 97.69 392 VAL A CA 1
ATOM 3063 C C . VAL A 1 392 ? -2.054 -8.753 16.672 1.00 97.69 392 VAL A C 1
ATOM 3065 O O . VAL A 1 392 ? -1.032 -8.534 17.325 1.00 97.69 392 VAL A O 1
ATOM 3068 N N . LYS A 1 393 ? -2.746 -9.888 16.794 1.00 95.88 393 LYS A N 1
ATOM 3069 C CA . LYS A 1 393 ? -2.413 -10.891 17.816 1.00 95.88 393 LYS A CA 1
ATOM 3070 C C . LYS A 1 393 ? -1.724 -12.111 17.220 1.00 95.88 393 LYS A C 1
ATOM 3072 O O . LYS A 1 393 ? -1.885 -12.450 16.048 1.00 95.88 393 LYS A O 1
ATOM 3077 N N . THR A 1 394 ? -0.980 -12.818 18.065 1.00 93.62 394 THR A N 1
ATOM 3078 C CA . THR A 1 394 ? -0.170 -13.976 17.659 1.00 93.62 394 THR A CA 1
ATOM 3079 C C . THR A 1 394 ? -0.997 -15.183 17.212 1.00 93.62 394 THR A C 1
ATOM 3081 O O . THR A 1 394 ? -0.570 -15.894 16.307 1.00 93.62 394 THR A O 1
ATOM 3084 N N . SER A 1 395 ? -2.163 -15.422 17.823 1.00 88.00 395 SER A N 1
ATOM 3085 C CA . SER A 1 395 ? -2.986 -16.622 17.591 1.00 88.00 395 SER A CA 1
ATOM 3086 C C . SER A 1 395 ? -4.419 -16.303 17.148 1.00 88.00 395 SER A C 1
ATOM 3088 O O . SER A 1 395 ? -4.841 -16.714 16.071 1.00 88.00 395 SER A O 1
ATOM 3090 N N . LYS A 1 396 ? -5.173 -15.534 17.941 1.00 92.38 396 LYS A N 1
ATOM 3091 C CA . LYS A 1 396 ? -6.552 -15.107 17.622 1.00 92.38 396 LYS A CA 1
ATOM 3092 C C . LYS A 1 396 ? -6.567 -13.868 16.732 1.00 92.38 396 LYS A C 1
ATOM 3094 O O . LYS A 1 396 ? -5.560 -13.183 16.666 1.00 92.38 396 LYS A O 1
ATOM 3099 N N . VAL A 1 397 ? -7.675 -13.573 16.057 1.00 95.50 397 VAL A N 1
ATOM 3100 C CA . VAL A 1 397 ? -7.820 -12.328 15.280 1.00 95.50 397 VAL A CA 1
ATOM 3101 C C . VAL A 1 397 ? -7.844 -11.131 16.234 1.00 95.50 397 VAL A C 1
ATOM 3103 O O . VAL A 1 397 ? -8.602 -11.125 17.207 1.00 95.50 397 VAL A O 1
ATOM 3106 N N . GLY A 1 398 ? -6.977 -10.156 15.990 1.00 95.44 398 GLY A N 1
ATOM 3107 C CA . GLY A 1 398 ? -6.943 -8.880 16.695 1.00 95.44 398 GLY A CA 1
ATOM 3108 C C . GLY A 1 398 ? -7.850 -7.822 16.067 1.00 95.44 398 GLY A C 1
ATOM 3109 O O . GLY A 1 398 ? -8.279 -7.945 14.919 1.00 95.44 398 GLY A O 1
ATOM 3110 N N . GLU A 1 399 ? -8.141 -6.762 16.822 1.00 95.50 399 GLU A N 1
ATOM 3111 C CA . GLU A 1 399 ? -9.028 -5.683 16.366 1.00 95.50 399 GLU A CA 1
ATOM 3112 C C . GLU A 1 399 ? -8.459 -4.917 15.165 1.00 95.50 399 GLU A C 1
ATOM 3114 O O . GLU A 1 399 ? -9.229 -4.461 14.320 1.00 95.50 399 GLU A O 1
ATOM 3119 N N . PHE A 1 400 ? -7.131 -4.800 15.048 1.00 97.69 400 PHE A N 1
ATOM 3120 C CA . PHE A 1 400 ? -6.516 -4.132 13.900 1.00 97.69 400 PHE A CA 1
ATOM 3121 C C . PHE A 1 400 ? -6.608 -5.003 12.649 1.00 97.69 400 PHE A C 1
ATOM 3123 O O . PHE A 1 400 ? -6.906 -4.505 11.568 1.00 97.69 400 PHE A O 1
ATOM 3130 N N . GLU A 1 401 ? -6.457 -6.324 12.795 1.00 98.00 401 GLU A N 1
ATOM 3131 C CA . GLU A 1 401 ? -6.623 -7.252 11.671 1.00 98.00 401 GLU A CA 1
ATOM 3132 C C . GLU A 1 401 ? -8.062 -7.214 11.128 1.00 98.00 401 GLU A C 1
ATOM 3134 O O . GLU A 1 401 ? -8.278 -7.163 9.916 1.00 98.00 401 GLU A O 1
ATOM 3139 N N . GLN A 1 402 ? -9.052 -7.158 12.027 1.00 97.56 402 GLN A N 1
ATOM 3140 C CA . GLN A 1 402 ? -10.458 -6.970 11.667 1.00 97.56 402 GLN A CA 1
ATOM 3141 C C . GLN A 1 402 ? -10.698 -5.631 10.954 1.00 97.56 402 GLN A C 1
ATOM 3143 O O . GLN A 1 402 ? -11.417 -5.606 9.953 1.00 97.56 402 GLN A O 1
ATOM 3148 N N . GLN A 1 403 ? -10.106 -4.541 11.453 1.00 98.19 403 GLN A N 1
ATOM 3149 C CA . GLN A 1 403 ? -10.245 -3.202 10.878 1.00 98.19 403 GLN A CA 1
ATOM 3150 C C . GLN A 1 403 ? -9.660 -3.131 9.464 1.00 98.19 403 GLN A C 1
ATOM 3152 O O . GLN A 1 403 ? -10.315 -2.617 8.560 1.00 98.19 403 GLN A O 1
ATOM 3157 N N . VAL A 1 404 ? -8.465 -3.687 9.251 1.00 98.38 404 VAL A N 1
ATOM 3158 C CA . VAL A 1 404 ? -7.824 -3.739 7.927 1.00 98.38 404 VAL A CA 1
ATOM 3159 C C . VAL A 1 404 ? -8.615 -4.636 6.970 1.00 98.38 404 VAL A C 1
ATOM 3161 O O . VAL A 1 404 ? -8.743 -4.305 5.792 1.00 98.38 404 VAL A O 1
ATOM 3164 N N . PHE A 1 405 ? -9.200 -5.737 7.455 1.00 98.56 405 PHE A N 1
ATOM 3165 C CA . PHE A 1 405 ? -10.085 -6.579 6.646 1.00 98.56 405 PHE A CA 1
ATOM 3166 C C . PHE A 1 405 ? -11.329 -5.822 6.165 1.00 98.56 405 PHE A C 1
ATOM 3168 O O . PHE A 1 405 ? -11.659 -5.883 4.984 1.00 98.56 405 PHE A O 1
ATOM 3175 N N . GLU A 1 406 ? -12.005 -5.094 7.053 1.00 98.38 406 GLU A N 1
ATOM 3176 C CA . GLU A 1 406 ? -13.167 -4.271 6.690 1.00 98.38 406 GLU A CA 1
ATOM 3177 C C . GLU A 1 406 ? -12.763 -3.133 5.746 1.00 98.38 406 GLU A C 1
ATOM 3179 O O . GLU A 1 406 ? -13.401 -2.931 4.716 1.00 98.38 406 GLU A O 1
ATOM 3184 N N . PHE A 1 407 ? -11.633 -2.475 6.019 1.00 98.38 407 PHE A N 1
ATOM 3185 C CA . PHE A 1 407 ? -11.074 -1.449 5.142 1.00 98.38 407 PHE A CA 1
ATOM 3186 C C . PHE A 1 407 ? -10.779 -1.978 3.733 1.00 98.38 407 PHE A C 1
ATOM 3188 O O . PHE A 1 407 ? -11.046 -1.282 2.760 1.00 98.38 407 PHE A O 1
ATOM 3195 N N . LYS A 1 408 ? -10.286 -3.217 3.598 1.00 97.31 408 LYS A N 1
ATOM 3196 C CA . LYS A 1 408 ? -10.098 -3.878 2.297 1.00 97.31 408 LYS A CA 1
ATOM 3197 C C . LYS A 1 408 ? -11.410 -4.045 1.532 1.00 97.31 408 LYS A C 1
ATOM 3199 O O . LYS A 1 408 ? -11.406 -3.887 0.316 1.00 97.31 408 LYS A O 1
ATOM 3204 N N . GLN A 1 409 ? -12.505 -4.374 2.216 1.00 96.75 409 GLN A N 1
ATOM 3205 C CA . GLN A 1 409 ? -13.812 -4.507 1.563 1.00 96.75 409 GLN A CA 1
ATOM 3206 C C . GLN A 1 409 ? -14.362 -3.145 1.130 1.00 96.75 409 GLN A C 1
ATOM 3208 O O . GLN A 1 409 ? -14.881 -3.013 0.027 1.00 96.75 409 GLN A O 1
ATOM 3213 N N . GLU A 1 410 ? -14.222 -2.132 1.986 1.00 96.19 410 GLU A N 1
ATOM 3214 C CA . GLU A 1 410 ? -14.745 -0.785 1.737 1.00 96.19 410 GLU A CA 1
ATOM 3215 C C . GLU A 1 410 ? -13.899 -0.002 0.716 1.00 96.19 410 GLU A C 1
ATOM 3217 O O . GLU A 1 410 ? -14.435 0.755 -0.088 1.00 96.19 410 GLU A O 1
ATOM 3222 N N . ASN A 1 411 ? -12.576 -0.188 0.729 1.00 92.62 411 ASN A N 1
ATOM 3223 C CA . ASN A 1 411 ? -11.602 0.592 -0.037 1.00 92.62 411 ASN A CA 1
ATOM 3224 C C . ASN A 1 411 ? -10.553 -0.316 -0.717 1.00 92.62 411 ASN A C 1
ATOM 3226 O O . ASN A 1 411 ? -9.351 -0.156 -0.477 1.00 92.62 411 ASN A O 1
ATOM 3230 N N . PRO A 1 412 ? -10.953 -1.259 -1.594 1.00 84.56 412 PRO A N 1
ATOM 3231 C CA . PRO A 1 412 ? -10.057 -2.291 -2.130 1.00 84.56 412 PRO A CA 1
ATOM 3232 C C . PRO A 1 412 ? -8.858 -1.719 -2.890 1.00 84.56 412 PRO A C 1
ATOM 3234 O O . PRO A 1 412 ? -7.749 -2.242 -2.793 1.00 84.56 412 PRO A O 1
ATOM 3237 N N . ARG A 1 413 ? -9.055 -0.603 -3.603 1.00 80.81 413 ARG A N 1
ATOM 3238 C CA . ARG A 1 413 ? -7.980 0.088 -4.321 1.00 80.81 413 ARG A CA 1
ATOM 3239 C C . ARG A 1 413 ? -6.926 0.648 -3.363 1.00 80.81 413 ARG A C 1
ATOM 3241 O O . ARG A 1 413 ? -5.744 0.384 -3.546 1.00 80.81 413 ARG A O 1
ATOM 3248 N N . ILE A 1 414 ? -7.351 1.392 -2.342 1.00 84.75 414 ILE A N 1
ATOM 3249 C CA . ILE A 1 414 ? -6.436 2.033 -1.385 1.00 84.75 414 ILE A CA 1
ATOM 3250 C C . ILE A 1 414 ? -5.756 0.976 -0.521 1.00 84.75 414 ILE A C 1
ATOM 3252 O O . ILE A 1 414 ? -4.563 1.075 -0.253 1.00 84.75 414 ILE A O 1
ATOM 3256 N N . TYR A 1 415 ? -6.490 -0.068 -0.130 1.00 90.94 415 TYR A N 1
ATOM 3257 C CA . TYR A 1 415 ? -5.909 -1.223 0.539 1.00 90.94 415 TYR A CA 1
ATOM 3258 C C . TYR A 1 415 ? -4.772 -1.830 -0.288 1.00 90.94 415 TYR A C 1
ATOM 3260 O O . TYR A 1 415 ? -3.682 -2.038 0.247 1.00 90.94 415 TYR A O 1
ATOM 3268 N N . SER A 1 416 ? -5.004 -2.062 -1.584 1.00 80.69 416 SER A N 1
ATOM 3269 C CA . SER A 1 416 ? -3.969 -2.606 -2.458 1.00 80.69 416 SER A CA 1
ATOM 3270 C C . SER A 1 416 ? -2.752 -1.673 -2.489 1.00 80.69 416 SER A C 1
ATOM 3272 O O . SER A 1 416 ? -1.657 -2.091 -2.126 1.00 80.69 416 SER A O 1
ATOM 3274 N N . GLU A 1 417 ? -2.965 -0.380 -2.763 1.00 77.25 417 GLU A N 1
ATOM 3275 C CA . GLU A 1 417 ? -1.919 0.655 -2.878 1.00 77.25 417 GLU A CA 1
ATOM 3276 C C . GLU A 1 417 ? -1.125 0.943 -1.582 1.00 77.25 417 GLU A C 1
ATOM 3278 O O . GLU A 1 417 ? -0.012 1.473 -1.654 1.00 77.25 417 GLU A O 1
ATOM 3283 N N . ARG A 1 418 ? -1.699 0.688 -0.397 1.00 85.56 418 ARG A N 1
ATOM 3284 C CA . ARG A 1 418 ? -1.118 1.091 0.903 1.00 85.56 418 ARG A CA 1
ATOM 3285 C C . ARG A 1 418 ? -0.716 -0.070 1.807 1.00 85.56 418 ARG A C 1
ATOM 3287 O O . ARG A 1 418 ? 0.126 0.124 2.679 1.00 85.56 418 ARG A O 1
ATOM 3294 N N . PHE A 1 419 ? -1.288 -1.256 1.611 1.00 89.75 419 PHE A N 1
ATOM 3295 C CA . PHE A 1 419 ? -0.937 -2.465 2.357 1.00 89.75 419 PHE A CA 1
ATOM 3296 C C . PHE A 1 419 ? -0.307 -3.509 1.433 1.00 89.75 419 PHE A C 1
ATOM 3298 O O . PHE A 1 419 ? 0.858 -3.862 1.621 1.00 89.75 419 PHE A O 1
ATOM 3305 N N . GLU A 1 420 ? -1.040 -3.961 0.414 1.00 84.75 420 GLU A N 1
ATOM 3306 C CA . GLU A 1 420 ? -0.666 -5.119 -0.415 1.00 84.75 420 GLU A CA 1
ATOM 3307 C C . GLU A 1 420 ? 0.632 -4.886 -1.196 1.00 84.75 420 GLU A C 1
ATOM 3309 O O . GLU A 1 420 ? 1.583 -5.661 -1.076 1.00 84.75 420 GLU A O 1
ATOM 3314 N N . THR A 1 421 ? 0.745 -3.754 -1.898 1.00 74.06 421 THR A N 1
ATOM 3315 C CA . THR A 1 421 ? 1.979 -3.346 -2.601 1.00 74.06 421 THR A CA 1
ATOM 3316 C C . THR A 1 421 ? 3.152 -3.074 -1.667 1.00 74.06 421 THR A C 1
ATOM 3318 O O . THR A 1 421 ? 4.294 -2.904 -2.107 1.00 74.06 421 THR A O 1
ATOM 3321 N N . CYS A 1 422 ? 2.881 -2.958 -0.371 1.00 80.56 422 CYS A N 1
ATOM 3322 C CA . CYS A 1 422 ? 3.867 -2.712 0.669 1.00 80.56 422 CYS A CA 1
ATOM 3323 C C . CYS A 1 422 ? 4.196 -3.987 1.451 1.00 80.56 422 CYS A C 1
ATOM 3325 O O . CYS A 1 422 ? 4.900 -3.917 2.451 1.00 80.56 422 CYS A O 1
ATOM 3327 N N . GLY A 1 423 ? 3.724 -5.149 0.986 1.00 81.81 423 GLY A N 1
ATOM 3328 C CA . GLY A 1 423 ? 4.018 -6.462 1.552 1.00 81.81 423 GLY A CA 1
ATOM 3329 C C . GLY A 1 423 ? 3.048 -6.925 2.637 1.00 81.81 423 GLY A C 1
ATOM 3330 O O . GLY A 1 423 ? 3.266 -8.010 3.174 1.00 81.81 423 GLY A O 1
ATOM 3331 N N . TRP A 1 424 ? 2.010 -6.148 2.961 1.00 92.94 424 TRP A N 1
ATOM 3332 C CA . TRP A 1 424 ? 0.981 -6.510 3.937 1.00 92.94 424 TRP A CA 1
ATOM 3333 C C . TRP A 1 424 ? -0.251 -7.114 3.280 1.00 92.94 424 TRP A C 1
ATOM 3335 O O . TRP A 1 424 ? -0.910 -6.484 2.462 1.00 92.94 424 TRP A O 1
ATOM 3345 N N . GLU A 1 425 ? -0.650 -8.286 3.747 1.00 93.25 425 GLU A N 1
ATOM 3346 C CA . GLU A 1 425 ? -1.866 -8.955 3.298 1.00 93.25 425 GLU A CA 1
ATOM 3347 C C . GLU A 1 425 ? -2.793 -9.223 4.482 1.00 93.25 425 GLU A C 1
ATOM 3349 O O . GLU A 1 425 ? -2.330 -9.532 5.577 1.00 93.25 425 GLU A O 1
ATOM 3354 N N . VAL A 1 426 ? -4.106 -9.131 4.257 1.00 96.88 426 VAL A N 1
ATOM 3355 C CA . VAL A 1 426 ? -5.140 -9.637 5.161 1.00 96.88 426 VAL A CA 1
ATOM 3356 C C . VAL A 1 426 ? -5.965 -10.685 4.421 1.00 96.88 426 VAL A C 1
ATOM 3358 O O . VAL A 1 426 ? -6.539 -10.433 3.351 1.00 96.88 426 VAL A O 1
ATOM 3361 N N . SER A 1 427 ? -5.964 -11.892 4.973 1.00 93.00 427 SER A N 1
ATOM 3362 C CA . SER A 1 427 ? -6.633 -13.070 4.426 1.00 93.00 427 SER A CA 1
ATOM 3363 C C . SER A 1 427 ? -8.141 -13.061 4.706 1.00 93.00 427 SER A C 1
ATOM 3365 O O . SER A 1 427 ? -8.659 -12.250 5.475 1.00 93.00 427 SER A O 1
ATOM 3367 N N . SER A 1 428 ? -8.864 -14.014 4.114 1.00 93.56 428 SER A N 1
ATOM 3368 C CA . SER A 1 428 ? -10.306 -14.204 4.335 1.00 93.56 428 SER A CA 1
ATOM 3369 C C . SER A 1 428 ? -10.667 -14.560 5.783 1.00 93.56 428 SER A C 1
ATOM 3371 O O . SER A 1 428 ? -11.728 -14.167 6.259 1.00 93.56 428 SER A O 1
ATOM 3373 N N . ASN A 1 429 ? -9.775 -15.237 6.516 1.00 94.38 429 ASN A N 1
ATOM 3374 C CA . ASN A 1 429 ? -9.915 -15.468 7.960 1.00 94.38 429 ASN A CA 1
ATOM 3375 C C . ASN A 1 429 ? -9.433 -14.278 8.812 1.00 94.38 429 ASN A C 1
ATOM 3377 O O . ASN A 1 429 ? -9.240 -14.432 10.017 1.00 94.38 429 ASN A O 1
ATOM 3381 N N . LYS A 1 430 ? -9.267 -13.099 8.192 1.00 97.12 430 LYS A N 1
ATOM 3382 C CA . LYS A 1 430 ? -8.932 -11.826 8.841 1.00 97.12 430 LYS A CA 1
ATOM 3383 C C . LYS A 1 430 ? -7.574 -11.850 9.530 1.00 97.12 430 LYS A C 1
ATOM 3385 O O . LYS A 1 430 ? -7.387 -11.174 10.533 1.00 97.12 430 LYS A O 1
ATOM 3390 N N . LYS A 1 431 ? -6.636 -12.654 9.028 1.00 96.38 431 LYS A N 1
ATOM 3391 C CA . LYS A 1 431 ? -5.273 -12.706 9.545 1.00 96.38 431 LYS A CA 1
ATOM 3392 C C . LYS A 1 431 ? -4.350 -11.847 8.714 1.00 96.38 431 LYS A C 1
ATOM 3394 O O . LYS A 1 431 ? -4.340 -11.947 7.490 1.00 96.38 431 LYS A O 1
ATOM 3399 N N . MET A 1 432 ? -3.582 -11.003 9.394 1.00 97.06 432 MET A N 1
ATOM 3400 C CA . MET A 1 432 ? -2.573 -10.189 8.739 1.00 97.06 432 MET A CA 1
ATOM 3401 C C . MET A 1 432 ? -1.259 -10.956 8.602 1.00 97.06 432 MET A C 1
ATOM 3403 O O . MET A 1 432 ? -0.849 -11.721 9.486 1.00 97.06 432 MET A O 1
ATOM 3407 N N . SER A 1 433 ? -0.585 -10.730 7.482 1.00 95.38 433 SER A N 1
ATOM 3408 C CA . SER A 1 433 ? 0.765 -11.218 7.243 1.00 95.38 433 SER A CA 1
ATOM 3409 C C . SER A 1 433 ? 1.611 -10.153 6.562 1.00 95.38 433 SER A C 1
ATOM 3411 O O . SER A 1 433 ? 1.090 -9.335 5.806 1.00 95.38 433 SER A O 1
ATOM 3413 N N . PHE A 1 434 ? 2.914 -10.180 6.825 1.00 93.38 434 PHE A N 1
ATOM 3414 C CA . PHE A 1 434 ? 3.886 -9.380 6.089 1.00 93.38 434 PHE A CA 1
ATOM 3415 C C . PHE A 1 434 ? 4.825 -10.310 5.328 1.00 93.38 434 PHE A C 1
ATOM 3417 O O . PHE A 1 434 ? 5.580 -11.070 5.944 1.00 93.38 434 PHE A O 1
ATOM 3424 N N . ARG A 1 435 ? 4.767 -10.284 3.991 1.00 84.88 435 ARG A N 1
ATOM 3425 C CA . ARG A 1 435 ? 5.540 -11.174 3.103 1.00 84.88 435 ARG A CA 1
ATOM 3426 C C . ARG A 1 435 ? 5.457 -12.645 3.540 1.00 84.88 435 ARG A C 1
ATOM 3428 O O . ARG A 1 435 ? 6.477 -13.325 3.678 1.00 84.88 435 ARG A O 1
ATOM 3435 N N . GLY A 1 436 ? 4.237 -13.099 3.831 1.00 84.38 436 GLY A N 1
ATOM 3436 C CA . GLY A 1 436 ? 3.924 -14.458 4.280 1.00 84.38 436 GLY A CA 1
ATOM 3437 C C . GLY A 1 436 ? 4.175 -14.749 5.765 1.00 84.38 436 GLY A C 1
ATOM 3438 O O . GLY A 1 436 ? 3.749 -15.797 6.243 1.00 84.38 436 GLY A O 1
ATOM 3439 N N . LYS A 1 437 ? 4.810 -13.846 6.525 1.00 91.88 437 LYS A N 1
ATOM 3440 C CA . LYS A 1 437 ? 5.043 -14.035 7.968 1.00 91.88 437 LYS A CA 1
ATOM 3441 C C . LYS A 1 437 ? 3.803 -13.663 8.759 1.00 91.88 437 LYS A C 1
ATOM 3443 O O . LYS A 1 437 ? 3.262 -12.576 8.567 1.00 91.88 437 LYS A O 1
ATOM 3448 N N . THR A 1 438 ? 3.406 -14.502 9.709 1.00 95.38 438 THR A N 1
ATOM 3449 C CA . THR A 1 438 ? 2.306 -14.216 10.644 1.00 95.38 438 THR A CA 1
ATOM 3450 C C . THR A 1 438 ? 2.654 -14.667 12.068 1.00 95.38 438 THR A C 1
ATOM 3452 O O . THR A 1 438 ? 3.724 -15.230 12.319 1.00 95.38 438 THR A O 1
ATOM 3455 N N . GLY A 1 439 ? 1.776 -14.381 13.027 1.00 94.81 439 GLY A N 1
ATOM 3456 C CA . GLY A 1 439 ? 1.888 -14.845 14.407 1.00 94.81 439 GLY A CA 1
ATOM 3457 C C . GLY A 1 439 ? 3.234 -14.528 15.069 1.00 94.81 439 GLY A C 1
ATOM 3458 O O . GLY A 1 439 ? 3.713 -13.393 15.049 1.00 94.81 439 GLY A O 1
ATOM 3459 N N . LEU A 1 440 ? 3.851 -15.542 15.683 1.00 95.81 440 LEU A N 1
ATOM 3460 C CA . LEU A 1 440 ? 5.114 -15.381 16.410 1.00 95.81 440 LEU A CA 1
ATOM 3461 C C . LEU A 1 440 ? 6.308 -15.095 15.486 1.00 95.81 440 LEU A C 1
ATOM 3463 O O . LEU A 1 440 ? 7.229 -14.384 15.888 1.00 95.81 440 LEU A O 1
ATOM 3467 N N . GLU A 1 441 ? 6.293 -15.622 14.260 1.00 97.00 441 GLU A N 1
ATOM 3468 C CA . GLU A 1 441 ? 7.335 -15.340 13.268 1.00 97.00 441 GLU A CA 1
ATOM 3469 C C . GLU A 1 441 ? 7.327 -13.856 12.898 1.00 97.00 441 GLU A C 1
ATOM 3471 O O . GLU A 1 441 ? 8.361 -13.191 12.976 1.00 97.00 441 GLU A O 1
ATOM 3476 N N . LEU A 1 442 ? 6.143 -13.320 12.589 1.00 96.81 442 LEU A N 1
ATOM 3477 C CA . LEU A 1 442 ? 5.971 -11.898 12.312 1.00 96.81 442 LEU A CA 1
ATOM 3478 C C . LEU A 1 442 ? 6.397 -11.052 13.512 1.00 96.81 442 LEU A C 1
ATOM 3480 O O . LEU A 1 442 ? 7.185 -10.127 13.353 1.00 96.81 442 LEU A O 1
ATOM 3484 N N . LYS A 1 443 ? 5.966 -11.411 14.727 1.00 97.00 443 LYS A N 1
ATOM 3485 C CA . LYS A 1 443 ? 6.345 -10.692 15.953 1.00 97.00 443 LYS A CA 1
ATOM 3486 C C . LYS A 1 443 ? 7.863 -10.570 16.122 1.00 97.00 443 LYS A C 1
ATOM 3488 O O . LYS A 1 443 ? 8.358 -9.492 16.442 1.00 97.00 443 LYS A O 1
ATOM 3493 N N . ARG A 1 444 ? 8.607 -11.659 15.904 1.00 95.62 444 ARG A N 1
ATOM 3494 C CA . ARG A 1 444 ? 10.080 -11.647 15.966 1.00 95.62 444 ARG A CA 1
ATOM 3495 C C . ARG A 1 444 ? 10.676 -10.780 14.860 1.00 95.62 444 ARG A C 1
ATOM 3497 O O . ARG A 1 444 ? 11.579 -9.998 15.134 1.00 95.62 444 ARG A O 1
ATOM 3504 N N . TYR A 1 445 ? 10.146 -10.890 13.643 1.00 96.12 445 TYR A N 1
ATOM 3505 C CA . TYR A 1 445 ? 10.603 -10.109 12.496 1.00 96.12 445 TYR A CA 1
ATOM 3506 C C . TYR A 1 445 ? 10.452 -8.597 12.724 1.00 96.12 445 TYR A C 1
ATOM 3508 O O . TYR A 1 445 ? 11.403 -7.855 12.503 1.00 96.12 445 TYR A O 1
ATOM 3516 N N . LEU A 1 446 ? 9.308 -8.142 13.246 1.00 96.44 446 LEU A N 1
ATOM 3517 C CA . LEU A 1 446 ? 9.047 -6.716 13.496 1.00 96.44 446 LEU A CA 1
ATOM 3518 C C . LEU A 1 446 ? 9.988 -6.087 14.539 1.00 96.44 446 LEU A C 1
ATOM 3520 O O . LEU A 1 446 ? 10.172 -4.873 14.539 1.00 96.44 446 LEU A O 1
ATOM 3524 N N . ARG A 1 447 ? 10.579 -6.895 15.426 1.00 95.94 447 ARG A N 1
ATOM 3525 C CA . ARG A 1 447 ? 11.489 -6.440 16.493 1.00 95.94 447 ARG A CA 1
ATOM 3526 C C . ARG A 1 447 ? 12.964 -6.525 16.115 1.00 95.94 447 ARG A C 1
ATOM 3528 O O . ARG A 1 447 ? 13.805 -5.993 16.838 1.00 95.94 447 ARG A O 1
ATOM 3535 N N . ALA A 1 448 ? 13.294 -7.188 15.009 1.00 92.44 448 ALA A N 1
ATOM 3536 C CA . ALA A 1 448 ? 14.673 -7.334 14.568 1.00 92.44 448 ALA A CA 1
ATOM 3537 C C . ALA A 1 448 ? 15.309 -5.952 14.319 1.00 92.44 448 ALA A C 1
ATOM 3539 O O . ALA A 1 448 ? 14.720 -5.098 13.661 1.00 92.44 448 ALA A O 1
ATOM 3540 N N . GLY A 1 449 ? 16.504 -5.722 14.873 1.00 89.56 449 GLY A N 1
ATOM 3541 C CA . GLY A 1 449 ? 17.231 -4.448 14.758 1.00 89.56 449 GLY A CA 1
ATOM 3542 C C . GLY A 1 449 ? 16.869 -3.371 15.795 1.00 89.56 449 GLY A C 1
ATOM 3543 O O . GLY A 1 449 ? 17.497 -2.309 15.801 1.00 89.56 449 GLY A O 1
ATOM 3544 N N . PHE A 1 450 ? 15.909 -3.633 16.690 1.00 94.19 450 PHE A N 1
ATOM 3545 C CA . PHE A 1 450 ? 15.524 -2.749 17.802 1.00 94.19 450 PHE A CA 1
ATOM 3546 C C . PHE A 1 450 ? 16.101 -3.251 19.135 1.00 94.19 450 PHE A C 1
ATOM 3548 O O . PHE A 1 450 ? 15.378 -3.582 20.068 1.00 94.19 450 PHE A O 1
ATOM 3555 N N . ASP A 1 451 ? 17.427 -3.332 19.210 1.00 91.06 451 ASP A N 1
ATOM 3556 C CA . ASP A 1 451 ? 18.218 -3.929 20.299 1.00 91.06 451 ASP A CA 1
ATOM 3557 C C . ASP A 1 451 ? 18.800 -2.908 21.294 1.00 91.06 451 ASP A C 1
ATOM 3559 O O . ASP A 1 451 ? 19.182 -3.258 22.411 1.00 91.06 451 ASP A O 1
ATOM 3563 N N . LYS A 1 452 ? 18.850 -1.629 20.913 1.00 92.38 452 LYS A N 1
ATOM 3564 C CA . LYS A 1 452 ? 19.390 -0.546 21.743 1.00 92.38 452 LYS A CA 1
ATOM 3565 C C . LYS A 1 452 ? 18.355 0.545 21.978 1.00 92.38 452 LYS A C 1
ATOM 3567 O O . LYS A 1 452 ? 17.963 1.238 21.038 1.00 92.38 452 LYS A O 1
ATOM 3572 N N . VAL A 1 453 ? 17.955 0.724 23.240 1.00 92.25 453 VAL A N 1
ATOM 3573 C CA . VAL A 1 453 ? 16.994 1.755 23.673 1.00 92.25 453 VAL A CA 1
ATOM 3574 C C . VAL A 1 453 ? 17.402 3.133 23.157 1.00 92.25 453 VAL A C 1
ATOM 3576 O O . VAL A 1 453 ? 18.568 3.520 23.221 1.00 92.25 453 VAL A O 1
ATOM 3579 N N . GLY A 1 454 ? 16.430 3.878 22.635 1.00 87.25 454 GLY A N 1
ATOM 3580 C CA . GLY A 1 454 ? 16.630 5.240 22.147 1.00 87.25 454 GLY A CA 1
ATOM 3581 C C . GLY A 1 454 ? 17.204 5.358 20.736 1.00 87.25 454 GLY A C 1
ATOM 3582 O O . GLY A 1 454 ? 17.097 6.436 20.157 1.00 87.25 454 GLY A O 1
ATOM 3583 N N . LYS A 1 455 ? 17.740 4.276 20.153 1.00 90.94 455 LYS A N 1
ATOM 3584 C CA . LYS A 1 455 ? 18.127 4.250 18.737 1.00 90.94 455 LYS A CA 1
ATOM 3585 C C . LYS A 1 455 ? 16.881 4.425 17.869 1.00 90.94 455 LYS A C 1
ATOM 3587 O O . LYS A 1 455 ? 15.853 3.807 18.144 1.00 90.94 455 LYS A O 1
ATOM 3592 N N . VAL A 1 456 ? 16.985 5.267 16.846 1.00 90.62 456 VAL A N 1
ATOM 3593 C CA . VAL A 1 456 ? 15.918 5.487 15.871 1.00 90.62 456 VAL A CA 1
ATOM 3594 C C . VAL A 1 456 ? 16.296 4.777 14.578 1.00 90.62 456 VAL A C 1
ATOM 3596 O O . VAL A 1 456 ? 17.394 4.990 14.068 1.00 90.62 456 VAL A O 1
ATOM 3599 N N . ASN A 1 457 ? 15.406 3.927 14.077 1.00 88.94 457 ASN A N 1
ATOM 3600 C CA . ASN A 1 457 ? 15.600 3.155 12.855 1.00 88.94 457 ASN A CA 1
ATOM 3601 C C . ASN A 1 457 ? 14.374 3.285 11.941 1.00 88.94 457 ASN A C 1
ATOM 3603 O O . ASN A 1 457 ? 13.259 3.580 12.385 1.00 88.94 457 ASN A O 1
ATOM 3607 N N . SER A 1 458 ? 14.581 2.992 10.666 1.00 87.69 458 SER A N 1
ATOM 3608 C CA . SER A 1 458 ? 13.525 2.652 9.719 1.00 87.69 458 SER A CA 1
ATOM 3609 C C . SER A 1 458 ? 12.958 1.254 9.990 1.00 87.69 458 SER A C 1
ATOM 3611 O O . SER A 1 458 ? 13.578 0.418 10.652 1.00 87.69 458 SER A O 1
ATOM 3613 N N . SER A 1 459 ? 11.759 0.986 9.471 1.00 89.81 459 SER A N 1
ATOM 3614 C CA . SER A 1 459 ? 11.164 -0.351 9.477 1.00 89.81 459 SER A CA 1
ATOM 3615 C C . SER A 1 459 ? 10.423 -0.598 8.172 1.00 89.81 459 SER A C 1
ATOM 3617 O O . SER A 1 459 ? 9.419 0.053 7.888 1.00 89.81 459 SER A O 1
ATOM 3619 N N . GLU A 1 460 ? 10.888 -1.586 7.407 1.00 86.06 460 GLU A N 1
ATOM 3620 C CA . GLU A 1 460 ? 10.259 -1.977 6.143 1.00 86.06 460 GLU A CA 1
ATOM 3621 C C . GLU A 1 460 ? 8.819 -2.474 6.333 1.00 86.06 460 GLU A C 1
ATOM 3623 O O . GLU A 1 460 ? 7.980 -2.279 5.462 1.00 86.06 460 GLU A O 1
ATOM 3628 N N . ALA A 1 461 ? 8.518 -3.082 7.483 1.00 91.56 461 ALA A N 1
ATOM 3629 C CA . ALA A 1 461 ? 7.184 -3.589 7.780 1.00 91.56 461 ALA A CA 1
ATOM 3630 C C . ALA A 1 461 ? 6.289 -2.557 8.474 1.00 91.56 461 ALA A C 1
ATOM 3632 O O . ALA A 1 461 ? 5.123 -2.425 8.115 1.00 91.56 461 ALA A O 1
ATOM 3633 N N . LEU A 1 462 ? 6.792 -1.812 9.463 1.00 95.62 462 LEU A N 1
ATOM 3634 C CA . LEU A 1 462 ? 5.940 -0.900 10.238 1.00 95.62 462 LEU A CA 1
ATOM 3635 C C . LEU A 1 462 ? 5.755 0.467 9.568 1.00 95.62 462 LEU A C 1
ATOM 3637 O O . LEU A 1 462 ? 4.706 1.082 9.744 1.00 95.62 462 LEU A O 1
ATOM 3641 N N . GLY A 1 463 ? 6.722 0.926 8.769 1.00 92.75 463 GLY A N 1
ATOM 3642 C CA . GLY A 1 463 ? 6.618 2.169 7.998 1.00 92.75 463 GLY A CA 1
ATOM 3643 C C . GLY A 1 463 ? 5.375 2.221 7.097 1.00 92.75 463 GLY A C 1
ATOM 3644 O O . GLY A 1 463 ? 4.601 3.178 7.185 1.00 92.75 463 GLY A O 1
ATOM 3645 N N . PRO A 1 464 ? 5.106 1.176 6.290 1.00 91.31 464 PRO A N 1
ATOM 3646 C CA . PRO A 1 464 ? 3.869 1.067 5.523 1.00 91.31 464 PRO A CA 1
ATOM 3647 C C . PRO A 1 464 ? 2.586 1.179 6.351 1.00 91.31 464 PRO A C 1
ATOM 3649 O O . PRO A 1 464 ? 1.657 1.855 5.917 1.00 91.31 464 PRO A O 1
ATOM 3652 N N . ILE A 1 465 ? 2.538 0.584 7.552 1.00 96.12 465 ILE A N 1
ATOM 3653 C CA . ILE A 1 465 ? 1.363 0.686 8.434 1.00 96.12 465 ILE A CA 1
ATOM 3654 C C . ILE A 1 465 ? 1.115 2.146 8.812 1.00 96.12 465 ILE A C 1
ATOM 3656 O O . ILE A 1 465 ? -0.005 2.617 8.639 1.00 96.12 465 ILE A O 1
ATOM 3660 N N . VAL A 1 466 ? 2.151 2.880 9.241 1.00 94.44 466 VAL A N 1
ATOM 3661 C CA . VAL A 1 466 ? 2.040 4.313 9.579 1.00 94.44 466 VAL A CA 1
ATOM 3662 C C . VAL A 1 466 ? 1.455 5.103 8.407 1.00 94.44 466 VAL A C 1
ATOM 3664 O O . VAL A 1 466 ? 0.559 5.923 8.590 1.00 94.44 466 VAL A O 1
ATOM 3667 N N . CYS A 1 467 ? 1.914 4.849 7.184 1.00 90.25 467 CYS A N 1
ATOM 3668 C CA . CYS A 1 467 ? 1.410 5.570 6.019 1.00 90.25 467 CYS A CA 1
ATOM 3669 C C . CYS A 1 467 ? 0.006 5.172 5.591 1.00 90.25 467 CYS A C 1
ATOM 3671 O O . CYS A 1 467 ? -0.755 6.029 5.143 1.00 90.25 467 CYS A O 1
ATOM 3673 N N . ALA A 1 468 ? -0.360 3.905 5.750 1.00 93.19 468 ALA A N 1
ATOM 3674 C CA . ALA A 1 468 ? -1.703 3.453 5.448 1.00 93.19 468 ALA A CA 1
ATOM 3675 C C . ALA A 1 468 ? -2.731 4.072 6.406 1.00 93.19 468 ALA A C 1
ATOM 3677 O O . ALA A 1 468 ? -3.729 4.634 5.953 1.00 93.19 468 ALA A O 1
ATOM 3678 N N . ILE A 1 469 ? -2.459 4.058 7.716 1.00 94.50 469 ILE A N 1
ATOM 3679 C CA . ILE A 1 469 ? -3.404 4.560 8.728 1.00 94.50 469 ILE A CA 1
ATOM 3680 C C . ILE A 1 469 ? -3.541 6.091 8.733 1.00 94.50 469 ILE A C 1
ATOM 3682 O O . ILE A 1 469 ? -4.551 6.614 9.202 1.00 94.50 469 ILE A O 1
ATOM 3686 N N . LYS A 1 470 ? -2.565 6.807 8.154 1.00 91.75 470 LYS A N 1
ATOM 3687 C CA . LYS A 1 470 ? -2.608 8.260 7.916 1.00 91.75 470 LYS A CA 1
ATOM 3688 C C . LYS A 1 470 ? -3.545 8.676 6.787 1.00 91.75 470 LYS A C 1
ATOM 3690 O O . LYS A 1 470 ? -3.872 9.858 6.702 1.00 91.75 470 LYS A O 1
ATOM 3695 N N . THR A 1 471 ? -3.954 7.766 5.907 1.00 91.69 471 THR A N 1
ATOM 3696 C CA . THR A 1 471 ? -4.841 8.134 4.793 1.00 91.69 471 THR A CA 1
ATOM 3697 C C . THR A 1 471 ? -6.194 8.637 5.314 1.00 91.69 471 THR A C 1
ATOM 3699 O O . THR A 1 471 ? -6.688 8.095 6.307 1.00 91.69 471 THR A O 1
ATOM 3702 N N . PRO A 1 472 ? -6.811 9.658 4.688 1.00 93.25 472 PRO A N 1
ATOM 3703 C CA . PRO A 1 472 ? -8.126 10.155 5.103 1.00 93.25 472 PRO A CA 1
ATOM 3704 C C . PRO A 1 472 ? -9.182 9.047 5.222 1.00 93.25 472 PRO A C 1
ATOM 3706 O O . PRO A 1 472 ? -9.991 9.048 6.149 1.00 93.25 472 PRO A O 1
ATOM 3709 N N . GLU A 1 473 ? -9.136 8.063 4.328 1.00 95.38 473 GLU A N 1
ATOM 3710 C CA . GLU A 1 473 ? -10.063 6.937 4.281 1.00 95.38 473 GLU A CA 1
ATOM 3711 C C . GLU A 1 473 ? -9.855 5.984 5.460 1.00 95.38 473 GLU A C 1
ATOM 3713 O O . GLU A 1 473 ? -10.826 5.521 6.065 1.00 95.38 473 GLU A O 1
ATOM 3718 N N . PHE A 1 474 ? -8.602 5.715 5.840 1.00 96.19 474 PHE A N 1
ATOM 3719 C CA . PHE A 1 474 ? -8.330 4.888 7.012 1.00 96.19 474 PHE A CA 1
ATOM 3720 C C . PHE A 1 474 ? -8.614 5.648 8.314 1.00 96.19 474 PHE A C 1
ATOM 3722 O O . PHE A 1 474 ? -9.147 5.062 9.254 1.00 96.19 474 PHE A O 1
ATOM 3729 N N . GLN A 1 475 ? -8.355 6.959 8.377 1.00 95.38 475 GLN A N 1
ATOM 3730 C CA . GLN A 1 475 ? -8.780 7.795 9.508 1.00 95.38 475 GLN A CA 1
ATOM 3731 C C . GLN A 1 475 ? -10.308 7.767 9.679 1.00 95.38 475 GLN A C 1
ATOM 3733 O O . GLN A 1 475 ? -10.795 7.545 10.787 1.00 95.38 475 GLN A O 1
ATOM 3738 N N . LEU A 1 476 ? -11.074 7.898 8.588 1.00 94.88 476 LEU A N 1
ATOM 3739 C CA . LEU A 1 476 ? -12.532 7.740 8.603 1.00 94.88 476 LEU A CA 1
ATOM 3740 C C . LEU A 1 476 ? -12.947 6.361 9.133 1.00 94.88 476 LEU A C 1
ATOM 3742 O O . LEU A 1 476 ? -13.869 6.267 9.945 1.00 94.88 476 LEU A O 1
ATOM 3746 N N . LYS A 1 477 ? -12.259 5.291 8.717 1.00 96.19 477 LYS A N 1
ATOM 3747 C CA . LYS A 1 477 ? -12.512 3.943 9.239 1.00 96.19 477 LYS A CA 1
ATOM 3748 C C . LYS A 1 477 ? -12.265 3.858 10.748 1.00 96.19 477 LYS A C 1
ATOM 3750 O O . LYS A 1 477 ? -13.101 3.311 11.466 1.00 96.19 477 LYS A O 1
ATOM 3755 N N . GLN A 1 478 ? -11.176 4.447 11.244 1.00 94.56 478 GLN A N 1
ATOM 3756 C CA . GLN A 1 478 ? -10.925 4.541 12.685 1.00 94.56 478 GLN A CA 1
ATOM 3757 C C . GLN A 1 478 ? -12.075 5.271 13.407 1.00 94.56 478 GLN A C 1
ATOM 3759 O O . GLN A 1 478 ? -12.473 4.840 14.489 1.00 94.56 478 GLN A O 1
ATOM 3764 N N . MET A 1 479 ? -12.659 6.320 12.807 1.00 94.06 479 MET A N 1
ATOM 3765 C CA . MET A 1 479 ? -13.765 7.087 13.419 1.00 94.06 479 MET A CA 1
ATOM 3766 C C . MET A 1 479 ? -15.055 6.302 13.482 1.00 94.06 479 MET A C 1
ATOM 3768 O O . MET A 1 479 ? -15.681 6.231 14.538 1.00 94.06 479 MET A O 1
ATOM 3772 N N . LYS A 1 480 ? -15.417 5.644 12.381 1.00 94.62 480 LYS A N 1
ATOM 3773 C CA . LYS A 1 480 ? -16.577 4.750 12.351 1.00 94.62 480 LYS A CA 1
ATOM 3774 C C . LYS A 1 480 ? -16.473 3.662 13.415 1.00 94.62 480 LYS A C 1
ATOM 3776 O O . LYS A 1 480 ? -17.473 3.336 14.046 1.00 94.62 480 LYS A O 1
ATOM 3781 N N . ASP A 1 481 ? -15.274 3.140 13.656 1.00 94.38 481 ASP A N 1
ATOM 3782 C CA . ASP A 1 481 ? -15.069 2.123 14.682 1.00 94.38 481 ASP A CA 1
ATOM 3783 C C . ASP A 1 481 ? -15.227 2.671 16.111 1.00 94.38 481 ASP A C 1
ATOM 3785 O O . ASP A 1 481 ? -15.763 1.961 16.960 1.00 94.38 481 ASP A O 1
ATOM 3789 N N . PHE A 1 482 ? -14.812 3.915 16.384 1.00 92.12 482 PHE A N 1
ATOM 3790 C CA . PHE A 1 482 ? -15.043 4.573 17.682 1.00 92.12 482 PHE A CA 1
ATOM 3791 C C . PHE A 1 482 ? -16.536 4.779 17.930 1.00 92.12 482 PHE A C 1
ATOM 3793 O O . PHE A 1 482 ? -17.041 4.435 18.997 1.00 92.12 482 PHE A O 1
ATOM 3800 N N . ILE A 1 483 ? -17.236 5.308 16.924 1.00 95.00 483 ILE A N 1
ATOM 3801 C CA . ILE A 1 483 ? -18.679 5.565 16.971 1.00 95.00 483 ILE A CA 1
ATOM 3802 C C . ILE A 1 483 ? -19.431 4.261 17.218 1.00 95.00 483 ILE A C 1
ATOM 3804 O O . ILE A 1 483 ? -20.209 4.164 18.164 1.00 95.00 483 ILE A O 1
ATOM 3808 N N . LYS A 1 484 ? -19.123 3.224 16.434 1.00 95.12 484 LYS A N 1
ATOM 3809 C CA . LYS A 1 484 ? -19.709 1.896 16.608 1.00 95.12 484 LYS A CA 1
ATOM 3810 C C . LYS A 1 484 ? -19.457 1.349 18.014 1.00 95.12 484 LYS A C 1
ATOM 3812 O O . LYS A 1 484 ? -20.388 0.864 18.648 1.00 95.12 484 LYS A O 1
ATOM 3817 N N . ARG A 1 485 ? -18.225 1.456 18.525 1.00 94.50 485 ARG A N 1
ATOM 3818 C CA . ARG A 1 485 ? -17.877 0.984 19.874 1.00 94.50 485 ARG A CA 1
ATOM 3819 C C . ARG A 1 485 ? -18.662 1.730 20.951 1.00 94.50 485 ARG A C 1
ATOM 3821 O O . ARG A 1 485 ? -19.173 1.089 21.861 1.00 94.50 485 ARG A O 1
ATOM 3828 N N . LEU A 1 486 ? -18.781 3.055 20.854 1.00 95.81 486 LEU A N 1
ATOM 3829 C CA . LEU A 1 486 ? -19.591 3.851 21.779 1.00 95.81 486 LEU A CA 1
ATOM 3830 C C . LEU A 1 486 ? -21.052 3.398 21.748 1.00 95.81 486 LEU A C 1
ATOM 3832 O O . LEU A 1 486 ? -21.618 3.095 22.794 1.00 95.81 486 LEU A O 1
ATOM 3836 N N . GLN A 1 487 ? -21.637 3.264 20.561 1.00 96.31 487 GLN A N 1
ATOM 3837 C CA . GLN A 1 487 ? -23.015 2.800 20.405 1.00 96.31 487 GLN A CA 1
ATOM 3838 C C . GLN A 1 487 ? -23.223 1.411 21.020 1.00 96.31 487 GLN A C 1
ATOM 3840 O O . GLN A 1 487 ? -24.194 1.210 21.745 1.00 96.31 487 GLN A O 1
ATOM 3845 N N . GLU A 1 488 ? -22.293 0.475 20.817 1.00 96.12 488 GLU A N 1
ATOM 3846 C CA . GLU A 1 488 ? -22.328 -0.855 21.438 1.00 96.12 488 GLU A CA 1
ATOM 3847 C C . GLU A 1 488 ? -22.246 -0.785 22.970 1.00 96.12 488 GLU A C 1
ATOM 3849 O O . GLU A 1 488 ? -23.043 -1.431 23.655 1.00 96.12 488 GLU A O 1
ATOM 3854 N N . VAL A 1 489 ? -21.336 0.029 23.517 1.00 96.69 489 VAL A N 1
ATOM 3855 C CA . VAL A 1 489 ? -21.189 0.240 24.968 1.00 96.69 489 VAL A CA 1
ATOM 3856 C C . VAL A 1 489 ? -22.481 0.762 25.576 1.00 96.69 489 VAL A C 1
ATOM 3858 O O . VAL A 1 489 ? -22.951 0.245 26.587 1.00 96.69 489 VAL A O 1
ATOM 3861 N N . LEU A 1 490 ? -23.095 1.749 24.933 1.00 97.06 490 LEU A N 1
ATOM 3862 C CA . LEU A 1 490 ? -24.330 2.367 25.397 1.00 97.06 490 LEU A CA 1
ATOM 3863 C C . LEU A 1 490 ? -25.510 1.386 25.454 1.00 97.06 490 LEU A C 1
ATOM 3865 O O . LEU A 1 490 ? -26.422 1.599 26.253 1.00 97.06 490 LEU A O 1
ATOM 3869 N N . GLN A 1 491 ? -25.476 0.295 24.682 1.00 97.88 491 GLN A N 1
ATOM 3870 C CA . GLN A 1 491 ? -26.488 -0.768 24.711 1.00 97.88 491 GLN A CA 1
ATOM 3871 C C . GLN A 1 491 ? -26.207 -1.881 25.736 1.00 97.88 491 GLN A C 1
ATOM 3873 O O . GLN A 1 491 ? -27.049 -2.761 25.931 1.00 97.88 491 GLN A O 1
ATOM 3878 N N . ILE A 1 492 ? -25.056 -1.880 26.416 1.00 97.94 492 ILE A N 1
ATOM 3879 C CA . ILE A 1 492 ? -24.749 -2.891 27.437 1.00 97.94 492 ILE A CA 1
ATOM 3880 C C . ILE A 1 492 ? -25.751 -2.776 28.591 1.00 97.94 492 ILE A C 1
ATOM 3882 O O . ILE A 1 492 ? -26.006 -1.691 29.099 1.00 97.94 492 ILE A O 1
ATOM 3886 N N . ILE A 1 493 ? -26.284 -3.913 29.044 1.00 98.12 493 ILE A N 1
ATOM 3887 C CA . ILE A 1 493 ? -27.094 -4.006 30.264 1.00 98.12 493 ILE A CA 1
ATOM 3888 C C . ILE A 1 493 ? -26.179 -4.450 31.418 1.00 98.12 493 ILE A C 1
ATOM 3890 O O . ILE A 1 493 ? -25.615 -5.549 31.324 1.00 98.12 493 ILE A O 1
ATOM 3894 N N . PRO A 1 494 ? -26.011 -3.642 32.486 1.00 97.62 494 PRO A N 1
ATOM 3895 C CA . PRO A 1 494 ? -25.188 -3.998 33.639 1.00 97.62 494 PRO A CA 1
ATOM 3896 C C . PRO A 1 494 ? -25.676 -5.266 34.352 1.00 97.62 494 PRO A C 1
ATOM 3898 O O . PRO A 1 494 ? -26.872 -5.565 34.383 1.00 97.62 494 PRO A O 1
ATOM 3901 N N . ASN A 1 495 ? -24.756 -6.020 34.956 1.00 97.00 495 ASN A N 1
ATOM 3902 C CA . ASN A 1 495 ? -25.096 -7.266 35.650 1.00 97.00 495 ASN A CA 1
ATOM 3903 C C . ASN A 1 495 ? -26.085 -7.030 36.802 1.00 97.00 495 ASN A C 1
ATOM 3905 O O . ASN A 1 495 ? -25.807 -6.252 37.710 1.00 97.00 495 ASN A O 1
ATOM 3909 N N . GLY A 1 496 ? -27.209 -7.754 36.787 1.00 96.25 496 GLY A N 1
ATOM 3910 C CA . GLY A 1 496 ? -28.265 -7.641 37.800 1.00 96.25 496 GLY A CA 1
ATOM 3911 C C . GLY A 1 496 ? -29.308 -6.550 37.528 1.00 96.25 496 GLY A C 1
ATOM 3912 O O . GLY A 1 496 ? -30.187 -6.341 38.363 1.00 96.25 496 GLY A O 1
ATOM 3913 N N . PHE A 1 497 ? -29.243 -5.881 36.372 1.00 97.06 497 PHE A N 1
ATOM 3914 C CA . PHE A 1 497 ? -30.155 -4.803 35.984 1.00 97.06 497 PHE A CA 1
ATOM 3915 C C . PHE A 1 497 ? -30.851 -5.099 34.651 1.00 97.06 497 PHE A C 1
ATOM 3917 O O . PHE A 1 497 ? -30.462 -6.004 33.920 1.00 97.06 497 PHE A O 1
ATOM 3924 N N . ASN A 1 498 ? -31.900 -4.326 34.349 1.00 97.31 498 ASN A N 1
ATOM 3925 C CA . ASN A 1 498 ? -32.757 -4.516 33.168 1.00 97.31 498 ASN A CA 1
ATOM 3926 C C . ASN A 1 498 ? -32.676 -3.358 32.158 1.00 97.31 498 ASN A C 1
ATOM 3928 O O . ASN A 1 498 ? -33.387 -3.370 31.157 1.00 97.31 498 ASN A O 1
ATOM 3932 N N . TYR A 1 499 ? -31.855 -2.344 32.435 1.00 98.06 499 TYR A N 1
ATOM 3933 C CA . TYR A 1 499 ? -31.742 -1.130 31.627 1.00 98.06 499 TYR A CA 1
ATOM 3934 C C . TYR A 1 499 ? -30.310 -0.952 31.142 1.00 98.06 499 TYR A C 1
ATOM 3936 O O . TYR A 1 499 ? -29.370 -1.444 31.767 1.00 98.06 499 TYR A O 1
ATOM 3944 N N . THR A 1 500 ? -30.154 -0.285 30.007 1.00 98.19 500 THR A N 1
ATOM 3945 C CA . THR A 1 500 ? -28.855 -0.131 29.350 1.00 98.19 500 THR A CA 1
ATOM 3946 C C . THR A 1 500 ? -27.998 0.927 30.037 1.00 98.19 500 THR A C 1
ATOM 3948 O O . THR A 1 500 ? -28.506 1.774 30.775 1.00 98.19 500 THR A O 1
ATOM 3951 N N . ILE A 1 501 ? -26.699 0.945 29.743 1.00 96.88 501 ILE A N 1
ATOM 3952 C CA . ILE A 1 501 ? -25.814 2.043 30.142 1.00 96.88 501 ILE A CA 1
ATOM 3953 C C . ILE A 1 501 ? -26.378 3.378 29.661 1.00 96.88 501 ILE A C 1
ATOM 3955 O O . ILE A 1 501 ? -26.400 4.318 30.440 1.00 96.88 501 ILE A O 1
ATOM 3959 N N . SER A 1 502 ? -26.940 3.458 28.453 1.00 96.38 502 SER A N 1
ATOM 3960 C CA . SER A 1 502 ? -27.562 4.694 27.961 1.00 96.38 502 SER A CA 1
ATOM 3961 C C . SER A 1 502 ? -28.803 5.137 28.745 1.00 96.38 502 SER A C 1
ATOM 3963 O O . SER A 1 502 ? -29.189 6.303 28.667 1.00 96.38 502 SER A O 1
ATOM 3965 N N . ASP A 1 503 ? -29.465 4.241 29.484 1.00 97.00 503 ASP A N 1
ATOM 3966 C CA . ASP A 1 503 ? -30.584 4.595 30.361 1.00 97.00 503 ASP A CA 1
ATOM 3967 C C . ASP A 1 503 ? -30.090 5.182 31.695 1.00 97.00 503 ASP A C 1
ATOM 3969 O O . ASP A 1 503 ? -30.728 6.097 32.231 1.00 97.00 503 ASP A O 1
ATOM 3973 N N . TYR A 1 504 ? -28.964 4.679 32.214 1.00 96.88 504 TYR A N 1
ATOM 3974 C CA . TYR A 1 504 ? -28.345 5.135 33.464 1.00 96.88 504 TYR A CA 1
ATOM 3975 C C . TYR A 1 504 ? -27.453 6.370 33.270 1.00 96.88 504 TYR A C 1
ATOM 3977 O O . TYR A 1 504 ? -27.577 7.319 34.039 1.00 96.88 504 TYR A O 1
ATOM 3985 N N . PHE A 1 505 ? -26.612 6.381 32.234 1.00 95.50 505 PHE A N 1
ATOM 3986 C CA . PHE A 1 505 ? -25.649 7.435 31.912 1.00 95.50 505 PHE A CA 1
ATOM 3987 C C . PHE A 1 505 ? -26.138 8.291 30.741 1.00 95.50 505 PHE A C 1
ATOM 3989 O O . PHE A 1 505 ? -26.003 7.926 29.566 1.00 95.50 505 PHE A O 1
ATOM 3996 N N . LYS A 1 506 ? -26.730 9.448 31.054 1.00 93.00 506 LYS A N 1
ATOM 3997 C CA . LYS A 1 506 ? -27.159 10.432 30.043 1.00 93.00 506 LYS A CA 1
ATOM 3998 C C . LYS A 1 506 ? -26.135 11.541 29.839 1.00 93.00 506 LYS A C 1
ATOM 4000 O O . LYS A 1 506 ? -26.177 12.189 28.795 1.00 93.00 506 LYS A O 1
ATOM 4005 N N . SER A 1 507 ? -25.248 11.772 30.803 1.00 93.88 507 SER A N 1
ATOM 4006 C CA . SER A 1 507 ? -24.210 12.793 30.691 1.00 93.88 507 SER A CA 1
ATOM 4007 C C . SER A 1 507 ? -23.090 12.356 29.744 1.00 93.88 507 SER A C 1
ATOM 4009 O O . SER A 1 507 ? -22.776 11.170 29.631 1.00 93.88 507 SER A O 1
ATOM 4011 N N . LEU A 1 508 ? -22.443 13.331 29.093 1.00 94.81 508 LEU A N 1
ATOM 4012 C CA . LEU A 1 508 ? -21.256 13.080 28.267 1.00 94.81 508 LEU A CA 1
ATOM 4013 C C . LEU A 1 508 ? -20.150 12.404 29.085 1.00 94.81 508 LEU A C 1
ATOM 4015 O O . LEU A 1 508 ? -19.506 11.486 28.591 1.00 94.81 508 LEU A O 1
ATOM 4019 N N . LEU A 1 509 ? -19.975 12.821 30.345 1.00 93.50 509 LEU A N 1
ATOM 4020 C CA . LEU A 1 509 ? -18.988 12.248 31.255 1.00 93.50 509 LEU A CA 1
ATOM 4021 C C . LEU A 1 509 ? -19.257 10.763 31.503 1.00 93.50 509 LEU A C 1
ATOM 4023 O O . LEU A 1 509 ? -18.371 9.952 31.272 1.00 93.50 509 LEU A O 1
ATOM 4027 N N . GLY A 1 510 ? -20.478 10.384 31.892 1.00 94.94 510 GLY A N 1
ATOM 4028 C CA . GLY A 1 510 ? -20.783 8.984 32.189 1.00 94.94 510 GLY A CA 1
ATOM 4029 C C . GLY A 1 510 ? -20.649 8.065 30.976 1.00 94.94 510 GLY A C 1
ATOM 4030 O O . GLY A 1 510 ? -20.121 6.955 31.080 1.00 94.94 510 GLY A O 1
ATOM 4031 N N . GLN A 1 511 ? -21.056 8.545 29.800 1.00 95.75 511 GLN A N 1
ATOM 4032 C CA . GLN A 1 511 ? -20.875 7.808 28.548 1.00 95.75 511 GLN A CA 1
ATOM 4033 C C . GLN A 1 511 ? -19.394 7.695 28.155 1.00 95.75 511 GLN A C 1
ATOM 4035 O O . GLN A 1 511 ? -18.960 6.620 27.735 1.00 95.75 511 GLN A O 1
ATOM 4040 N N . ALA A 1 512 ? -18.608 8.760 28.344 1.00 94.19 512 ALA A N 1
ATOM 4041 C CA . ALA A 1 512 ? -17.165 8.753 28.122 1.00 94.19 512 ALA A CA 1
ATOM 4042 C C . ALA A 1 512 ? -16.443 7.788 29.067 1.00 94.19 512 ALA A C 1
ATOM 4044 O O . ALA A 1 512 ? -15.637 6.994 28.596 1.00 94.19 512 ALA A O 1
ATOM 4045 N N . THR A 1 513 ? -16.775 7.771 30.360 1.00 93.69 513 THR A N 1
ATOM 4046 C CA . THR A 1 513 ? -16.174 6.843 31.331 1.00 93.69 513 THR A CA 1
ATOM 4047 C C . THR A 1 513 ? -16.466 5.385 30.978 1.00 93.69 513 THR A C 1
ATOM 4049 O O . THR A 1 513 ? -15.582 4.530 31.051 1.00 93.69 513 THR A O 1
ATOM 4052 N N . ALA A 1 514 ? -17.696 5.073 30.555 1.00 94.81 514 ALA A N 1
ATOM 4053 C CA . ALA A 1 514 ? -18.035 3.725 30.105 1.00 94.81 514 ALA A CA 1
ATOM 4054 C C . ALA A 1 514 ? -17.266 3.332 28.832 1.00 94.81 514 ALA A C 1
ATOM 4056 O O . ALA A 1 514 ? -16.794 2.196 28.727 1.00 94.81 514 ALA A O 1
ATOM 4057 N N . LEU A 1 515 ? -17.117 4.258 27.877 1.00 94.19 515 LEU A N 1
ATOM 4058 C CA . LEU A 1 515 ? -16.338 4.032 26.659 1.00 94.19 515 LEU A CA 1
ATOM 4059 C C . LEU A 1 515 ? -14.846 3.841 26.964 1.00 94.19 515 LEU A C 1
ATOM 4061 O O . LEU A 1 515 ? -14.267 2.883 26.461 1.00 94.19 515 LEU A O 1
ATOM 4065 N N . ASP A 1 516 ? -14.247 4.699 27.787 1.00 92.06 516 ASP A N 1
ATOM 4066 C CA . ASP A 1 516 ? -12.838 4.639 28.201 1.00 92.06 516 ASP A CA 1
ATOM 4067 C C . ASP A 1 516 ? -12.504 3.281 28.831 1.00 92.06 516 ASP A C 1
ATOM 4069 O O . ASP A 1 516 ? -11.603 2.564 28.375 1.00 92.06 516 ASP A O 1
ATOM 4073 N N . GLN A 1 517 ? -13.327 2.831 29.786 1.00 92.56 517 GLN A N 1
ATOM 4074 C CA . GLN A 1 517 ? -13.149 1.499 30.349 1.00 92.56 517 GLN A CA 1
ATOM 4075 C C . GLN A 1 517 ? -13.351 0.415 29.286 1.00 92.56 517 GLN A C 1
ATOM 4077 O O . GLN A 1 517 ? -12.616 -0.570 29.276 1.00 92.56 517 GLN A O 1
ATOM 4082 N N . HIS A 1 518 ? -14.309 0.568 28.368 1.00 93.12 518 HIS A N 1
ATOM 4083 C CA . HIS A 1 518 ? -14.496 -0.416 27.307 1.00 93.12 518 HIS A CA 1
ATOM 4084 C C . HIS A 1 518 ? -13.285 -0.504 26.377 1.00 93.12 518 HIS A C 1
ATOM 4086 O O . HIS A 1 518 ? -12.976 -1.601 25.914 1.00 93.12 518 HIS A O 1
ATOM 4092 N N . VAL A 1 519 ? -12.608 0.607 26.070 1.00 89.25 519 VAL A N 1
ATOM 4093 C CA . VAL A 1 519 ? -11.384 0.608 25.252 1.00 89.25 519 VAL A CA 1
ATOM 4094 C C . VAL A 1 519 ? -10.286 -0.195 25.945 1.00 89.25 519 VAL A C 1
ATOM 4096 O O . VAL A 1 519 ? -9.756 -1.138 25.356 1.00 89.25 519 VAL A O 1
ATOM 4099 N N . ASN A 1 520 ? -10.056 0.074 27.227 1.00 87.75 520 ASN A N 1
ATOM 4100 C CA . ASN A 1 520 ? -8.990 -0.554 28.003 1.00 87.75 520 ASN A CA 1
ATOM 4101 C C . ASN A 1 520 ? -9.303 -1.998 28.443 1.00 87.75 520 ASN A C 1
ATOM 4103 O O . ASN A 1 520 ? -8.425 -2.864 28.492 1.00 87.75 520 ASN A O 1
ATOM 4107 N N . ARG A 1 521 ? -10.559 -2.273 28.807 1.00 88.56 521 ARG A N 1
ATOM 4108 C CA . ARG A 1 521 ? -11.041 -3.529 29.408 1.00 88.56 521 ARG A CA 1
ATOM 4109 C C . ARG A 1 521 ? -12.484 -3.846 28.974 1.00 88.56 521 ARG A C 1
ATOM 4111 O O . ARG A 1 521 ? -13.395 -3.826 29.805 1.00 88.56 521 ARG A O 1
ATOM 4118 N N . PRO A 1 522 ? -12.707 -4.248 27.708 1.00 87.25 522 PRO A N 1
ATOM 4119 C CA . PRO A 1 522 ? -14.050 -4.409 27.135 1.00 87.25 522 PRO A CA 1
ATOM 4120 C C . PRO A 1 522 ? -15.009 -5.266 27.977 1.00 87.25 522 PRO A C 1
ATOM 4122 O O . PRO A 1 522 ? -16.176 -4.931 28.158 1.00 87.25 522 PRO A O 1
ATOM 4125 N N . GLY A 1 523 ? -14.506 -6.371 28.538 1.00 89.38 523 GLY A N 1
ATOM 4126 C CA . GLY A 1 523 ? -15.313 -7.329 29.300 1.00 89.38 523 GLY A CA 1
ATOM 4127 C C . GLY A 1 523 ? -15.743 -6.870 30.698 1.00 89.38 523 GLY A C 1
ATOM 4128 O O . GLY A 1 523 ? -16.532 -7.571 31.329 1.00 89.38 523 GLY A O 1
ATOM 4129 N N . TYR A 1 524 ? -15.237 -5.738 31.193 1.00 94.06 524 TYR A N 1
ATOM 4130 C CA . TYR A 1 524 ? -15.426 -5.315 32.585 1.00 94.06 524 TYR A CA 1
ATOM 4131 C C . TYR A 1 524 ? -16.582 -4.334 32.778 1.00 94.06 524 TYR A C 1
ATOM 4133 O O . TYR A 1 524 ? -17.239 -4.392 33.812 1.00 94.06 524 TYR A O 1
ATOM 4141 N N . VAL A 1 525 ? -16.921 -3.541 31.758 1.00 95.56 525 VAL A N 1
ATOM 4142 C CA . VAL A 1 525 ? -17.970 -2.505 31.827 1.00 95.56 525 VAL A CA 1
ATOM 4143 C C . VAL A 1 525 ? -19.290 -3.043 32.380 1.00 95.56 525 VAL A C 1
ATOM 4145 O O . VAL A 1 525 ? -19.856 -2.505 33.328 1.00 95.56 525 VAL A O 1
ATOM 4148 N N . ARG A 1 526 ? -19.766 -4.172 31.845 1.00 96.50 526 ARG A N 1
ATOM 4149 C CA . ARG A 1 526 ? -21.005 -4.822 32.303 1.00 96.50 526 ARG A CA 1
ATOM 4150 C C . ARG A 1 526 ? -20.981 -5.152 33.801 1.00 96.50 526 ARG A C 1
ATOM 4152 O O . ARG A 1 526 ? -22.006 -5.036 34.476 1.00 96.50 526 ARG A O 1
ATOM 4159 N N . TYR A 1 527 ? -19.847 -5.643 34.289 1.00 96.38 527 TYR A N 1
ATOM 4160 C CA . TYR A 1 527 ? -19.693 -6.103 35.663 1.00 96.38 527 TYR A CA 1
ATOM 4161 C C . TYR A 1 527 ? -19.495 -4.926 36.619 1.00 96.38 527 TYR A C 1
ATOM 4163 O O . TYR A 1 527 ? -20.205 -4.839 37.620 1.00 96.38 527 TYR A O 1
ATOM 4171 N N . ASP A 1 528 ? -18.595 -4.003 36.287 1.00 96.69 528 ASP A N 1
ATOM 4172 C CA . ASP A 1 528 ? -18.229 -2.894 37.164 1.00 96.69 528 ASP A CA 1
ATOM 4173 C C . ASP A 1 528 ? -19.370 -1.883 37.298 1.00 96.69 528 ASP A C 1
ATOM 4175 O O . ASP A 1 528 ? -19.720 -1.528 38.423 1.00 96.69 528 ASP A O 1
ATOM 4179 N N . VAL A 1 529 ? -20.063 -1.531 36.206 1.00 96.75 529 VAL A N 1
ATOM 4180 C CA . VAL A 1 529 ? -21.274 -0.693 36.303 1.00 96.75 529 VAL A CA 1
ATOM 4181 C C . VAL A 1 529 ? -22.341 -1.388 37.155 1.00 96.75 529 VAL A C 1
ATOM 4183 O O . VAL A 1 529 ? -22.984 -0.755 37.987 1.00 96.75 529 VAL A O 1
ATOM 4186 N N . GLY A 1 530 ? -22.514 -2.707 37.009 1.00 97.12 530 GLY A N 1
ATOM 4187 C CA . GLY A 1 530 ? -23.476 -3.467 37.814 1.00 97.12 530 GLY A CA 1
ATOM 4188 C C . GLY A 1 530 ? -23.125 -3.457 39.305 1.00 97.12 530 GLY A C 1
ATOM 4189 O O . GLY A 1 530 ? -23.995 -3.274 40.158 1.00 97.12 530 GLY A O 1
ATOM 4190 N N . LYS A 1 531 ? -21.841 -3.602 39.640 1.00 96.94 531 LYS A N 1
ATOM 4191 C CA . LYS A 1 531 ? -21.351 -3.526 41.021 1.00 96.94 531 LYS A CA 1
ATOM 4192 C C . LYS A 1 531 ? -21.639 -2.158 41.643 1.00 96.94 531 LYS A C 1
ATOM 4194 O O . LYS A 1 531 ? -22.169 -2.100 42.751 1.00 96.94 531 LYS A O 1
ATOM 4199 N N . VAL A 1 532 ? -21.352 -1.085 40.917 1.00 96.75 532 VAL A N 1
ATOM 4200 C CA . VAL A 1 532 ? -21.576 0.283 41.393 1.00 96.75 532 VAL A CA 1
ATOM 4201 C C . VAL A 1 532 ? -23.062 0.591 41.550 1.00 96.75 532 VAL A C 1
ATOM 4203 O O . VAL A 1 532 ? -23.481 1.131 42.571 1.00 96.75 532 VAL A O 1
ATOM 4206 N N . LEU A 1 533 ? -23.899 0.179 40.595 1.00 97.88 533 LEU A N 1
ATOM 4207 C CA . LEU A 1 533 ? -25.348 0.337 40.723 1.00 97.88 533 LEU A CA 1
ATOM 4208 C C . LEU A 1 533 ? -25.886 -0.399 41.959 1.00 97.88 533 LEU A C 1
ATOM 4210 O O . LEU A 1 533 ? -26.742 0.133 42.665 1.00 97.88 533 LEU A O 1
ATOM 4214 N N . ASN A 1 534 ? -25.368 -1.591 42.277 1.00 97.12 534 ASN A N 1
ATOM 4215 C CA . ASN A 1 534 ? -25.736 -2.287 43.512 1.00 97.12 534 ASN A CA 1
ATOM 4216 C C . ASN A 1 534 ? -25.374 -1.469 44.759 1.00 97.12 534 ASN A C 1
ATOM 4218 O O . ASN A 1 534 ? -26.217 -1.330 45.646 1.00 97.12 534 ASN A O 1
ATOM 4222 N N . HIS A 1 535 ?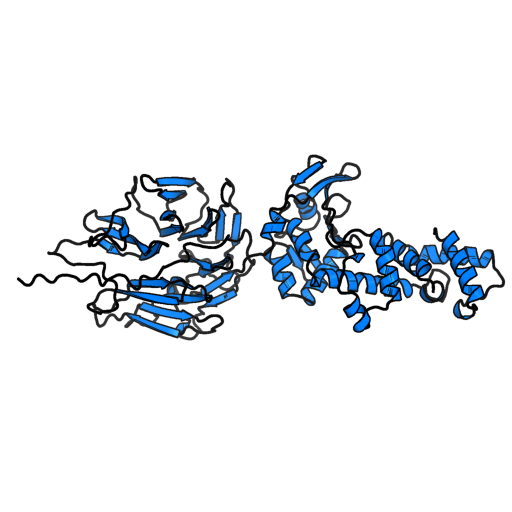 -24.171 -0.891 44.824 1.00 96.69 535 HIS A N 1
ATOM 4223 C CA . HIS A 1 535 ? -23.792 -0.005 45.929 1.00 96.69 535 HIS A CA 1
ATOM 4224 C C . HIS A 1 535 ? -24.722 1.209 46.034 1.00 96.69 535 HIS A C 1
ATOM 4226 O O . HIS A 1 535 ? -25.214 1.508 47.125 1.00 96.69 535 HIS A O 1
ATOM 4232 N N . PHE A 1 536 ? -25.016 1.860 44.907 1.00 97.75 536 PHE A N 1
ATOM 4233 C CA . PHE A 1 536 ? -25.921 3.004 44.844 1.00 97.75 536 PHE A CA 1
ATOM 4234 C C . PHE A 1 536 ? -27.307 2.663 45.411 1.00 97.75 536 PHE A C 1
ATOM 4236 O O . PHE A 1 536 ? -27.809 3.377 46.278 1.00 97.75 536 PHE A O 1
ATOM 4243 N N . TYR A 1 537 ? -27.913 1.544 45.002 1.00 97.56 537 TYR A N 1
ATOM 4244 C CA . TYR A 1 537 ? -29.242 1.148 45.490 1.00 97.56 537 TYR A CA 1
ATOM 4245 C C . TYR A 1 537 ? -29.252 0.650 46.941 1.00 97.56 537 TYR A C 1
ATOM 4247 O O . TYR A 1 537 ? -30.285 0.763 47.601 1.00 97.56 537 TYR A O 1
ATOM 4255 N N . VAL A 1 538 ? -28.133 0.134 47.463 1.00 96.50 538 VAL A N 1
ATOM 4256 C CA . VAL A 1 538 ? -27.991 -0.170 48.899 1.00 96.50 538 VAL A CA 1
ATOM 4257 C C . VAL A 1 538 ? -28.012 1.116 49.728 1.00 96.50 538 VAL A C 1
ATOM 4259 O O . VAL A 1 538 ? -28.682 1.160 50.760 1.00 96.50 538 VAL A O 1
ATOM 4262 N N . ARG A 1 539 ? -27.332 2.175 49.268 1.00 96.38 539 ARG A N 1
ATOM 4263 C CA . ARG A 1 539 ? -27.345 3.498 49.922 1.00 96.38 539 ARG A CA 1
ATOM 4264 C C . ARG A 1 539 ? -28.680 4.229 49.727 1.00 96.38 539 ARG A C 1
ATOM 4266 O O . ARG A 1 539 ? -29.097 4.987 50.598 1.00 96.38 539 ARG A O 1
ATOM 4273 N N . ASN A 1 540 ? -29.378 3.955 48.623 1.00 96.31 540 ASN A N 1
ATOM 4274 C CA . ASN A 1 540 ? -30.589 4.658 48.201 1.00 96.31 540 ASN A CA 1
ATOM 4275 C C . ASN A 1 540 ? -31.799 3.711 47.998 1.00 96.31 540 ASN A C 1
ATOM 4277 O O . ASN A 1 540 ? -32.343 3.621 46.892 1.00 96.31 540 ASN A O 1
ATOM 4281 N N . PRO A 1 541 ? -32.304 3.029 49.050 1.00 95.56 541 PRO A N 1
ATOM 4282 C CA . PRO A 1 541 ? -33.280 1.936 48.913 1.00 95.56 541 PRO A CA 1
ATOM 4283 C C . PRO A 1 541 ? -34.668 2.364 48.407 1.00 95.56 541 PRO A C 1
ATOM 4285 O O . PRO A 1 541 ? -35.462 1.520 47.998 1.00 95.56 541 PRO A O 1
ATOM 4288 N N . ARG A 1 542 ? -34.985 3.667 48.440 1.00 95.31 542 ARG A N 1
ATOM 4289 C CA . ARG A 1 542 ? -36.266 4.224 47.966 1.00 95.31 542 ARG A CA 1
ATOM 4290 C C . ARG A 1 542 ? -36.226 4.702 46.512 1.00 95.31 542 ARG A C 1
ATOM 4292 O O . ARG A 1 542 ? -37.267 5.069 45.974 1.00 95.31 542 ARG A O 1
ATOM 4299 N N . VAL A 1 543 ? -35.051 4.736 45.879 1.00 96.06 543 VAL A N 1
ATOM 4300 C CA . VAL A 1 543 ? -34.915 5.197 44.491 1.00 96.06 543 VAL A CA 1
ATOM 4301 C C . VAL A 1 543 ? -35.478 4.147 43.533 1.00 96.06 543 VAL A C 1
ATOM 4303 O O . VAL A 1 543 ? -35.243 2.949 43.682 1.00 96.06 543 VAL A O 1
ATOM 4306 N N . SER A 1 544 ? -36.216 4.599 42.514 1.00 95.12 544 SER A N 1
ATOM 4307 C CA . SER A 1 544 ? -36.734 3.722 41.461 1.00 95.12 544 SER A CA 1
ATOM 4308 C C . SER A 1 544 ? -35.597 2.953 40.780 1.00 95.12 544 SER A C 1
ATOM 4310 O O . SER A 1 544 ? -34.641 3.550 40.278 1.00 95.12 544 SER A O 1
ATOM 4312 N N . LYS A 1 545 ? -35.743 1.625 40.688 1.00 94.12 545 LYS A N 1
ATOM 4313 C CA . LYS A 1 545 ? -34.834 0.760 39.914 1.00 94.12 545 LYS A CA 1
ATOM 4314 C C . LYS A 1 545 ? -34.967 0.934 38.400 1.00 94.12 545 LYS A C 1
ATOM 4316 O O . LYS A 1 545 ? -34.090 0.505 37.659 1.00 94.12 545 LYS A O 1
ATOM 4321 N N . ASN A 1 546 ? -36.058 1.552 37.946 1.00 95.88 546 ASN A N 1
ATOM 4322 C CA . ASN A 1 546 ? -36.198 2.017 36.574 1.00 95.88 546 ASN A CA 1
ATOM 4323 C C . ASN A 1 546 ? -35.623 3.440 36.468 1.00 95.88 546 ASN A C 1
ATOM 4325 O O . ASN A 1 546 ? -36.280 4.369 36.960 1.00 95.88 546 ASN A O 1
ATOM 4329 N N . PRO A 1 547 ? -34.446 3.634 35.839 1.00 95.56 547 PRO A N 1
ATOM 4330 C CA . PRO A 1 547 ? -33.829 4.947 35.697 1.00 95.56 547 PRO A CA 1
ATOM 4331 C C . PRO A 1 547 ? -34.628 5.881 34.784 1.00 95.56 547 PRO A C 1
ATOM 4333 O O . PRO A 1 547 ? -34.424 7.089 34.828 1.00 95.56 547 PRO A O 1
ATOM 4336 N N . ARG A 1 548 ? -35.574 5.375 33.982 1.00 94.62 548 ARG A N 1
ATOM 4337 C CA . ARG A 1 548 ? -36.474 6.213 33.167 1.00 94.62 548 ARG A CA 1
ATOM 4338 C C . ARG A 1 548 ? -37.509 6.966 34.003 1.00 94.62 548 ARG A C 1
ATOM 4340 O O . ARG A 1 548 ? -38.075 7.933 33.518 1.00 94.62 548 ARG A O 1
ATOM 4347 N N . ASN A 1 549 ? -37.721 6.552 35.253 1.00 95.62 549 ASN A N 1
ATOM 4348 C CA . ASN A 1 549 ? -38.605 7.246 36.191 1.00 95.62 549 ASN A CA 1
ATOM 4349 C C . ASN A 1 549 ? -37.888 8.365 36.967 1.00 95.62 549 ASN A C 1
ATOM 4351 O O . ASN A 1 549 ? -38.516 9.023 37.791 1.00 95.62 549 ASN A O 1
ATOM 4355 N N . TRP A 1 550 ? -36.575 8.545 36.781 1.00 95.81 550 TRP A N 1
ATOM 4356 C CA . TRP A 1 550 ? -35.834 9.618 37.440 1.00 95.81 550 TRP A CA 1
ATOM 4357 C C . TRP A 1 550 ? -36.127 10.951 36.755 1.00 95.81 550 TRP A C 1
ATOM 4359 O O . TRP A 1 550 ? -35.970 11.070 35.540 1.00 95.81 550 TRP A O 1
ATOM 4369 N N . THR A 1 551 ? -36.503 11.955 37.545 1.00 95.50 551 THR A N 1
ATOM 4370 C CA . THR A 1 551 ? -36.556 13.354 37.091 1.00 95.50 551 THR A CA 1
ATOM 4371 C C . THR A 1 551 ? -35.160 13.854 36.703 1.00 95.50 551 THR A C 1
ATOM 4373 O O . THR A 1 551 ? -34.156 13.284 37.132 1.00 95.50 551 THR A O 1
ATOM 4376 N N . ASP A 1 552 ? -35.066 14.947 35.947 1.00 92.38 552 ASP A N 1
ATOM 4377 C CA . ASP A 1 552 ? -33.770 15.498 35.518 1.00 92.38 552 ASP A CA 1
ATOM 4378 C C . ASP A 1 552 ? -32.862 15.877 36.703 1.00 92.38 552 ASP A C 1
ATOM 4380 O O . ASP A 1 552 ? -31.662 15.594 36.694 1.00 92.38 552 ASP A O 1
ATOM 4384 N N . GLN A 1 553 ? -33.437 16.436 37.776 1.00 93.25 553 GLN A N 1
ATOM 4385 C CA . GLN A 1 553 ? -32.695 16.777 38.995 1.00 93.25 553 GLN A CA 1
ATOM 4386 C C . GLN A 1 553 ? -32.180 15.529 39.729 1.00 93.25 553 GLN A C 1
ATOM 4388 O O . GLN A 1 553 ? -31.028 15.487 40.173 1.00 93.25 553 GLN A O 1
ATOM 4393 N N . GLN A 1 554 ? -33.026 14.499 39.834 1.00 94.94 554 GLN A N 1
ATOM 4394 C CA . GLN A 1 554 ? -32.647 13.207 40.405 1.00 94.94 554 GLN A CA 1
ATOM 4395 C C . GLN A 1 554 ? -31.533 12.567 39.588 1.00 94.94 554 GLN A C 1
ATOM 4397 O O . GLN A 1 554 ? -30.521 12.171 40.152 1.00 94.94 554 GLN A O 1
ATOM 4402 N N . ARG A 1 555 ? -31.676 12.539 38.262 1.00 94.44 555 ARG A N 1
ATOM 4403 C CA . ARG A 1 555 ? -30.678 11.984 37.351 1.00 94.44 555 ARG A CA 1
ATOM 4404 C C . ARG A 1 555 ? -29.321 12.657 37.513 1.00 94.44 555 ARG A C 1
ATOM 4406 O O . ARG A 1 555 ? -28.339 11.951 37.689 1.00 94.44 555 ARG A O 1
ATOM 4413 N N . SER A 1 556 ? -29.273 13.988 37.513 1.00 91.50 556 SER A N 1
ATOM 4414 C CA . SER A 1 556 ? -28.023 14.739 37.702 1.00 91.50 556 SER A CA 1
ATOM 4415 C C . SER A 1 556 ? -27.318 14.379 39.018 1.00 91.50 556 SER A C 1
ATOM 4417 O O . SER A 1 556 ? -26.099 14.219 39.066 1.00 91.50 556 SER A O 1
ATOM 4419 N N . THR A 1 557 ? -28.085 14.184 40.093 1.00 94.81 557 THR A N 1
ATOM 4420 C CA . THR A 1 557 ? -27.532 13.788 41.397 1.00 94.81 557 THR A CA 1
ATOM 4421 C C . THR A 1 557 ? -27.079 12.330 41.416 1.00 94.81 557 THR A C 1
ATOM 4423 O O . THR A 1 557 ? -25.960 12.045 41.830 1.00 94.81 557 THR A O 1
ATOM 4426 N N . TYR A 1 558 ? -27.934 11.416 40.961 1.00 97.06 558 TYR A N 1
ATOM 4427 C CA . TYR A 1 558 ? -27.700 9.976 41.041 1.00 97.06 558 TYR A CA 1
ATOM 4428 C C . TYR A 1 558 ? -26.594 9.524 40.096 1.00 97.06 558 TYR A C 1
ATOM 4430 O O . TYR A 1 558 ? -25.742 8.741 40.495 1.00 97.06 558 TYR A O 1
ATOM 4438 N N . GLU A 1 559 ? -26.571 10.033 38.863 1.00 96.12 559 GLU A N 1
ATOM 4439 C CA . GLU A 1 559 ? -25.518 9.709 37.901 1.00 96.12 559 GLU A CA 1
ATOM 4440 C C . GLU A 1 559 ? -24.148 10.150 38.423 1.00 96.12 559 GLU A C 1
ATOM 4442 O O . GLU A 1 559 ? -23.198 9.383 38.339 1.00 96.12 559 GLU A O 1
ATOM 4447 N N . ARG A 1 560 ? -24.054 11.330 39.048 1.00 94.62 560 ARG A N 1
ATOM 4448 C CA . ARG A 1 560 ? -22.818 11.796 39.688 1.00 94.62 560 ARG A CA 1
ATOM 4449 C C . ARG A 1 560 ? -22.360 10.873 40.820 1.00 94.62 560 ARG A C 1
ATOM 4451 O O . ARG A 1 560 ? -21.206 10.471 40.813 1.00 94.62 560 ARG A O 1
ATOM 4458 N N . GLU A 1 561 ? -23.251 10.493 41.737 1.00 95.38 561 GLU A N 1
ATOM 4459 C CA . GLU A 1 561 ? -22.916 9.559 42.829 1.00 95.38 561 GLU A CA 1
ATOM 4460 C C . GLU A 1 561 ? -22.453 8.193 42.290 1.00 95.38 561 GLU A C 1
ATOM 4462 O O . GLU A 1 561 ? -21.507 7.598 42.805 1.00 95.38 561 GLU A O 1
ATOM 4467 N N . ILE A 1 562 ? -23.102 7.701 41.230 1.00 97.06 562 ILE A N 1
ATOM 4468 C CA . ILE A 1 562 ? -22.708 6.459 40.558 1.00 97.06 562 ILE A CA 1
ATOM 4469 C C . ILE A 1 562 ? -21.317 6.618 39.928 1.00 97.06 562 ILE A C 1
ATOM 4471 O O . ILE A 1 562 ? -20.486 5.731 40.076 1.00 97.06 562 ILE A O 1
ATOM 4475 N N . LEU A 1 563 ? -21.030 7.727 39.245 1.00 95.31 563 LEU A N 1
ATOM 4476 C CA . LEU A 1 563 ? -19.730 7.937 38.598 1.00 95.31 563 LEU A CA 1
ATOM 4477 C C . LEU A 1 563 ? -18.578 8.087 39.601 1.00 95.31 563 LEU A C 1
ATOM 4479 O O . LEU A 1 563 ? -17.517 7.511 39.367 1.00 95.31 563 LEU A O 1
ATOM 4483 N N . GLU A 1 564 ? -18.804 8.762 40.730 1.00 93.50 564 GLU A N 1
ATOM 4484 C CA . GLU A 1 564 ? -17.826 8.867 41.826 1.00 93.50 564 GLU A CA 1
ATOM 4485 C C . GLU A 1 564 ? -17.428 7.473 42.361 1.00 93.50 564 GLU A C 1
ATOM 4487 O O . GLU A 1 564 ? -16.252 7.198 42.595 1.00 93.50 564 GLU A O 1
ATOM 4492 N N . ASP A 1 565 ? -18.385 6.546 42.500 1.00 90.69 565 ASP A N 1
ATOM 4493 C CA . ASP A 1 565 ? -18.114 5.166 42.950 1.00 90.69 565 ASP A CA 1
ATOM 4494 C C . ASP A 1 565 ? -17.576 4.261 41.817 1.00 90.69 565 ASP A C 1
ATOM 4496 O O . ASP A 1 565 ? -16.908 3.260 42.084 1.00 90.69 565 ASP A O 1
ATOM 4500 N N . TYR A 1 566 ? -17.815 4.619 40.550 1.00 88.75 566 TYR A N 1
ATOM 4501 C CA . TYR A 1 566 ? -17.281 3.926 39.367 1.00 88.75 566 TYR A CA 1
ATOM 4502 C C . TYR A 1 566 ? -15.806 4.240 39.088 1.00 88.75 566 TYR A C 1
ATOM 4504 O O . TYR A 1 566 ? -15.140 3.455 38.410 1.00 88.75 566 TYR A O 1
ATOM 4512 N N . GLY A 1 567 ? -15.275 5.313 39.678 1.00 74.69 567 GLY A N 1
ATOM 4513 C CA . GLY A 1 567 ? -13.854 5.663 39.629 1.00 74.69 567 GLY A CA 1
ATOM 4514 C C . GLY A 1 567 ? -13.543 6.920 38.820 1.00 74.69 567 GLY A C 1
ATOM 4515 O O . GLY A 1 567 ? -12.484 6.969 38.193 1.00 74.69 567 GLY A O 1
ATOM 4516 N N . VAL A 1 568 ? -14.458 7.897 38.819 1.00 61.06 568 VAL A N 1
ATOM 4517 C CA . VAL A 1 568 ? -14.271 9.238 38.232 1.00 61.06 568 VAL A CA 1
ATOM 4518 C C . VAL A 1 568 ? -13.997 10.272 39.309 1.00 61.06 568 VAL A C 1
ATOM 4520 O O . VAL A 1 568 ? -14.744 10.278 40.313 1.00 61.06 568 VAL A O 1
#

Sequence (568 aa):
MRQFFLYLLVFSSVYFSSNNAIKVGCRSYEPTGKIVAGGDSNSPLLNKFIADRFYVDDSKNIYLFDRSPSNNCPSRFLLWSTNSSQGSFLAEGCTSDASSTLQDVLVSPDGKYKTTGFGFGSDVVYPIRRVNGQNGFMLRSIAIVDNEKNIYSLGYSYITSVLELRKWTPANSIQDGTLIDFDQSIWGISAFFVDSKGSVYIVGPNYVSIKKWTGDKFERLIRNPMLNRPTSVLVDNEGNIYIGERNQITLWPAKSNESFTVVKINGTNGILSNKNYRNMIQMDNDGSLYLLSTDQDQFGSKILKYRCSNCTSCITDNLFKTYNYSGNLGPLHVGTLKMSQYTGWSDLVGSGIATNNEKEIIMAVAQNEGNLDSVQAYDSEVLTAGAMQKTVKTSKVGEFEQQVFEFKQENPRIYSERFETCGWEVSSNKKMSFRGKTGLELKRYLRAGFDKVGKVNSSEALGPIVCAIKTPEFQLKQMKDFIKRLQEVLQIIPNGFNYTISDYFKSLLGQATALDQHVNRPGYVRYDVGKVLNHFYVRNPRVSKNPRNWTDQQRSTYEREILEDYGV

Foldseek 3Di:
DDPDDDDPDQPPDQAFQAPLAQADAFPAWFQFFDFQAAAFLPDPQQRQFQFPDWYAAQQRKIWTWTAGPDPFFGIFIWIDGGPRPGIDGDDTAGPVDQAGDWDDKGAHNVGDIATAHRHDDPRHDDLDDPDDPQGAWAFHDDWGAEPQRKTWTWTAGSVVRAIWIFIDGSPDPDSRGHTPDAPDGPPFWQDWDAHNQRWIWTDGQPDQFTWTDDPPYTDTDAHDPPAAGFREWDAHPQGWIWTDHLFFIKIDGPPDNDIDTRYGNDCPPPQDSDDDWRWYWGAHNQNWIWIWTGDPPGSRITITIIHHQPLRVLQADLQWFWDADPNFTATWGQDDAAPVNQPCVVVCCVVVLDPPLLSVLLNVLQVVQGHLLIKIQGDQALIFHGGLRWTQHQPAHTPVLVLLVVLCVVPVPLSSRLASSLQWDQDPSSFIDGVNDGHPRSSVQNGPPRPDGGDGGGDSHVSSRSVSSPDSSNVVSVVSVSSVLLVVLQQAAAPPADHGQVLLDVDSVSSSLSSNCCSVPVVCSNHLLNVLVVVLCVVVVPDDSRSVPADPVRSVVSSVSSVVSSPD

Nearest PDB structures (foldseek):
  3va6-assembly1_A  TM=4.770E-01  e=1.175E-04  Bacteroides thetaiotaomicron
  9djx-assembly1_B  TM=3.848E-01  e=6.749E-05  Homo sapiens
  3va6-assembly3_B  TM=4.004E-01  e=1.236E-04  Bacteroides thetaiotaomicron
  7lps-assembly1_A  TM=3.677E-01  e=1.175E-04  Homo sapiens
  2b5l-assembly2_B  TM=3.674E-01  e=2.809E-03  Homo sapiens

Solvent-accessible surface area (backbone atoms only — not comparable to full-atom values): 30487 Å² total; per-residue (Å²): 139,82,86,77,80,80,78,78,72,79,89,82,82,82,55,27,39,51,64,31,68,22,37,69,60,55,82,31,26,33,81,68,56,46,79,62,43,52,30,41,84,84,42,59,73,70,20,29,25,34,54,81,47,75,46,63,22,71,80,56,27,37,38,35,39,28,38,40,89,45,90,58,37,44,26,36,34,34,35,26,53,64,90,39,92,58,47,45,84,76,49,73,11,34,69,92,42,81,53,37,39,60,73,48,70,30,44,13,57,88,65,48,71,46,46,26,49,46,52,101,56,97,72,46,62,77,67,75,64,90,55,91,92,52,63,51,61,39,81,70,70,61,63,42,22,38,87,82,56,30,40,35,35,38,21,41,26,58,77,79,73,39,66,46,40,28,39,36,46,86,84,54,88,60,80,76,43,48,75,59,85,64,102,55,87,61,84,50,64,62,32,64,36,55,33,66,84,68,33,38,37,43,36,5,67,79,43,45,40,39,32,38,35,78,89,87,57,72,45,81,75,44,79,44,88,81,65,53,48,35,36,23,53,49,53,25,72,72,53,31,35,40,35,20,25,66,52,34,29,37,37,34,48,52,99,51,96,60,71,44,80,39,38,69,58,58,50,76,90,76,46,80,82,68,98,74,54,59,29,43,61,50,60,34,71,82,22,28,39,34,38,37,47,32,35,88,87,58,30,35,12,35,30,26,42,24,48,48,21,80,34,53,66,38,27,68,39,62,60,25,30,14,39,73,54,96,85,29,52,2,32,36,28,85,40,85,48,45,68,88,66,60,77,64,56,64,57,37,40,75,69,66,76,38,50,74,65,54,50,54,26,51,57,62,41,39,75,78,31,48,24,40,33,18,39,37,32,34,70,97,45,33,32,32,41,28,50,66,55,24,28,32,40,52,82,58,78,22,62,35,25,47,49,53,40,52,43,34,71,77,36,50,69,59,36,39,52,35,30,41,16,52,40,34,46,64,47,97,86,25,45,56,26,52,78,84,32,39,31,67,60,30,30,52,59,68,23,62,92,27,84,49,75,70,45,62,37,52,36,70,69,58,18,19,51,39,56,37,37,61,34,72,69,43,43,51,51,56,48,54,51,51,51,50,49,44,56,53,51,36,61,38,51,24,53,96,56,92,52,29,40,50,56,61,33,78,48,62,64,51,46,24,54,51,39,47,43,32,68,79,39,59,86,43,45,38,51,54,52,18,53,31,52,52,52,50,44,70,79,38,77,86,60,70,90,53,53,85,76,50,49,74,70,52,41,62,52,51,43,49,57,40,39,51,68,68,73,99

Radius of gyration: 32.78 Å; Cα contacts (8 Å, |Δi|>4): 1212; chains: 1; bounding box: 78×41×111 Å

pLDDT: mean 79.71, std 16.78, range [23.11, 98.56]

Secondary structure (DSSP, 8-state):
----------SS----SS-SS--S--S-B-SSPEEEEE--TTS-GGG-BEEEEEEE-TT--EEEEEE-S-SS--EEEEEE-TT-SS-EEEEEE-TT-TT-EEEEEEE-TTS-EEEEEES--TT-------BTTB--EEEEEEEEE-TT--EEEEEEETTTTEEEEEEE-TT---TT-EEE--SS--TT--EEEE-TT--EEEEETTEEEEEEE-SS-EEEEEE-TT--S--EEEE-TT--EEEE-SSEEEEE-TT-S--EEEEE--STTS----TT--EEEEE-TT--EEEEE--TTTSB-EEEEEPBPTTHHHHHS--EEEEEETTEEEEEE--S--GGG--THHHHHHTTSS-HHHHHHHHHHHTTS--TT-EE-SSSSSEEETTTTEEE-SSSPPHHHHHHHHHHHH-HHHHHHHTGGGTEEE-TT--EEETTB-HHHHHHHHHTT--STT-EE--TTHHHHHHHHTSHHHHHHHHHHHHHHHHHHHTPPPTT-SS-HHHH--SHHHHHHHHHHHHH-TTTHHHHHHHHHHHHHHH-TTS-SSGGG--HHHHHHHHHHHHHHHT-

Mean predicted aligned error: 13.32 Å